Protein AF-0000000087136464 (afdb_homodimer)

Radius of gyration: 25.49 Å; Cα contacts (8 Å, |Δi|>4): 983; chains: 2; bounding box: 46×85×59 Å

Secondary structure (DSSP, 8-state):
-----SS-TTSEEEEE----HHHHHHHHHHHHH---EES-SS-TTS---TTEEEEE--S--HHHHHHHHHHHHHHHTT-TT-EEEEEEEEEE-TTPPPPPPEESS-HHHHHHHHHSTT----EEEEEESSTT-EEEEETT-SSS--GGGEEEEE--TTEEEEEETTS-EEPPP-SS-EEEEEEEEE-TT----TT--EE---SSEE-TTT--EESSHHHHHHHHHHHHH---GGG----/-----SS-TTSEEEEE----HHHHHHHHHHHHHS--EES-SS-TTS---TTEEEEE--S--HHHHHHHHHHHHHHHTT-TT-EEEEEEEEEE-TTPPPPPPEESS-HHHHHHHHHSTT----EEEEEESSTT-EEEEETT-SSS--GGGEEEEE--TTEEEEEETTS-EEPPP-SS-EEEEEEEEE-TT----TT--EE---SSEE-TTT--EESSHHHHHHHHHHHHH---GGG----

Structure (mmCIF, N/CA/C/O backbone):
data_AF-0000000087136464-model_v1
#
loop_
_entity.id
_entity.type
_entity.pdbx_description
1 polymer 'C2H2-type domain-containing protein'
#
loop_
_atom_site.group_PDB
_atom_site.id
_atom_site.type_symbol
_atom_site.label_atom_id
_atom_site.label_alt_id
_atom_site.label_comp_id
_atom_site.label_asym_id
_atom_site.label_entity_id
_atom_site.label_seq_id
_atom_site.pdbx_PDB_ins_code
_atom_site.Cartn_x
_atom_site.Cartn_y
_atom_site.Cartn_z
_atom_site.occupancy
_atom_site.B_iso_or_equiv
_atom_site.auth_seq_id
_atom_site.auth_comp_id
_atom_site.auth_asym_id
_atom_site.auth_atom_id
_atom_site.pdbx_PDB_model_num
ATOM 1 N N . MET A 1 1 ? -5.223 -11.445 23.562 1 32.28 1 MET A N 1
ATOM 2 C CA . MET A 1 1 ? -5.656 -10.633 22.422 1 32.28 1 MET A CA 1
ATOM 3 C C . MET A 1 1 ? -5.57 -11.414 21.125 1 32.28 1 MET A C 1
ATOM 5 O O . MET A 1 1 ? -4.648 -12.219 20.938 1 32.28 1 MET A O 1
ATOM 9 N N . ALA A 1 2 ? -6.648 -11.727 20.438 1 39.88 2 ALA A N 1
ATOM 10 C CA . ALA A 1 2 ? -6.672 -12.523 19.219 1 39.88 2 ALA A CA 1
ATOM 11 C C . ALA A 1 2 ? -5.582 -12.07 18.25 1 39.88 2 ALA A C 1
ATOM 13 O O . ALA A 1 2 ? -5.258 -10.883 18.188 1 39.88 2 ALA A O 1
ATOM 14 N N . PRO A 1 3 ? -4.699 -12.984 17.906 1 49.75 3 PRO A N 1
ATOM 15 C CA . PRO A 1 3 ? -3.561 -12.617 17.062 1 49.75 3 PRO A CA 1
ATOM 16 C C . PRO A 1 3 ? -3.965 -11.734 15.875 1 49.75 3 PRO A C 1
ATOM 18 O O . PRO A 1 3 ? -5.047 -11.906 15.312 1 49.75 3 PRO A O 1
ATOM 21 N N . LYS A 1 4 ? -3.447 -10.539 15.742 1 61.41 4 LYS A N 1
ATOM 22 C CA . LYS A 1 4 ? -3.623 -9.578 14.656 1 61.41 4 LYS A CA 1
ATOM 23 C C . LYS A 1 4 ? -3.451 -10.25 13.297 1 61.41 4 LYS A C 1
ATOM 25 O O . LYS A 1 4 ? -2.471 -10.969 13.07 1 61.41 4 LYS A O 1
ATOM 30 N N . ALA A 1 5 ? -4.578 -10.195 12.547 1 71.25 5 ALA A N 1
ATOM 31 C CA . ALA A 1 5 ? -4.426 -10.727 11.195 1 71.25 5 ALA A CA 1
ATOM 32 C C . ALA A 1 5 ? -3.424 -9.898 10.391 1 71.25 5 ALA A C 1
ATOM 34 O O . ALA A 1 5 ? -3.475 -8.672 10.398 1 71.25 5 ALA A O 1
ATOM 35 N N . PRO A 1 6 ? -2.531 -10.57 9.805 1 85.5 6 PRO A N 1
ATOM 36 C CA . PRO A 1 6 ? -1.495 -9.828 9.094 1 85.5 6 PRO A CA 1
ATOM 37 C C . PRO A 1 6 ? -2.023 -9.141 7.836 1 85.5 6 PRO A C 1
ATOM 39 O O . PRO A 1 6 ? -1.416 -8.18 7.348 1 85.5 6 PRO A O 1
ATOM 42 N N . LEU A 1 7 ? -3.123 -9.68 7.305 1 92.62 7 LEU A N 1
ATOM 43 C CA . LEU A 1 7 ? -3.756 -9.086 6.129 1 92.62 7 LEU A CA 1
ATOM 44 C C . LEU A 1 7 ? -5.242 -8.852 6.371 1 92.62 7 LEU A C 1
ATOM 46 O O . LEU A 1 7 ? -5.836 -9.477 7.254 1 92.62 7 LEU A O 1
ATOM 50 N N . PRO A 1 8 ? -5.828 -7.902 5.582 1 93.25 8 PRO A N 1
ATOM 51 C CA . PRO A 1 8 ? -7.281 -7.73 5.656 1 93.25 8 PRO A CA 1
ATOM 52 C C . PRO A 1 8 ? -8.047 -9.016 5.359 1 93.25 8 PRO A C 1
ATOM 54 O O . PRO A 1 8 ? -7.484 -9.953 4.781 1 93.25 8 PRO A O 1
ATOM 57 N N . ALA A 1 9 ? -9.336 -8.992 5.66 1 90.12 9 ALA A N 1
ATOM 58 C CA . ALA A 1 9 ? -10.172 -10.18 5.543 1 90.12 9 ALA A CA 1
ATOM 59 C C . ALA A 1 9 ? -10.305 -10.617 4.09 1 90.12 9 ALA A C 1
ATOM 61 O O . ALA A 1 9 ? -10.555 -11.797 3.807 1 90.12 9 ALA A O 1
ATOM 62 N N . TRP A 1 10 ? -10.117 -9.688 3.189 1 92.75 10 TRP A N 1
ATOM 63 C CA . TRP A 1 10 ? -10.242 -10.062 1.784 1 92.75 10 TRP A CA 1
ATOM 64 C C . TRP A 1 10 ? -8.969 -10.719 1.277 1 92.75 10 TRP A C 1
ATOM 66 O O . TRP A 1 10 ? -8.906 -11.172 0.132 1 92.75 10 TRP A O 1
ATOM 76 N N . GLY A 1 11 ? -7.852 -10.75 2.018 1 94.12 11 GLY A N 1
ATOM 77 C CA . GLY A 1 11 ? -6.777 -11.703 1.812 1 94.12 11 GLY A CA 1
ATOM 78 C C . GLY A 1 11 ? -5.582 -11.109 1.088 1 94.12 11 GLY A C 1
ATOM 79 O O . GLY A 1 11 ? -4.629 -11.828 0.76 1 94.12 11 GLY A O 1
ATOM 80 N N . TYR A 1 12 ? -5.629 -9.789 0.769 1 96.56 12 TYR A N 1
ATOM 81 C CA . TYR A 1 12 ? -4.492 -9.188 0.083 1 96.56 12 TYR A CA 1
ATOM 82 C C . TYR A 1 12 ? -4.348 -7.715 0.458 1 96.56 12 TYR A C 1
ATOM 84 O O . TYR A 1 12 ? -5.242 -7.133 1.072 1 96.56 12 TYR A O 1
ATOM 92 N N . ILE A 1 13 ? -3.199 -7.172 0.148 1 97.88 13 ILE A N 1
ATOM 93 C CA . ILE A 1 13 ? -2.912 -5.754 0.325 1 97.88 13 ILE A CA 1
ATOM 94 C C . ILE A 1 13 ? -1.979 -5.273 -0.786 1 97.88 13 ILE A C 1
ATOM 96 O O . ILE A 1 13 ? -1.1 -6.016 -1.23 1 97.88 13 ILE A O 1
ATOM 100 N N . VAL A 1 14 ? -2.232 -4.105 -1.328 1 98.69 14 VAL A N 1
ATOM 101 C CA . VAL A 1 14 ? -1.344 -3.479 -2.301 1 98.69 14 VAL A CA 1
ATOM 102 C C . VAL A 1 14 ? -0.573 -2.34 -1.638 1 98.69 14 VAL A C 1
ATOM 104 O O . VAL A 1 14 ? -1.172 -1.428 -1.064 1 98.69 14 VAL A O 1
ATOM 107 N N . VAL A 1 15 ? 0.772 -2.412 -1.737 1 98.44 15 VAL A N 1
ATOM 108 C CA . VAL A 1 15 ? 1.581 -1.467 -0.974 1 98.44 15 VAL A CA 1
ATOM 109 C C . VAL A 1 15 ? 2.781 -1.021 -1.808 1 98.44 15 VAL A C 1
ATOM 111 O O . VAL A 1 15 ? 3.26 -1.767 -2.666 1 98.44 15 VAL A O 1
ATOM 114 N N . ASP A 1 16 ? 3.197 0.169 -1.549 1 98.31 16 ASP A N 1
ATOM 115 C CA . ASP A 1 16 ? 4.426 0.693 -2.137 1 98.31 16 ASP A CA 1
ATOM 116 C C . ASP A 1 16 ? 5.652 0.207 -1.37 1 98.31 16 ASP A C 1
ATOM 118 O O . ASP A 1 16 ? 5.691 0.279 -0.14 1 98.31 16 ASP A O 1
ATOM 122 N N . LEU A 1 17 ? 6.625 -0.258 -2.068 1 97.25 17 LEU A N 1
ATOM 123 C CA . LEU A 1 17 ? 7.84 -0.693 -1.39 1 97.25 17 LEU A CA 1
ATOM 124 C C . LEU A 1 17 ? 8.852 0.446 -1.299 1 97.25 17 LEU A C 1
ATOM 126 O O . LEU A 1 17 ? 9.922 0.285 -0.712 1 97.25 17 LEU A O 1
ATOM 130 N N . ALA A 1 18 ? 8.562 1.562 -1.921 1 94.56 18 ALA A N 1
ATOM 131 C CA . ALA A 1 18 ? 9.32 2.803 -1.811 1 94.56 18 ALA A CA 1
ATOM 132 C C . ALA A 1 18 ? 10.75 2.619 -2.326 1 94.56 18 ALA A C 1
ATOM 134 O O . ALA A 1 18 ? 11.695 3.162 -1.755 1 94.56 18 ALA A O 1
ATOM 135 N N . LEU A 1 19 ? 10.883 1.809 -3.355 1 95.81 19 LEU A N 1
ATOM 136 C CA . LEU A 1 19 ? 12.195 1.66 -3.975 1 95.81 19 LEU A CA 1
ATOM 137 C C . LEU A 1 19 ? 12.555 2.898 -4.785 1 95.81 19 LEU A C 1
ATOM 139 O O . LEU A 1 19 ? 11.695 3.486 -5.445 1 95.81 19 LEU A O 1
ATOM 143 N N . PRO A 1 20 ? 13.836 3.242 -4.773 1 93 20 PRO A N 1
ATOM 144 C CA . PRO A 1 20 ? 14.258 4.34 -5.648 1 93 20 PRO A CA 1
ATOM 145 C C . PRO A 1 20 ? 14.008 4.047 -7.125 1 93 20 PRO A C 1
ATOM 147 O O . PRO A 1 20 ? 14.133 2.896 -7.559 1 93 20 PRO A O 1
ATOM 150 N N . PRO A 1 21 ? 13.781 5.082 -7.891 1 94.12 21 PRO A N 1
ATOM 151 C CA . PRO A 1 21 ? 13.516 4.902 -9.32 1 94.12 21 PRO A CA 1
ATOM 152 C C . PRO A 1 21 ? 14.656 4.184 -10.047 1 94.12 21 PRO A C 1
ATOM 154 O O . PRO A 1 21 ? 14.414 3.41 -10.977 1 94.12 21 PRO A O 1
ATOM 157 N N . ALA A 1 22 ? 15.875 4.418 -9.578 1 95.56 22 ALA A N 1
ATOM 158 C CA . ALA A 1 22 ? 17.016 3.768 -10.219 1 95.56 22 ALA A CA 1
ATOM 159 C C . ALA A 1 22 ? 16.953 2.252 -10.055 1 95.56 22 ALA A C 1
ATOM 161 O O . ALA A 1 22 ? 17.266 1.503 -10.977 1 95.56 22 ALA A O 1
ATOM 162 N N . THR A 1 23 ? 16.562 1.827 -8.875 1 96.81 23 THR A N 1
ATOM 163 C CA . THR A 1 23 ? 16.438 0.396 -8.625 1 96.81 23 THR A CA 1
ATOM 164 C C . THR A 1 23 ? 15.328 -0.206 -9.5 1 96.81 23 THR A C 1
ATOM 166 O O . THR A 1 23 ? 15.484 -1.307 -10.031 1 96.81 23 THR A O 1
ATOM 169 N N . LEU A 1 24 ? 14.25 0.478 -9.664 1 97.44 24 LEU A N 1
ATOM 170 C CA . LEU A 1 24 ? 13.148 0.02 -10.508 1 97.44 24 LEU A CA 1
ATOM 171 C C . LEU A 1 24 ? 13.609 -0.156 -11.953 1 97.44 24 LEU A C 1
ATOM 173 O O . LEU A 1 24 ? 13.266 -1.149 -12.602 1 97.44 24 LEU A O 1
ATOM 177 N N . ARG A 1 25 ? 14.328 0.788 -12.398 1 97.5 25 ARG A N 1
ATOM 178 C CA . ARG A 1 25 ? 14.844 0.712 -13.758 1 97.5 25 ARG A CA 1
ATOM 179 C C . ARG A 1 25 ? 15.766 -0.491 -13.93 1 97.5 25 ARG A C 1
ATOM 181 O O . ARG A 1 25 ? 15.711 -1.187 -14.945 1 97.5 25 ARG A O 1
ATOM 188 N N . ASP A 1 26 ? 16.625 -0.715 -12.922 1 97.62 26 ASP A N 1
ATOM 189 C CA . ASP A 1 26 ? 17.531 -1.856 -12.969 1 97.62 26 ASP A CA 1
ATOM 190 C C . ASP A 1 26 ? 16.766 -3.174 -13 1 97.62 26 ASP A C 1
ATOM 192 O O . ASP A 1 26 ? 17.109 -4.086 -13.75 1 97.62 26 ASP A O 1
ATOM 196 N N . LEU A 1 27 ? 15.758 -3.273 -12.227 1 98.25 27 LEU A N 1
ATOM 197 C CA . LEU A 1 27 ? 14.938 -4.477 -12.172 1 98.25 27 LEU A CA 1
ATOM 198 C C . LEU A 1 27 ? 14.234 -4.723 -13.508 1 98.25 27 LEU A C 1
ATOM 200 O O . LEU A 1 27 ? 14.18 -5.859 -13.984 1 98.25 27 LEU A O 1
ATOM 204 N N . LEU A 1 28 ? 13.742 -3.691 -14.078 1 98.19 28 LEU A N 1
ATOM 205 C CA . LEU A 1 28 ? 13.055 -3.828 -15.359 1 98.19 28 LEU A CA 1
ATOM 206 C C . LEU A 1 28 ? 14.023 -4.27 -16.453 1 98.19 28 LEU A C 1
ATOM 208 O O . LEU A 1 28 ? 13.703 -5.148 -17.25 1 98.19 28 LEU A O 1
ATOM 212 N N . ALA A 1 29 ? 15.164 -3.645 -16.453 1 97.5 29 ALA A N 1
ATOM 213 C CA . ALA A 1 29 ? 16.172 -4.016 -17.438 1 97.5 29 ALA A CA 1
ATOM 214 C C . ALA A 1 29 ? 16.547 -5.488 -17.312 1 97.5 29 ALA A C 1
ATOM 216 O O . ALA A 1 29 ? 16.688 -6.188 -18.312 1 97.5 29 ALA A O 1
ATOM 217 N N . GLU A 1 30 ? 16.719 -5.918 -16.078 1 96.25 30 GLU A N 1
ATOM 218 C CA . GLU A 1 30 ? 17.016 -7.324 -15.836 1 96.25 30 GLU A CA 1
ATOM 219 C C . GLU A 1 30 ? 15.891 -8.227 -16.344 1 96.25 30 GLU A C 1
ATOM 221 O O . GLU A 1 30 ? 16.141 -9.25 -16.969 1 96.25 30 GLU A O 1
ATOM 226 N N . ALA A 1 31 ? 14.703 -7.867 -16.062 1 97.12 31 ALA A N 1
ATOM 227 C CA . ALA A 1 31 ? 13.539 -8.641 -16.469 1 97.12 31 ALA A CA 1
ATOM 228 C C . ALA A 1 31 ? 13.477 -8.773 -18 1 97.12 31 ALA A C 1
ATOM 230 O O . ALA A 1 31 ? 13.234 -9.867 -18.516 1 97.12 31 ALA A O 1
ATOM 231 N N . GLU A 1 32 ? 13.711 -7.703 -18.672 1 96.25 32 GLU A N 1
ATOM 232 C CA . GLU A 1 32 ? 13.594 -7.656 -20.125 1 96.25 32 GLU A CA 1
ATOM 233 C C . GLU A 1 32 ? 14.719 -8.438 -20.797 1 96.25 32 GLU A C 1
ATOM 235 O O . GLU A 1 32 ? 14.555 -8.914 -21.922 1 96.25 32 GLU A O 1
ATOM 240 N N . GLY A 1 33 ? 15.773 -8.539 -20.125 1 93.44 33 GLY A N 1
ATOM 241 C CA . GLY A 1 33 ? 16.922 -9.195 -20.703 1 93.44 33 GLY A CA 1
ATOM 242 C C . GLY A 1 33 ? 16.969 -10.688 -20.422 1 93.44 33 GLY A C 1
ATOM 243 O O . GLY A 1 33 ? 17.828 -11.398 -20.938 1 93.44 33 GLY A O 1
ATOM 244 N N . ARG A 1 34 ? 16.094 -11.211 -19.688 1 90.88 34 ARG A N 1
ATOM 245 C CA . ARG A 1 34 ? 16.141 -12.602 -19.25 1 90.88 34 ARG A CA 1
ATOM 246 C C . ARG A 1 34 ? 15.5 -13.531 -20.266 1 90.88 34 ARG A C 1
ATOM 248 O O . ARG A 1 34 ? 14.586 -13.133 -20.984 1 90.88 34 ARG A O 1
ATOM 255 N N . THR A 1 35 ? 16.031 -14.734 -20.219 1 86.56 35 THR A N 1
ATOM 256 C CA . THR A 1 35 ? 15.336 -15.828 -20.891 1 86.56 35 THR A CA 1
ATOM 257 C C . THR A 1 35 ? 14.336 -16.484 -19.953 1 86.56 35 THR A C 1
ATOM 259 O O . THR A 1 35 ? 14.664 -16.797 -18.812 1 86.56 35 THR A O 1
ATOM 262 N N . CYS A 1 36 ? 13.156 -16.625 -20.5 1 84.06 36 CYS A N 1
ATOM 263 C CA . CYS A 1 36 ? 12.094 -17.141 -19.641 1 84.06 36 CYS A CA 1
ATOM 264 C C . CYS A 1 36 ? 11.602 -18.5 -20.141 1 84.06 36 CYS A C 1
ATOM 266 O O . CYS A 1 36 ? 11.82 -18.844 -21.297 1 84.06 36 CYS A O 1
ATOM 268 N N . GLU A 1 37 ? 11.172 -19.25 -19.156 1 79.44 37 GLU A N 1
ATOM 269 C CA . GLU A 1 37 ? 10.508 -20.531 -19.422 1 79.44 37 GLU A CA 1
ATOM 270 C C . GLU A 1 37 ? 9.055 -20.5 -18.969 1 79.44 37 GLU A C 1
ATOM 272 O O . GLU A 1 37 ? 8.68 -19.719 -18.109 1 79.44 37 GLU A O 1
ATOM 277 N N . PRO A 1 38 ? 8.242 -21.344 -19.562 1 74.56 38 PRO A N 1
ATOM 278 C CA . PRO A 1 38 ? 6.848 -21.375 -19.109 1 74.56 38 PRO A CA 1
ATOM 279 C C . PRO A 1 38 ? 6.707 -21.703 -17.625 1 74.56 38 PRO A C 1
ATOM 281 O O . PRO A 1 38 ? 7.473 -22.5 -17.094 1 74.56 38 PRO A O 1
ATOM 284 N N . VAL A 1 39 ? 5.945 -20.984 -16.859 1 61.88 39 VAL A N 1
ATOM 285 C CA . VAL A 1 39 ? 5.777 -21.078 -15.422 1 61.88 39 VAL A CA 1
ATOM 286 C C . VAL A 1 39 ? 5.262 -22.453 -15.047 1 61.88 39 VAL A C 1
ATOM 288 O O . VAL A 1 39 ? 5.746 -23.078 -14.094 1 61.88 39 VAL A O 1
ATOM 291 N N . PHE A 1 40 ? 4.121 -22.859 -15.5 1 56.09 40 PHE A N 1
ATOM 292 C CA . PHE A 1 40 ? 3.445 -24.078 -15.062 1 56.09 40 PHE A CA 1
ATOM 293 C C . PHE A 1 40 ? 3.869 -25.266 -15.914 1 56.09 40 PHE A C 1
ATOM 295 O O . PHE A 1 40 ? 3.635 -25.281 -17.125 1 56.09 40 PHE A O 1
ATOM 302 N N . LYS A 1 41 ? 5.191 -25.734 -15.484 1 47.84 41 LYS A N 1
ATOM 303 C CA . LYS A 1 41 ? 5.555 -26.938 -16.234 1 47.84 41 LYS A CA 1
ATOM 304 C C . LYS A 1 41 ? 4.449 -27.984 -16.172 1 47.84 41 LYS A C 1
ATOM 306 O O . LYS A 1 41 ? 4.211 -28.703 -17.141 1 47.84 41 LYS A O 1
ATOM 311 N N . HIS A 1 42 ? 4.082 -28.219 -14.844 1 42.5 42 HIS A N 1
ATOM 312 C CA . HIS A 1 42 ? 3.285 -29.422 -14.625 1 42.5 42 HIS A CA 1
ATOM 313 C C . HIS A 1 42 ? 1.855 -29.062 -14.227 1 42.5 42 HIS A C 1
ATOM 315 O O . HIS A 1 42 ? 1.143 -29.906 -13.656 1 42.5 42 HIS A O 1
ATOM 321 N N . VAL A 1 43 ? 1.552 -27.828 -14.125 1 41.97 43 VAL A N 1
ATOM 322 C CA . VAL A 1 43 ? 0.166 -27.875 -13.672 1 41.97 43 VAL A CA 1
ATOM 323 C C . VAL A 1 43 ? -0.679 -28.656 -14.68 1 41.97 43 VAL A C 1
ATOM 325 O O . VAL A 1 43 ? -0.66 -28.359 -15.875 1 41.97 43 VAL A O 1
ATOM 328 N N . GLU A 1 44 ? -1.014 -29.766 -14.312 1 40.69 44 GLU A N 1
ATOM 329 C CA . GLU A 1 44 ? -1.692 -30.75 -15.148 1 40.69 44 GLU A CA 1
ATOM 330 C C . GLU A 1 44 ? -2.592 -30.078 -16.188 1 40.69 44 GLU A C 1
ATOM 332 O O . GLU A 1 44 ? -2.625 -30.484 -17.344 1 40.69 44 GLU A O 1
ATOM 337 N N . SER A 1 45 ? -3.619 -29.359 -15.664 1 40.94 45 SER A N 1
ATOM 338 C CA . SER A 1 45 ? -4.645 -28.922 -16.609 1 40.94 45 SER A CA 1
ATOM 339 C C . SER A 1 45 ? -4.172 -27.719 -17.422 1 40.94 45 SER A C 1
ATOM 341 O O . SER A 1 45 ? -4.852 -27.281 -18.344 1 40.94 45 SER A O 1
ATOM 343 N N . LEU A 1 46 ? -3.268 -26.984 -16.844 1 45.06 46 LEU A N 1
ATOM 344 C CA . LEU A 1 46 ? -2.881 -25.797 -17.594 1 45.06 46 LEU A CA 1
ATOM 345 C C . LEU A 1 46 ? -1.879 -26.125 -18.688 1 45.06 46 LEU A C 1
ATOM 347 O O . LEU A 1 46 ? -0.793 -26.641 -18.406 1 45.06 46 LEU A O 1
ATOM 351 N N . HIS A 1 47 ? -2.361 -26.734 -19.688 1 45.31 47 HIS A N 1
ATOM 352 C CA . HIS A 1 47 ? -1.545 -26.734 -20.906 1 45.31 47 HIS A CA 1
ATOM 353 C C . HIS A 1 47 ? -0.538 -25.594 -20.875 1 45.31 47 HIS A C 1
ATOM 355 O O . HIS A 1 47 ? -0.696 -24.625 -20.125 1 45.31 47 HIS A O 1
ATOM 361 N N . ASN A 1 48 ? 0.429 -25.625 -21.938 1 52.62 48 ASN A N 1
ATOM 362 C CA . ASN A 1 48 ? 1.582 -24.812 -22.312 1 52.62 48 ASN A CA 1
ATOM 363 C C . ASN A 1 48 ? 1.25 -23.328 -22.281 1 52.62 48 ASN A C 1
ATOM 365 O O . ASN A 1 48 ? 0.876 -22.75 -23.312 1 52.62 48 ASN A O 1
ATOM 369 N N . ASP A 1 49 ? 0.685 -22.922 -21.078 1 59.22 49 ASP A N 1
ATOM 370 C CA . ASP A 1 49 ? 0.596 -21.469 -21.141 1 59.22 49 ASP A CA 1
ATOM 371 C C . ASP A 1 49 ? 1.957 -20.844 -21.453 1 59.22 49 ASP A C 1
ATOM 373 O O . ASP A 1 49 ? 2.771 -20.641 -20.547 1 59.22 49 ASP A O 1
ATOM 377 N N . SER A 1 50 ? 2.172 -20.891 -22.703 1 66.25 50 SER A N 1
ATOM 378 C CA . SER A 1 50 ? 3.439 -20.359 -23.188 1 66.25 50 SER A CA 1
ATOM 379 C C . SER A 1 50 ? 3.475 -18.844 -23.109 1 66.25 50 SER A C 1
ATOM 381 O O . SER A 1 50 ? 4.504 -18.219 -23.391 1 66.25 50 SER A O 1
ATOM 383 N N . LEU A 1 51 ? 2.35 -18.375 -22.594 1 79.69 51 LEU A N 1
ATOM 384 C CA . LEU A 1 51 ? 2.305 -16.922 -22.625 1 79.69 51 LEU A CA 1
ATOM 385 C C . LEU A 1 51 ? 2.584 -16.344 -21.234 1 79.69 51 LEU A C 1
ATOM 387 O O . LEU A 1 51 ? 2.785 -15.133 -21.094 1 79.69 51 LEU A O 1
ATOM 391 N N . HIS A 1 52 ? 2.598 -17.25 -20.328 1 81.69 52 HIS A N 1
ATOM 392 C CA . HIS A 1 52 ? 3.082 -16.906 -19 1 81.69 52 HIS A CA 1
ATOM 393 C C . HIS A 1 52 ? 4.398 -17.609 -18.688 1 81.69 52 HIS A C 1
ATOM 395 O O . HIS A 1 52 ? 4.438 -18.844 -18.578 1 81.69 52 HIS A O 1
ATOM 401 N N . GLU A 1 53 ? 5.367 -16.812 -18.594 1 87.5 53 GLU A N 1
ATOM 402 C CA . GLU A 1 53 ? 6.711 -17.359 -18.438 1 87.5 53 GLU A CA 1
ATOM 403 C C . GLU A 1 53 ? 7.383 -16.828 -17.172 1 87.5 53 GLU A C 1
ATOM 405 O O . GLU A 1 53 ? 6.934 -15.844 -16.594 1 87.5 53 GLU A O 1
ATOM 410 N N . GLN A 1 54 ? 8.32 -17.578 -16.812 1 89.81 54 GLN A N 1
ATOM 411 C CA . GLN A 1 54 ? 9.062 -17.141 -15.633 1 89.81 54 GLN A CA 1
ATOM 412 C C . GLN A 1 54 ? 10.547 -17.469 -15.766 1 89.81 54 GLN A C 1
ATOM 414 O O . GLN A 1 54 ? 10.93 -18.312 -16.562 1 89.81 54 GLN A O 1
ATOM 419 N N . SER A 1 55 ? 11.344 -16.75 -15.078 1 90.94 55 SER A N 1
ATOM 420 C CA . SER A 1 55 ? 12.766 -17 -14.867 1 90.94 55 SER A CA 1
ATOM 421 C C . SER A 1 55 ? 13.141 -16.906 -13.398 1 90.94 55 SER A C 1
ATOM 423 O O . SER A 1 55 ? 13.086 -15.82 -12.812 1 90.94 55 SER A O 1
ATOM 425 N N . ARG A 1 56 ? 13.578 -18 -12.867 1 90.81 56 ARG A N 1
ATOM 426 C CA . ARG A 1 56 ? 13.953 -18.047 -11.461 1 90.81 56 ARG A CA 1
ATOM 427 C C . ARG A 1 56 ? 15.242 -17.281 -11.211 1 90.81 56 ARG A C 1
ATOM 429 O O . ARG A 1 56 ? 16.203 -17.375 -11.984 1 90.81 56 ARG A O 1
ATOM 436 N N . VAL A 1 57 ? 15.219 -16.562 -10.148 1 91.38 57 VAL A N 1
ATOM 437 C CA . VAL A 1 57 ? 16.422 -15.852 -9.75 1 91.38 57 VAL A CA 1
ATOM 438 C C . VAL A 1 57 ? 17.344 -16.797 -8.977 1 91.38 57 VAL A C 1
ATOM 440 O O . VAL A 1 57 ? 17.031 -17.219 -7.863 1 91.38 57 VAL A O 1
ATOM 443 N N . LYS A 1 58 ? 18.453 -17.125 -9.516 1 83.62 58 LYS A N 1
ATOM 444 C CA . LYS A 1 58 ? 19.391 -18.047 -8.891 1 83.62 58 LYS A CA 1
ATOM 445 C C . LYS A 1 58 ? 20.641 -17.328 -8.398 1 83.62 58 LYS A C 1
ATOM 447 O O . LYS A 1 58 ? 21.266 -17.734 -7.418 1 83.62 58 LYS A O 1
ATOM 452 N N . ALA A 1 59 ? 20.969 -16.266 -9.07 1 79.75 59 ALA A N 1
ATOM 453 C CA . ALA A 1 59 ? 22.188 -15.539 -8.734 1 79.75 59 ALA A CA 1
ATOM 454 C C . ALA A 1 59 ? 21.891 -14.289 -7.918 1 79.75 59 ALA A C 1
ATOM 456 O O . ALA A 1 59 ? 20.75 -13.812 -7.91 1 79.75 59 ALA A O 1
ATOM 457 N N . ARG A 1 60 ? 22.984 -13.961 -7.273 1 85.56 60 ARG A N 1
ATOM 458 C CA . ARG A 1 60 ? 22.875 -12.703 -6.539 1 85.56 60 ARG A CA 1
ATOM 459 C C . ARG A 1 60 ? 22.844 -11.516 -7.496 1 85.56 60 ARG A C 1
ATOM 461 O O . ARG A 1 60 ? 23.766 -11.328 -8.297 1 85.56 60 ARG A O 1
ATOM 468 N N . LEU A 1 61 ? 21.781 -10.867 -7.52 1 92.25 61 LEU A N 1
ATOM 469 C CA . LEU A 1 61 ? 21.594 -9.625 -8.266 1 92.25 61 LEU A CA 1
ATOM 470 C C . LEU A 1 61 ? 21.391 -8.453 -7.316 1 92.25 61 LEU A C 1
ATOM 472 O O . LEU A 1 61 ? 20.5 -8.477 -6.461 1 92.25 61 LEU A O 1
ATOM 476 N N . PRO A 1 62 ? 22.188 -7.445 -7.461 1 93.81 62 PRO A N 1
ATOM 477 C CA . PRO A 1 62 ? 22.078 -6.309 -6.547 1 93.81 62 PRO A CA 1
ATOM 478 C C . PRO A 1 62 ? 20.672 -5.715 -6.492 1 93.81 62 PRO A C 1
ATOM 480 O O . PRO A 1 62 ? 20.203 -5.352 -5.418 1 93.81 62 PRO A O 1
ATOM 483 N N . SER A 1 63 ? 20.062 -5.598 -7.656 1 95.12 63 SER A N 1
ATOM 484 C CA . SER A 1 63 ? 18.719 -5.016 -7.703 1 95.12 63 SER A CA 1
ATOM 485 C C . SER A 1 63 ? 17.703 -5.891 -6.965 1 95.12 63 SER A C 1
ATOM 487 O O . SER A 1 63 ? 16.828 -5.383 -6.273 1 95.12 63 SER A O 1
ATOM 489 N N . ILE A 1 64 ? 17.859 -7.164 -7.016 1 96.94 64 ILE A N 1
ATOM 490 C CA . ILE A 1 64 ? 17 -8.086 -6.281 1 96.94 64 ILE A CA 1
ATOM 491 C C . ILE A 1 64 ? 17.297 -7.988 -4.785 1 96.94 64 ILE A C 1
ATOM 493 O O . ILE A 1 64 ? 16.391 -8.102 -3.955 1 96.94 64 ILE A O 1
ATOM 497 N N . GLY A 1 65 ? 18.562 -7.812 -4.5 1 96.44 65 GLY A N 1
ATOM 498 C CA . GLY A 1 65 ? 18.922 -7.586 -3.109 1 96.44 65 GLY A CA 1
ATOM 499 C C . GLY A 1 65 ? 18.203 -6.395 -2.498 1 96.44 65 GLY A C 1
ATOM 500 O O . GLY A 1 65 ? 17.688 -6.48 -1.381 1 96.44 65 GLY A O 1
ATOM 501 N N . LYS A 1 66 ? 18.188 -5.324 -3.199 1 96.38 66 LYS A N 1
ATOM 502 C CA . LYS A 1 66 ? 17.5 -4.133 -2.732 1 96.38 66 LYS A CA 1
ATOM 503 C C . LYS A 1 66 ? 16 -4.387 -2.592 1 96.38 66 LYS A C 1
ATOM 505 O O . LYS A 1 66 ? 15.375 -3.949 -1.622 1 96.38 66 LYS A O 1
ATOM 510 N N . LEU A 1 67 ? 15.461 -5.078 -3.57 1 97.75 67 LEU A N 1
ATOM 511 C CA . LEU A 1 67 ? 14.047 -5.441 -3.514 1 97.75 67 LEU A CA 1
ATOM 512 C C . LEU A 1 67 ? 13.758 -6.32 -2.303 1 97.75 67 LEU A C 1
ATOM 514 O O . LEU A 1 67 ? 12.773 -6.109 -1.598 1 97.75 67 LEU A O 1
ATOM 518 N N . ARG A 1 68 ? 14.602 -7.266 -2.029 1 97.06 68 ARG A N 1
ATOM 519 C CA . ARG A 1 68 ? 14.453 -8.172 -0.896 1 97.06 68 ARG A CA 1
ATOM 520 C C . ARG A 1 68 ? 14.414 -7.402 0.419 1 97.06 68 ARG A C 1
ATOM 522 O O . ARG A 1 68 ? 13.562 -7.66 1.271 1 97.06 68 ARG A O 1
ATOM 529 N N . VAL A 1 69 ? 15.258 -6.492 0.552 1 95.88 69 VAL A N 1
ATOM 530 C CA . VAL A 1 69 ? 15.344 -5.711 1.78 1 95.88 69 VAL A CA 1
ATOM 531 C C . VAL A 1 69 ? 14.078 -4.867 1.939 1 95.88 69 VAL A C 1
ATOM 533 O O . VAL A 1 69 ? 13.484 -4.824 3.018 1 95.88 69 VAL A O 1
ATOM 536 N N . ALA A 1 70 ? 13.688 -4.191 0.887 1 96.5 70 ALA A N 1
ATOM 537 C CA . ALA A 1 70 ? 12.484 -3.361 0.938 1 96.5 70 ALA A CA 1
ATOM 538 C C . ALA A 1 70 ? 11.25 -4.199 1.279 1 96.5 70 ALA A C 1
ATOM 540 O O . ALA A 1 70 ? 10.453 -3.812 2.133 1 96.5 70 ALA A O 1
ATOM 541 N N . LEU A 1 71 ? 11.148 -5.332 0.61 1 97.62 71 LEU A N 1
ATOM 542 C CA . LEU A 1 71 ? 10.023 -6.23 0.843 1 97.62 71 LEU A CA 1
ATOM 543 C C . LEU A 1 71 ? 10.016 -6.734 2.281 1 97.62 71 LEU A C 1
ATOM 545 O O . LEU A 1 71 ? 8.977 -6.723 2.945 1 97.62 71 LEU A O 1
ATOM 549 N N . ALA A 1 72 ? 11.164 -7.137 2.744 1 94.88 72 ALA A N 1
ATOM 550 C CA . ALA A 1 72 ? 11.273 -7.621 4.117 1 94.88 72 ALA A CA 1
ATOM 551 C C . ALA A 1 72 ? 10.898 -6.527 5.117 1 94.88 72 ALA A C 1
ATOM 553 O O . ALA A 1 72 ? 10.234 -6.797 6.117 1 94.88 72 ALA A O 1
ATOM 554 N N . THR A 1 73 ? 11.289 -5.359 4.82 1 93.81 73 THR A N 1
ATOM 555 C CA . THR A 1 73 ? 11.008 -4.23 5.703 1 93.81 73 THR A CA 1
ATOM 556 C C . THR A 1 73 ? 9.508 -3.963 5.781 1 93.81 73 THR A C 1
ATOM 558 O O . THR A 1 73 ? 8.953 -3.834 6.871 1 93.81 73 THR A O 1
ATOM 561 N N . VAL A 1 74 ? 8.867 -3.922 4.695 1 95.56 74 VAL A N 1
ATOM 562 C CA . VAL A 1 74 ? 7.445 -3.602 4.637 1 95.56 74 VAL A CA 1
ATOM 563 C C . VAL A 1 74 ? 6.629 -4.762 5.203 1 95.56 74 VAL A C 1
ATOM 565 O O . VAL A 1 74 ? 5.719 -4.559 6.012 1 95.56 74 VAL A O 1
ATOM 568 N N . THR A 1 75 ? 6.984 -5.969 4.867 1 94.69 75 THR A N 1
ATOM 569 C CA . THR A 1 75 ? 6.184 -7.109 5.301 1 94.69 75 THR A CA 1
ATOM 570 C C . THR A 1 75 ? 6.383 -7.371 6.793 1 94.69 75 THR A C 1
ATOM 572 O O . THR A 1 75 ? 5.5 -7.918 7.457 1 94.69 75 THR A O 1
ATOM 575 N N . ALA A 1 76 ? 7.477 -6.98 7.355 1 91.38 76 ALA A N 1
ATOM 576 C CA . ALA A 1 76 ? 7.707 -7.141 8.789 1 91.38 76 ALA A CA 1
ATOM 577 C C . ALA A 1 76 ? 6.695 -6.332 9.602 1 91.38 76 ALA A C 1
ATOM 579 O O . ALA A 1 76 ? 6.391 -6.68 10.742 1 91.38 76 ALA A O 1
ATOM 580 N N . CYS A 1 77 ? 6.199 -5.285 9 1 91.19 77 CYS A N 1
ATOM 581 C CA . CYS A 1 77 ? 5.172 -4.488 9.656 1 91.19 77 CYS A CA 1
ATOM 582 C C . CYS A 1 77 ? 3.861 -5.258 9.75 1 91.19 77 CYS A C 1
ATOM 584 O O . CYS A 1 77 ? 3.016 -4.953 10.594 1 91.19 77 CYS A O 1
ATOM 586 N N . LEU A 1 78 ? 3.689 -6.207 8.883 1 91.75 78 LEU A N 1
ATOM 587 C CA . LEU A 1 78 ? 2.479 -7.016 8.844 1 91.75 78 LEU A CA 1
ATOM 588 C C . LEU A 1 78 ? 2.654 -8.305 9.641 1 91.75 78 LEU A C 1
ATOM 590 O O . LEU A 1 78 ? 1.818 -8.633 10.484 1 91.75 78 LEU A O 1
ATOM 594 N N . ASP A 1 79 ? 3.693 -9.016 9.406 1 89.31 79 ASP A N 1
ATOM 595 C CA . ASP A 1 79 ? 4.086 -10.234 10.102 1 89.31 79 ASP A CA 1
ATOM 596 C C . ASP A 1 79 ? 5.602 -10.414 10.094 1 89.31 79 ASP A C 1
ATOM 598 O O . ASP A 1 79 ? 6.195 -10.672 9.047 1 89.31 79 ASP A O 1
ATOM 602 N N . SER A 1 80 ? 6.148 -10.375 11.234 1 86.56 80 SER A N 1
ATOM 603 C CA . SER A 1 80 ? 7.605 -10.398 11.344 1 86.56 80 SER A CA 1
ATOM 604 C C . SER A 1 80 ? 8.164 -11.773 11.008 1 86.56 80 SER A C 1
ATOM 606 O O . SER A 1 80 ? 9.375 -11.922 10.812 1 86.56 80 SER A O 1
ATOM 608 N N . ALA A 1 81 ? 7.316 -12.711 10.852 1 85.69 81 ALA A N 1
ATOM 609 C CA . ALA A 1 81 ? 7.785 -14.07 10.594 1 85.69 81 ALA A CA 1
ATOM 610 C C . ALA A 1 81 ? 7.98 -14.305 9.102 1 85.69 81 ALA A C 1
ATOM 612 O O . ALA A 1 81 ? 8.617 -15.281 8.695 1 85.69 81 ALA A O 1
ATOM 613 N N . TRP A 1 82 ? 7.402 -13.477 8.273 1 89.62 82 TRP A N 1
ATOM 614 C CA . TRP A 1 82 ? 7.504 -13.664 6.828 1 89.62 82 TRP A CA 1
ATOM 615 C C . TRP A 1 82 ? 8.922 -13.367 6.344 1 89.62 82 TRP A C 1
ATOM 617 O O . TRP A 1 82 ? 9.531 -12.375 6.742 1 89.62 82 TRP A O 1
ATOM 627 N N . ARG A 1 83 ? 9.406 -14.273 5.441 1 90.31 83 ARG A N 1
ATOM 628 C CA . ARG A 1 83 ? 10.711 -14.102 4.801 1 90.31 83 ARG A CA 1
ATOM 629 C C . ARG A 1 83 ? 10.602 -14.281 3.291 1 90.31 83 ARG A C 1
ATOM 631 O O . ARG A 1 83 ? 10.062 -15.281 2.816 1 90.31 83 ARG A O 1
ATOM 638 N N . PRO A 1 84 ? 11.094 -13.18 2.652 1 93.56 84 PRO A N 1
ATOM 639 C CA . PRO A 1 84 ? 11.188 -13.414 1.208 1 93.56 84 PRO A CA 1
ATOM 640 C C . PRO A 1 84 ? 12.172 -14.523 0.848 1 93.56 84 PRO A C 1
ATOM 642 O O . PRO A 1 84 ? 13.344 -14.453 1.215 1 93.56 84 PRO A O 1
ATOM 645 N N . THR A 1 85 ? 11.773 -15.5 0.088 1 89.5 85 THR A N 1
ATOM 646 C CA . THR A 1 85 ? 12.617 -16.672 -0.094 1 89.5 85 THR A CA 1
ATOM 647 C C . THR A 1 85 ? 12.898 -16.922 -1.574 1 89.5 85 THR A C 1
ATOM 649 O O . THR A 1 85 ? 14.047 -17.125 -1.972 1 89.5 85 THR A O 1
ATOM 652 N N . VAL A 1 86 ? 11.906 -16.984 -2.438 1 90.19 86 VAL A N 1
ATOM 653 C CA . VAL A 1 86 ? 12.07 -17.359 -3.84 1 90.19 86 VAL A CA 1
ATOM 654 C C . VAL A 1 86 ? 11.562 -16.234 -4.734 1 90.19 86 VAL A C 1
ATOM 656 O O . VAL A 1 86 ? 10.375 -15.891 -4.699 1 90.19 86 VAL A O 1
ATOM 659 N N . PHE A 1 87 ? 12.5 -15.719 -5.555 1 94.94 87 PHE A N 1
ATOM 660 C CA . PHE A 1 87 ? 12.148 -14.664 -6.508 1 94.94 87 PHE A CA 1
ATOM 661 C C . PHE A 1 87 ? 12.133 -15.211 -7.93 1 94.94 87 PHE A C 1
ATOM 663 O O . PHE A 1 87 ? 12.984 -16.016 -8.305 1 94.94 87 PHE A O 1
ATOM 670 N N . SER A 1 88 ? 11.18 -14.781 -8.695 1 94.19 88 SER A N 1
ATOM 671 C CA . SER A 1 88 ? 11.117 -15.07 -10.125 1 94.19 88 SER A CA 1
ATOM 672 C C . SER A 1 88 ? 10.688 -13.836 -10.922 1 94.19 88 SER A C 1
ATOM 674 O O . SER A 1 88 ? 9.812 -13.086 -10.484 1 94.19 88 SER A O 1
ATOM 676 N N . PHE A 1 89 ? 11.391 -13.656 -12 1 95.75 89 PHE A N 1
ATOM 677 C CA . PHE A 1 89 ? 10.875 -12.719 -12.992 1 95.75 89 PHE A CA 1
ATOM 678 C C . PHE A 1 89 ? 9.758 -13.359 -13.812 1 95.75 89 PHE A C 1
ATOM 680 O O . PHE A 1 89 ? 9.883 -14.5 -14.258 1 95.75 89 PHE A O 1
ATOM 687 N N . MET A 1 90 ? 8.656 -12.602 -13.945 1 95 90 MET A N 1
ATOM 688 C CA . MET A 1 90 ? 7.527 -13.07 -14.742 1 95 90 MET A CA 1
ATOM 689 C C . MET A 1 90 ? 7.344 -12.227 -15.992 1 95 90 MET A C 1
ATOM 691 O O . MET A 1 90 ? 7.535 -11.008 -15.961 1 95 90 MET A O 1
ATOM 695 N N . ARG A 1 91 ? 6.965 -12.898 -17 1 94.19 91 ARG A N 1
ATOM 696 C CA . ARG A 1 91 ? 6.637 -12.242 -18.25 1 94.19 91 ARG A CA 1
ATOM 697 C C . ARG A 1 91 ? 5.34 -12.789 -18.844 1 94.19 91 ARG A C 1
ATOM 699 O O . ARG A 1 91 ? 5.172 -14 -18.969 1 94.19 91 ARG A O 1
ATOM 706 N N . SER A 1 92 ? 4.453 -11.93 -19.078 1 92.81 92 SER A N 1
ATOM 707 C CA . SER A 1 92 ? 3.229 -12.297 -19.781 1 92.81 92 SER A CA 1
ATOM 708 C C . SER A 1 92 ? 3.18 -11.664 -21.172 1 92.81 92 SER A C 1
ATOM 710 O O . SER A 1 92 ? 3.414 -10.461 -21.312 1 92.81 92 SER A O 1
ATOM 712 N N . LYS A 1 93 ? 2.877 -12.438 -22.141 1 91.12 93 LYS A N 1
ATOM 713 C CA . LYS A 1 93 ? 2.75 -11.977 -23.516 1 91.12 93 LYS A CA 1
ATOM 714 C C . LYS A 1 93 ? 1.289 -11.734 -23.891 1 91.12 93 LYS A C 1
ATOM 716 O O . LYS A 1 93 ? 0.386 -12.312 -23.281 1 91.12 93 LYS A O 1
ATOM 721 N N . PRO A 1 94 ? 1.19 -10.781 -24.875 1 90.88 94 PRO A N 1
ATOM 722 C CA . PRO A 1 94 ? -0.189 -10.547 -25.297 1 90.88 94 PRO A CA 1
ATOM 723 C C . PRO A 1 94 ? -0.832 -11.781 -25.922 1 90.88 94 PRO A C 1
ATOM 725 O O . PRO A 1 94 ? -0.136 -12.609 -26.516 1 90.88 94 PRO A O 1
ATOM 728 N N . GLY A 1 95 ? -2.201 -11.844 -25.812 1 82.62 95 GLY A N 1
ATOM 729 C CA . GLY A 1 95 ? -2.941 -12.922 -26.453 1 82.62 95 GLY A CA 1
ATOM 730 C C . GLY A 1 95 ? -3.264 -14.062 -25.5 1 82.62 95 GLY A C 1
ATOM 731 O O . GLY A 1 95 ? -4 -14.984 -25.859 1 82.62 95 GLY A O 1
ATOM 732 N N . GLY A 1 96 ? -2.654 -13.961 -24.359 1 75.75 96 GLY A N 1
ATOM 733 C CA . GLY A 1 96 ? -2.963 -14.992 -23.375 1 75.75 96 GLY A CA 1
ATOM 734 C C . GLY A 1 96 ? -4.375 -14.898 -22.844 1 75.75 96 GLY A C 1
ATOM 735 O O . GLY A 1 96 ? -5.039 -13.875 -23 1 75.75 96 GLY A O 1
ATOM 736 N N . GLN A 1 97 ? -4.801 -16.109 -22.344 1 74.88 97 GLN A N 1
ATOM 737 C CA . GLN A 1 97 ? -6.113 -16.141 -21.703 1 74.88 97 GLN A CA 1
ATOM 738 C C . GLN A 1 97 ? -5.988 -16.047 -20.188 1 74.88 97 GLN A C 1
ATOM 740 O O . GLN A 1 97 ? -4.902 -16.219 -19.625 1 74.88 97 GLN A O 1
ATOM 745 N N . GLU A 1 98 ? -7.172 -15.727 -19.641 1 81.06 98 GLU A N 1
ATOM 746 C CA . GLU A 1 98 ? -7.238 -15.766 -18.188 1 81.06 98 GLU A CA 1
ATOM 747 C C . GLU A 1 98 ? -6.906 -17.156 -17.656 1 81.06 98 GLU A C 1
ATOM 749 O O . GLU A 1 98 ? -7.344 -18.156 -18.219 1 81.06 98 GLU A O 1
ATOM 754 N N . GLN A 1 99 ? -6.082 -17.141 -16.641 1 77.44 99 GLN A N 1
ATOM 755 C CA . GLN A 1 99 ? -5.781 -18.422 -16.016 1 77.44 99 GLN A CA 1
ATOM 756 C C . GLN A 1 99 ? -6.984 -18.938 -15.234 1 77.44 99 GLN A C 1
ATOM 758 O O . GLN A 1 99 ? -7.852 -18.172 -14.82 1 77.44 99 GLN A O 1
ATOM 763 N N . GLU A 1 100 ? -6.969 -20.281 -15.07 1 79.19 100 GLU A N 1
ATOM 764 C CA . GLU A 1 100 ? -7.957 -20.859 -14.172 1 79.19 100 GLU A CA 1
ATOM 765 C C . GLU A 1 100 ? -7.672 -20.469 -12.719 1 79.19 100 GLU A C 1
ATOM 767 O O . GLU A 1 100 ? -6.516 -20.469 -12.289 1 79.19 100 GLU A O 1
ATOM 772 N N . PRO A 1 101 ? -8.758 -20.203 -12.047 1 85 101 PRO A N 1
ATOM 773 C CA . PRO A 1 101 ? -8.562 -19.875 -10.633 1 85 101 PRO A CA 1
ATOM 774 C C . PRO A 1 101 ? -7.844 -21 -9.875 1 85 101 PRO A C 1
ATOM 776 O O . PRO A 1 101 ? -8.102 -22.172 -10.117 1 85 101 PRO A O 1
ATOM 779 N N . HIS A 1 102 ? -6.941 -20.594 -8.992 1 84.19 102 HIS A N 1
ATOM 780 C CA . HIS A 1 102 ? -6.148 -21.562 -8.242 1 84.19 102 HIS A CA 1
ATOM 781 C C . HIS A 1 102 ? -5.629 -20.969 -6.945 1 84.19 102 HIS A C 1
ATOM 783 O O . HIS A 1 102 ? -5.828 -19.766 -6.684 1 84.19 102 HIS A O 1
ATOM 789 N N . GLN A 1 103 ? -5.086 -21.797 -6.141 1 83.25 103 GLN A N 1
ATOM 790 C CA . GLN A 1 103 ? -4.359 -21.406 -4.938 1 83.25 103 GLN A CA 1
ATOM 791 C C . GLN A 1 103 ? -2.879 -21.766 -5.047 1 83.25 103 GLN A C 1
ATOM 793 O O . GLN A 1 103 ? -2.51 -22.688 -5.77 1 83.25 103 GLN A O 1
ATOM 798 N N . ALA A 1 104 ? -2.018 -20.953 -4.484 1 72.69 104 ALA A N 1
ATOM 799 C CA . ALA A 1 104 ? -0.574 -21.141 -4.598 1 72.69 104 ALA A CA 1
ATOM 800 C C . ALA A 1 104 ? -0.062 -22.109 -3.531 1 72.69 104 ALA A C 1
ATOM 802 O O . ALA A 1 104 ? 0.938 -21.828 -2.863 1 72.69 104 ALA A O 1
ATOM 803 N N . TYR A 1 105 ? -0.849 -23.047 -3.021 1 65.19 105 TYR A N 1
ATOM 804 C CA . TYR A 1 105 ? -0.369 -24.016 -2.051 1 65.19 105 TYR A CA 1
ATOM 805 C C . TYR A 1 105 ? -1.024 -25.375 -2.275 1 65.19 105 TYR A C 1
ATOM 807 O O . TYR A 1 105 ? -2.199 -25.453 -2.643 1 65.19 105 TYR A O 1
ATOM 815 N N . PRO A 1 106 ? 0.049 -26.344 -2.088 1 60 106 PRO A N 1
ATOM 816 C CA . PRO A 1 106 ? -0.606 -27.656 -2.08 1 60 106 PRO A CA 1
ATOM 817 C C . PRO A 1 106 ? -1.596 -27.812 -0.928 1 60 106 PRO A C 1
ATOM 819 O O . PRO A 1 106 ? -1.402 -27.219 0.141 1 60 106 PRO A O 1
ATOM 822 N N . GLU A 1 107 ? -2.568 -28.453 -1.209 1 59.91 107 GLU A N 1
ATOM 823 C CA . GLU A 1 107 ? -3.629 -28.672 -0.231 1 59.91 107 GLU A CA 1
ATOM 824 C C . GLU A 1 107 ? -3.062 -29.156 1.1 1 59.91 107 GLU A C 1
ATOM 826 O O . GLU A 1 107 ? -3.543 -28.766 2.166 1 59.91 107 GLU A O 1
ATOM 831 N N . ASP A 1 108 ? -2.092 -29.953 0.988 1 59.91 108 ASP A N 1
ATOM 832 C CA . ASP A 1 108 ? -1.533 -30.531 2.203 1 59.91 108 ASP A CA 1
ATOM 833 C C . ASP A 1 108 ? -0.823 -29.484 3.045 1 59.91 108 ASP A C 1
ATOM 835 O O . ASP A 1 108 ? -0.843 -29.547 4.277 1 59.91 108 ASP A O 1
ATOM 839 N N . VAL A 1 109 ? -0.275 -28.547 2.396 1 59.41 109 VAL A N 1
ATOM 840 C CA . VAL A 1 109 ? 0.447 -27.5 3.113 1 59.41 109 VAL A CA 1
ATOM 841 C C . VAL A 1 109 ? -0.545 -26.562 3.789 1 59.41 109 VAL A C 1
ATOM 843 O O . VAL A 1 109 ? -0.331 -26.141 4.93 1 59.41 109 VAL A O 1
ATOM 846 N N . ILE A 1 110 ? -1.565 -26.359 3.053 1 58.19 110 ILE A N 1
ATOM 847 C CA . ILE A 1 110 ? -2.604 -25.5 3.629 1 58.19 110 ILE A CA 1
ATOM 848 C C . ILE A 1 110 ? -3.178 -26.172 4.879 1 58.19 110 ILE A C 1
ATOM 850 O O . ILE A 1 110 ? -3.391 -25.5 5.898 1 58.19 110 ILE A O 1
ATOM 854 N N . ALA A 1 111 ? -3.381 -27.375 4.648 1 56.84 111 ALA A N 1
ATOM 855 C CA . ALA A 1 111 ? -3.938 -28.141 5.762 1 56.84 111 ALA A CA 1
ATOM 856 C C . ALA A 1 111 ? -3.01 -28.109 6.973 1 56.84 111 ALA A C 1
ATOM 858 O O . ALA A 1 111 ? -3.471 -27.969 8.109 1 56.84 111 ALA A O 1
ATOM 859 N N . THR A 1 112 ? -1.837 -28.234 6.719 1 58.69 112 THR A N 1
ATOM 860 C CA . THR A 1 112 ? -0.864 -28.219 7.805 1 58.69 112 THR A CA 1
ATOM 861 C C . THR A 1 112 ? -0.768 -26.828 8.422 1 58.69 112 THR A C 1
ATOM 863 O O . THR A 1 112 ? -0.681 -26.688 9.641 1 58.69 112 THR A O 1
ATOM 866 N N . ALA A 1 113 ? -0.82 -25.859 7.566 1 56.84 113 ALA A N 1
ATOM 867 C CA . ALA A 1 113 ? -0.732 -24.484 8.047 1 56.84 113 ALA A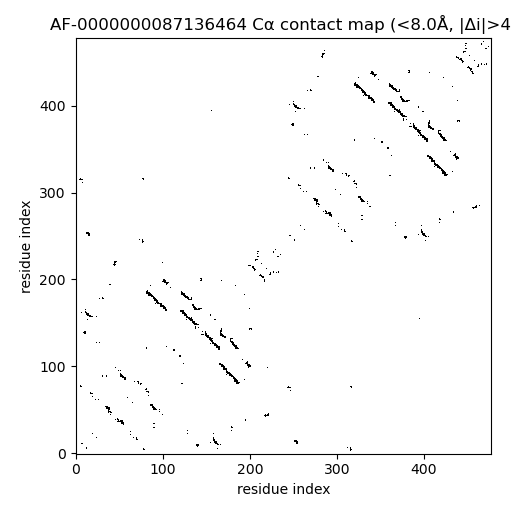 CA 1
ATOM 868 C C . ALA A 1 113 ? -1.962 -24.109 8.867 1 56.84 113 ALA A C 1
ATOM 870 O O . ALA A 1 113 ? -1.856 -23.375 9.852 1 56.84 113 ALA A O 1
ATOM 871 N N . SER A 1 114 ? -3.051 -24.578 8.406 1 53.66 114 SER A N 1
ATOM 872 C CA . SER A 1 114 ? -4.305 -24.281 9.086 1 53.66 114 SER A CA 1
ATOM 873 C C . SER A 1 114 ? -4.387 -24.984 10.438 1 53.66 114 SER A C 1
ATOM 875 O O . SER A 1 114 ? -5.09 -24.531 11.344 1 53.66 114 SER A O 1
ATOM 877 N N . LYS A 1 115 ? -4.023 -26.203 10.438 1 52.81 115 LYS A N 1
ATOM 878 C CA . LYS A 1 115 ? -4.07 -26.953 11.688 1 52.81 115 LYS A CA 1
ATOM 879 C C . LYS A 1 115 ? -3.246 -26.281 12.773 1 52.81 115 LYS A C 1
ATOM 881 O O . LYS A 1 115 ? -3.521 -26.453 13.969 1 52.81 115 LYS A O 1
ATOM 886 N N . ASN A 1 116 ? -2.438 -25.719 12.383 1 43.66 116 ASN A N 1
ATOM 887 C CA . ASN A 1 116 ? -1.662 -25.016 13.398 1 43.66 116 ASN A CA 1
ATOM 888 C C . ASN A 1 116 ? -2.188 -23.609 13.633 1 43.66 116 ASN A C 1
ATOM 890 O O . ASN A 1 116 ? -2.057 -22.734 12.766 1 43.66 116 ASN A O 1
ATOM 894 N N . LYS A 1 117 ? -3.348 -23.656 14.273 1 42.5 117 LYS A N 1
ATOM 895 C CA . LYS A 1 117 ? -4.074 -22.453 14.695 1 42.5 117 LYS A CA 1
ATOM 896 C C . LYS A 1 117 ? -3.195 -21.219 14.602 1 42.5 117 LYS A C 1
ATOM 898 O O . LYS A 1 117 ? -3.684 -20.125 14.297 1 42.5 117 LYS A O 1
ATOM 903 N N . ALA A 1 118 ? -2.193 -21.438 15.273 1 43.38 118 ALA A N 1
ATOM 904 C CA . ALA A 1 118 ? -1.264 -20.312 15.305 1 43.38 118 ALA A CA 1
ATOM 905 C C . ALA A 1 118 ? -0.708 -20.031 13.914 1 43.38 118 ALA A C 1
ATOM 907 O O . ALA A 1 118 ? 0.165 -19.172 13.75 1 43.38 118 ALA A O 1
ATOM 908 N N . ALA A 1 119 ? -1.163 -20.875 13.031 1 48.59 119 ALA A N 1
ATOM 909 C CA . ALA A 1 119 ? -0.326 -21.078 11.852 1 48.59 119 ALA A CA 1
ATOM 910 C C . ALA A 1 119 ? -0.43 -19.906 10.883 1 48.59 119 ALA A C 1
ATOM 912 O O . ALA A 1 119 ? -1.53 -19.531 10.484 1 48.59 119 ALA A O 1
ATOM 913 N N . ARG A 1 120 ? 0.435 -19.203 10.883 1 64.44 120 ARG A N 1
ATOM 914 C CA . ARG A 1 120 ? 0.825 -18.125 9.977 1 64.44 120 ARG A CA 1
ATOM 915 C C . ARG A 1 120 ? 0.67 -18.562 8.523 1 64.44 120 ARG A C 1
ATOM 917 O O . ARG A 1 120 ? 1.006 -19.688 8.164 1 64.44 120 ARG A O 1
ATOM 924 N N . VAL A 1 121 ? -0.269 -17.969 7.848 1 74.31 121 VAL A N 1
ATOM 925 C CA . VAL A 1 121 ? -0.482 -18.25 6.43 1 74.31 121 VAL A CA 1
ATOM 926 C C . VAL A 1 121 ? 0.618 -17.594 5.602 1 74.31 121 VAL A C 1
ATOM 928 O O . VAL A 1 121 ? 0.894 -16.406 5.754 1 74.31 121 VAL A O 1
ATOM 931 N N . PRO A 1 122 ? 1.312 -18.5 4.836 1 84.12 122 PRO A N 1
ATOM 932 C CA . PRO A 1 122 ? 2.291 -17.906 3.924 1 84.12 122 PRO A CA 1
ATOM 933 C C . PRO A 1 122 ? 1.646 -16.984 2.885 1 84.12 122 PRO A C 1
ATOM 935 O O . PRO A 1 122 ? 0.44 -17.078 2.641 1 84.12 122 PRO A O 1
ATOM 938 N N . VAL A 1 123 ? 2.5 -16.156 2.326 1 91.56 123 VAL A N 1
ATOM 939 C CA . VAL A 1 123 ? 1.974 -15.203 1.357 1 91.56 123 VAL A CA 1
ATOM 940 C C . VAL A 1 123 ? 2.855 -15.195 0.111 1 91.56 123 VAL A C 1
ATOM 942 O O . VAL A 1 123 ? 3.963 -15.734 0.122 1 91.56 123 VAL A O 1
ATOM 945 N N . SER A 1 124 ? 2.285 -14.742 -0.948 1 94.12 124 SER A N 1
ATOM 946 C CA . SER A 1 124 ? 2.994 -14.438 -2.186 1 94.12 124 SER A CA 1
ATOM 947 C C . SER A 1 124 ? 2.947 -12.945 -2.494 1 94.12 124 SER A C 1
ATOM 949 O O . SER A 1 124 ? 2.105 -12.219 -1.961 1 94.12 124 SER A O 1
ATOM 951 N N . MET A 1 125 ? 3.906 -12.562 -3.26 1 97.12 125 MET A N 1
ATOM 952 C CA . MET A 1 125 ? 3.986 -11.156 -3.658 1 97.12 125 MET A CA 1
ATOM 953 C C . MET A 1 125 ? 4.203 -11.031 -5.164 1 97.12 125 MET A C 1
ATOM 955 O O . MET A 1 125 ? 5.004 -11.766 -5.742 1 97.12 125 MET A O 1
ATOM 959 N N . ILE A 1 126 ? 3.471 -10.156 -5.828 1 98.19 126 ILE A N 1
ATOM 960 C CA . ILE A 1 126 ? 3.734 -9.719 -7.195 1 98.19 126 ILE A CA 1
ATOM 961 C C . ILE A 1 126 ? 4.105 -8.242 -7.203 1 98.19 126 ILE A C 1
ATOM 963 O O . ILE A 1 126 ? 3.328 -7.398 -6.75 1 98.19 126 ILE A O 1
ATOM 967 N N . TYR A 1 127 ? 5.297 -7.941 -7.66 1 98.81 127 TYR A N 1
ATOM 968 C CA . TYR A 1 127 ? 5.812 -6.578 -7.738 1 98.81 127 TYR A CA 1
ATOM 969 C C . TYR A 1 127 ? 5.715 -6.035 -9.156 1 98.81 127 TYR A C 1
ATOM 971 O O . TYR A 1 127 ? 6.238 -6.641 -10.094 1 98.81 127 TYR A O 1
ATOM 979 N N . ALA A 1 128 ? 5.148 -4.852 -9.336 1 98.75 128 ALA A N 1
ATOM 980 C CA . ALA A 1 128 ? 4.879 -4.305 -10.664 1 98.75 128 ALA A CA 1
ATOM 981 C C . ALA A 1 128 ? 6.078 -3.527 -11.195 1 98.75 128 ALA A C 1
ATOM 983 O O . ALA A 1 128 ? 6.52 -2.555 -10.578 1 98.75 128 ALA A O 1
ATOM 984 N N . LEU A 1 129 ? 6.512 -3.908 -12.336 1 98.44 129 LEU A N 1
ATOM 985 C CA . LEU A 1 129 ? 7.598 -3.213 -13.016 1 98.44 129 LEU A CA 1
ATOM 986 C C . LEU A 1 129 ? 7.066 -2.377 -14.18 1 98.44 129 LEU A C 1
ATOM 988 O O . LEU A 1 129 ? 7.758 -1.485 -14.672 1 98.44 129 LEU A O 1
ATOM 992 N N . LYS A 1 130 ? 5.883 -2.707 -14.641 1 97.69 130 LYS A N 1
ATOM 993 C CA . LYS A 1 130 ? 5.238 -2.021 -15.758 1 97.69 130 LYS A CA 1
ATOM 994 C C . LYS A 1 130 ? 3.779 -1.71 -15.445 1 97.69 130 LYS A C 1
ATOM 996 O O . LYS A 1 130 ? 3.152 -2.396 -14.633 1 97.69 130 LYS A O 1
ATOM 1001 N N . GLU A 1 131 ? 3.336 -0.705 -16.156 1 96.44 131 GLU A N 1
ATOM 1002 C CA . GLU A 1 131 ? 1.908 -0.412 -16.078 1 96.44 131 GLU A CA 1
ATOM 1003 C C . GLU A 1 131 ? 1.071 -1.604 -16.531 1 96.44 131 GLU A C 1
ATOM 1005 O O . GLU A 1 131 ? 1.498 -2.379 -17.391 1 96.44 131 GLU A O 1
ATOM 1010 N N . GLY A 1 132 ? -0.083 -1.742 -15.891 1 95.81 132 GLY A N 1
ATOM 1011 C CA . GLY A 1 132 ? -1.009 -2.779 -16.312 1 95.81 132 GLY A CA 1
ATOM 1012 C C . GLY A 1 132 ? -0.902 -4.047 -15.492 1 95.81 132 GLY A C 1
ATOM 1013 O O . GLY A 1 132 ? -1.681 -4.984 -15.68 1 95.81 132 GLY A O 1
ATOM 1014 N N . THR A 1 133 ? 0.044 -4.137 -14.625 1 97.62 133 THR A N 1
ATOM 1015 C CA . THR A 1 133 ? 0.154 -5.309 -13.766 1 97.62 133 THR A CA 1
ATOM 1016 C C . THR A 1 133 ? -1.124 -5.508 -12.961 1 97.62 133 THR A C 1
ATOM 1018 O O . THR A 1 133 ? -1.612 -4.574 -12.32 1 97.62 133 THR A O 1
ATOM 1021 N N . SER A 1 134 ? -1.643 -6.715 -13.094 1 96.25 134 SER A N 1
ATOM 1022 C CA . SER A 1 134 ? -2.908 -6.992 -12.422 1 96.25 134 SER A CA 1
ATOM 1023 C C . SER A 1 134 ? -3 -8.453 -11.992 1 96.25 134 SER A C 1
ATOM 1025 O O . SER A 1 134 ? -2.244 -9.297 -12.484 1 96.25 134 SER A O 1
ATOM 1027 N N . LEU A 1 135 ? -3.836 -8.719 -11.047 1 96.38 135 LEU A N 1
ATOM 1028 C CA . LEU A 1 135 ? -4.156 -10.031 -10.508 1 96.38 135 LEU A CA 1
ATOM 1029 C C . LEU A 1 135 ? -5.652 -10.164 -10.25 1 96.38 135 LEU A C 1
ATOM 1031 O O . LEU A 1 135 ? -6.266 -9.281 -9.641 1 96.38 135 LEU A O 1
ATOM 1035 N N . GLY A 1 136 ? -6.211 -11.234 -10.773 1 95.81 136 GLY A N 1
ATOM 1036 C CA . GLY A 1 136 ? -7.578 -11.539 -10.391 1 95.81 136 GLY A CA 1
ATOM 1037 C C . GLY A 1 136 ? -7.672 -12.297 -9.086 1 95.81 136 GLY A C 1
ATOM 1038 O O . GLY A 1 136 ? -6.918 -13.242 -8.852 1 95.81 136 GLY A O 1
ATOM 1039 N N . VAL A 1 137 ? -8.617 -11.828 -8.234 1 96.06 137 VAL A N 1
ATOM 1040 C CA . VAL A 1 137 ? -8.805 -12.516 -6.957 1 96.06 137 VAL A CA 1
ATOM 1041 C C . VAL A 1 137 ? -10.289 -12.672 -6.664 1 96.06 137 VAL A C 1
ATOM 1043 O O . VAL A 1 137 ? -11.117 -11.945 -7.223 1 96.06 137 VAL A O 1
ATOM 1046 N N . PHE A 1 138 ? -10.531 -13.695 -5.887 1 94 138 PHE A N 1
ATOM 1047 C CA . PHE A 1 138 ? -11.812 -13.781 -5.191 1 94 138 PHE A CA 1
ATOM 1048 C C . PHE A 1 138 ? -11.656 -13.406 -3.725 1 94 138 PHE A C 1
ATOM 1050 O O . PHE A 1 138 ? -11.328 -14.25 -2.893 1 94 138 PHE A O 1
ATOM 1057 N N . GLY A 1 139 ? -11.961 -12.148 -3.512 1 92.94 139 GLY A N 1
ATOM 1058 C CA . GLY A 1 139 ? -11.68 -11.586 -2.201 1 92.94 139 GLY A CA 1
ATOM 1059 C C . GLY A 1 139 ? -12.281 -12.391 -1.064 1 92.94 139 GLY A C 1
ATOM 1060 O O . GLY A 1 139 ? -13.492 -12.617 -1.03 1 92.94 139 GLY A O 1
ATOM 1061 N N . GLY A 1 140 ? -11.391 -12.812 -0.116 1 90.69 140 GLY A N 1
ATOM 1062 C CA . GLY A 1 140 ? -11.844 -13.508 1.078 1 90.69 140 GLY A CA 1
ATOM 1063 C C . GLY A 1 140 ? -12.203 -14.961 0.824 1 90.69 140 GLY A C 1
ATOM 1064 O O . GLY A 1 140 ? -12.695 -15.648 1.719 1 90.69 140 GLY A O 1
ATOM 1065 N N . CYS A 1 141 ? -11.977 -15.398 -0.347 1 89.31 141 CYS A N 1
ATOM 1066 C CA . CYS A 1 141 ? -12.281 -16.781 -0.68 1 89.31 141 CYS A CA 1
ATOM 1067 C C . CYS A 1 141 ? -11.039 -17.656 -0.532 1 89.31 141 CYS A C 1
ATOM 1069 O O . CYS A 1 141 ? -10.133 -17.609 -1.366 1 89.31 141 CYS A O 1
ATOM 1071 N N . PHE A 1 142 ? -11.086 -18.578 0.464 1 84.56 142 PHE A N 1
ATOM 1072 C CA . PHE A 1 142 ? -9.906 -19.375 0.777 1 84.56 142 PHE A CA 1
ATOM 1073 C C . PHE A 1 142 ? -10.203 -20.859 0.589 1 84.56 142 PHE A C 1
ATOM 1075 O O . PHE A 1 142 ? -9.281 -21.688 0.553 1 84.56 142 PHE A O 1
ATOM 1082 N N . THR A 1 143 ? -11.469 -21.141 0.495 1 77 143 THR A N 1
ATOM 1083 C CA . THR A 1 143 ? -11.859 -22.547 0.393 1 77 143 THR A CA 1
ATOM 1084 C C . THR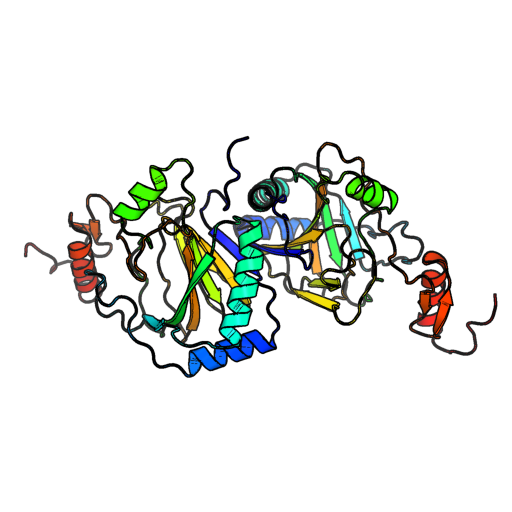 A 1 143 ? -12.703 -22.781 -0.854 1 77 143 THR A C 1
ATOM 1086 O O . THR A 1 143 ? -12.586 -23.844 -1.494 1 77 143 THR A O 1
ATOM 1089 N N . ALA A 1 144 ? -13.578 -21.797 -1.101 1 79.88 144 ALA A N 1
ATOM 1090 C CA . ALA A 1 144 ? -14.469 -21.922 -2.25 1 79.88 144 ALA A CA 1
ATOM 1091 C C . ALA A 1 144 ? -14.57 -20.609 -3.012 1 79.88 144 ALA A C 1
ATOM 1093 O O . ALA A 1 144 ? -14.594 -19.531 -2.406 1 79.88 144 ALA A O 1
ATOM 1094 N N . ARG A 1 145 ? -14.703 -20.828 -4.223 1 84.88 145 ARG A N 1
ATOM 1095 C CA . ARG A 1 145 ? -14.844 -19.672 -5.102 1 84.88 145 ARG A CA 1
ATOM 1096 C C . ARG A 1 145 ? -16.219 -19.031 -4.957 1 84.88 145 ARG A C 1
ATOM 1098 O O . ARG A 1 145 ? -17.219 -19.734 -4.824 1 84.88 145 ARG A O 1
ATOM 1105 N N . ASP A 1 146 ? -16.281 -17.734 -4.93 1 87.5 146 ASP A N 1
ATOM 1106 C CA . ASP A 1 146 ? -17.484 -16.922 -4.98 1 87.5 146 ASP A CA 1
ATOM 1107 C C . ASP A 1 146 ? -17.359 -15.82 -6.035 1 87.5 146 ASP A C 1
ATOM 1109 O O . ASP A 1 146 ? -16.672 -14.82 -5.82 1 87.5 146 ASP A O 1
ATOM 1113 N N . ASP A 1 147 ? -18.078 -15.961 -7.137 1 88.06 147 ASP A N 1
ATOM 1114 C CA . ASP A 1 147 ? -17.938 -15.086 -8.297 1 88.06 147 ASP A CA 1
ATOM 1115 C C . ASP A 1 147 ? -18.344 -13.648 -7.949 1 88.06 147 ASP A C 1
ATOM 1117 O O . ASP A 1 147 ? -17.844 -12.695 -8.547 1 88.06 147 ASP A O 1
ATOM 1121 N N . ALA A 1 148 ? -19.172 -13.477 -7.016 1 88.38 148 ALA A N 1
ATOM 1122 C CA . ALA A 1 148 ? -19.609 -12.148 -6.617 1 88.38 148 ALA A CA 1
ATOM 1123 C C . ALA A 1 148 ? -18.484 -11.359 -5.949 1 88.38 148 ALA A C 1
ATOM 1125 O O . ALA A 1 148 ? -18.578 -10.141 -5.816 1 88.38 148 ALA A O 1
ATOM 1126 N N . LYS A 1 149 ? -17.422 -12.109 -5.668 1 91.38 149 LYS A N 1
ATOM 1127 C CA . LYS A 1 149 ? -16.312 -11.484 -4.949 1 91.38 149 LYS A CA 1
ATOM 1128 C C . LYS A 1 149 ? -15.094 -11.328 -5.852 1 91.38 149 LYS A C 1
ATOM 1130 O O . LYS A 1 149 ? -14 -11.023 -5.375 1 91.38 149 LYS A O 1
ATOM 1135 N N . ALA A 1 150 ? -15.367 -11.578 -7.09 1 93.44 150 ALA A N 1
ATOM 1136 C CA . ALA A 1 150 ? -14.273 -11.438 -8.047 1 93.44 150 ALA A CA 1
ATOM 1137 C C . ALA A 1 150 ? -13.859 -9.977 -8.203 1 93.44 150 ALA A C 1
ATOM 1139 O O . ALA A 1 150 ? -14.711 -9.086 -8.25 1 93.44 150 ALA A O 1
ATOM 1140 N N . ARG A 1 151 ? -12.555 -9.766 -8.227 1 94 151 ARG A N 1
ATOM 1141 C CA . ARG A 1 151 ? -12.008 -8.422 -8.391 1 94 151 ARG A CA 1
ATOM 1142 C C . ARG A 1 151 ? -10.664 -8.461 -9.117 1 94 151 ARG A C 1
ATOM 1144 O O . ARG A 1 151 ? -9.844 -9.344 -8.875 1 94 151 ARG A O 1
ATOM 1151 N N . ASP A 1 152 ? -10.539 -7.484 -9.977 1 95.56 152 ASP A N 1
ATOM 1152 C CA . ASP A 1 152 ? -9.227 -7.262 -10.578 1 95.56 152 ASP A CA 1
ATOM 1153 C C . ASP A 1 152 ? -8.398 -6.285 -9.742 1 95.56 152 ASP A C 1
ATOM 1155 O O . ASP A 1 152 ? -8.766 -5.117 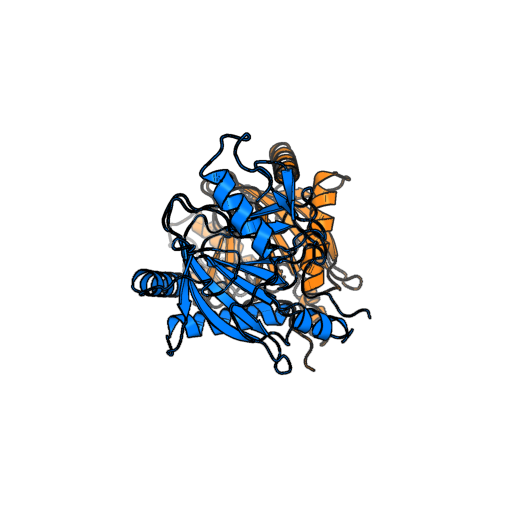-9.602 1 95.56 152 ASP A O 1
ATOM 1159 N N . VAL A 1 153 ? -7.332 -6.785 -9.242 1 97.56 153 VAL A N 1
ATOM 1160 C CA . VAL A 1 153 ? -6.422 -5.965 -8.453 1 97.56 153 VAL A CA 1
ATOM 1161 C C . VAL A 1 153 ? -5.363 -5.344 -9.359 1 97.56 153 VAL A C 1
ATOM 1163 O O . VAL A 1 153 ? -4.531 -6.055 -9.93 1 97.56 153 VAL A O 1
ATOM 1166 N N . HIS A 1 154 ? -5.414 -4.023 -9.461 1 97.12 154 HIS A N 1
ATOM 1167 C CA . HIS A 1 154 ? -4.402 -3.305 -10.227 1 97.12 154 HIS A CA 1
ATOM 1168 C C . HIS A 1 154 ? -3.24 -2.873 -9.344 1 97.12 154 HIS A C 1
ATOM 1170 O O . HIS A 1 154 ? -3.451 -2.34 -8.25 1 97.12 154 HIS A O 1
ATOM 1176 N N . VAL A 1 155 ? -2.088 -3.119 -9.844 1 98.25 155 VAL A N 1
ATOM 1177 C CA . VAL A 1 155 ? -0.884 -2.818 -9.07 1 98.25 155 VAL A CA 1
ATOM 1178 C C . VAL A 1 155 ? -0.057 -1.761 -9.797 1 98.25 155 VAL A C 1
ATOM 1180 O O . VAL A 1 155 ? 0.543 -2.039 -10.844 1 98.25 155 VAL A O 1
ATOM 1183 N N . PRO A 1 156 ? 0.044 -0.541 -9.227 1 97.81 156 PRO A N 1
ATOM 1184 C CA . PRO A 1 156 ? 0.855 0.49 -9.883 1 97.81 156 PRO A CA 1
ATOM 1185 C C . PRO A 1 156 ? 2.344 0.146 -9.898 1 97.81 156 PRO A C 1
ATOM 1187 O O . PRO A 1 156 ? 2.816 -0.606 -9.047 1 97.81 156 PRO A O 1
ATOM 1190 N N . VAL A 1 157 ? 3.027 0.702 -10.891 1 98 157 VAL A N 1
ATOM 1191 C CA . VAL A 1 157 ? 4.469 0.509 -10.969 1 98 157 VAL A CA 1
ATOM 1192 C C . VAL A 1 157 ? 5.125 0.912 -9.648 1 98 157 VAL A C 1
ATOM 1194 O O . VAL A 1 157 ? 4.797 1.957 -9.086 1 98 157 VAL A O 1
ATOM 1197 N N . GLY A 1 158 ? 6.008 0.025 -9.148 1 97.81 158 GLY A N 1
ATOM 1198 C CA . GLY A 1 158 ? 6.699 0.293 -7.898 1 97.81 158 GLY A CA 1
ATOM 1199 C C . GLY A 1 158 ? 5.973 -0.254 -6.684 1 97.81 158 GLY A C 1
ATOM 1200 O O . GLY A 1 158 ? 6.523 -0.271 -5.578 1 97.81 158 GLY A O 1
ATOM 1201 N N . PHE A 1 159 ? 4.699 -0.623 -6.855 1 98.62 159 PHE A N 1
ATOM 1202 C CA . PHE A 1 159 ? 3.902 -1.253 -5.809 1 98.62 159 PHE A CA 1
ATOM 1203 C C . PHE A 1 159 ? 3.932 -2.77 -5.945 1 98.62 159 PHE A C 1
ATOM 1205 O O . PHE A 1 159 ? 4.387 -3.299 -6.965 1 98.62 159 PHE A O 1
ATOM 1212 N N . CYS A 1 160 ? 3.496 -3.428 -4.887 1 98.69 160 CYS A N 1
ATOM 1213 C CA . CYS A 1 160 ? 3.283 -4.867 -4.953 1 98.69 160 CYS A CA 1
ATOM 1214 C C . CYS A 1 160 ? 1.958 -5.254 -4.305 1 98.69 160 CYS A C 1
ATOM 1216 O O . CYS A 1 160 ? 1.441 -4.523 -3.457 1 98.69 160 CYS A O 1
ATOM 1218 N N . VAL A 1 161 ? 1.421 -6.344 -4.785 1 98.69 161 VAL A N 1
ATOM 1219 C CA . VAL A 1 161 ? 0.325 -7.008 -4.086 1 98.69 161 VAL A CA 1
ATOM 1220 C C . VAL A 1 161 ? 0.865 -8.188 -3.275 1 98.69 161 VAL A C 1
ATOM 1222 O O . VAL A 1 161 ? 1.636 -9 -3.789 1 98.69 161 VAL A O 1
ATOM 1225 N N . ILE A 1 162 ? 0.609 -8.172 -2.004 1 97.88 162 ILE A N 1
ATOM 1226 C CA . ILE A 1 162 ? 0.876 -9.289 -1.1 1 97.88 162 ILE A CA 1
ATOM 1227 C C . ILE A 1 162 ? -0.425 -10.023 -0.789 1 97.88 162 ILE A C 1
ATOM 1229 O O . ILE A 1 162 ? -1.405 -9.406 -0.36 1 97.88 162 ILE A O 1
ATOM 1233 N N . PHE A 1 163 ? -0.45 -11.32 -1.045 1 95.62 163 PHE A N 1
ATOM 1234 C CA . PHE A 1 163 ? -1.709 -12.039 -0.881 1 95.62 163 PHE A CA 1
ATOM 1235 C C . PHE A 1 163 ? -1.47 -13.422 -0.296 1 95.62 163 PHE A C 1
ATOM 1237 O O . PHE A 1 163 ? -0.408 -14.016 -0.502 1 95.62 163 PHE A O 1
ATOM 1244 N N . ARG A 1 164 ? -2.426 -13.828 0.426 1 90.81 164 ARG A N 1
ATOM 1245 C CA . ARG A 1 164 ? -2.375 -15.164 1.002 1 90.81 164 ARG A CA 1
ATOM 1246 C C . ARG A 1 164 ? -2.262 -16.234 -0.088 1 90.81 164 ARG A C 1
ATOM 1248 O O . ARG A 1 164 ? -2.928 -16.141 -1.121 1 90.81 164 ARG A O 1
ATOM 1255 N N . ARG A 1 165 ? -1.514 -17.203 0.178 1 88.44 165 ARG A N 1
ATOM 1256 C CA . ARG A 1 165 ? -1.306 -18.25 -0.823 1 88.44 165 ARG A CA 1
ATOM 1257 C C . ARG A 1 165 ? -2.547 -19.125 -0.969 1 88.44 165 ARG A C 1
ATOM 1259 O O . ARG A 1 165 ? -2.689 -19.844 -1.959 1 88.44 165 ARG A O 1
ATOM 1266 N N . ASP A 1 166 ? -3.357 -19.109 0.098 1 83.56 166 ASP A N 1
ATOM 1267 C CA . ASP A 1 166 ? -4.59 -19.891 -0.004 1 83.56 166 ASP A CA 1
ATOM 1268 C C . ASP A 1 166 ? -5.727 -19.047 -0.564 1 83.56 166 ASP A C 1
ATOM 1270 O O . ASP A 1 166 ? -6.852 -19.531 -0.717 1 83.56 166 ASP A O 1
ATOM 1274 N N . LEU A 1 167 ? -5.48 -17.828 -0.854 1 90.62 167 LEU A N 1
ATOM 1275 C CA . LEU A 1 167 ? -6.48 -17.016 -1.53 1 90.62 167 LEU A CA 1
ATOM 1276 C C . LEU A 1 167 ? -6.691 -17.484 -2.965 1 90.62 167 LEU A C 1
ATOM 1278 O O . LEU A 1 167 ? -5.727 -17.625 -3.721 1 90.62 167 LEU A O 1
ATOM 1282 N N . ILE A 1 168 ? -7.934 -17.734 -3.322 1 89.38 168 ILE A N 1
ATOM 1283 C CA . ILE A 1 168 ? -8.234 -18.125 -4.695 1 89.38 168 ILE A CA 1
ATOM 1284 C C . ILE A 1 168 ? -8 -16.938 -5.629 1 89.38 168 ILE A C 1
ATOM 1286 O O . ILE A 1 168 ? -8.555 -15.859 -5.418 1 89.38 168 ILE A O 1
ATOM 1290 N N . HIS A 1 169 ? -7.168 -17.172 -6.629 1 93.12 169 HIS A N 1
ATOM 1291 C CA . HIS A 1 169 ? -6.758 -16.109 -7.531 1 93.12 169 HIS A CA 1
ATOM 1292 C C . HIS A 1 169 ? -6.473 -16.641 -8.93 1 93.12 169 HIS A C 1
ATOM 1294 O O . HIS A 1 169 ? -6.574 -17.844 -9.164 1 93.12 169 HIS A O 1
ATOM 1300 N N . TYR A 1 170 ? -6.285 -15.711 -9.828 1 88.38 170 TYR A N 1
ATOM 1301 C CA . TYR A 1 170 ? -6.004 -16.125 -11.203 1 88.38 170 TYR A CA 1
ATOM 1302 C C . TYR A 1 170 ? -5.273 -15.016 -11.961 1 88.38 170 TYR A C 1
ATOM 1304 O O . TYR A 1 170 ? -5.457 -13.828 -11.664 1 88.38 170 TYR A O 1
ATOM 1312 N N . GLY A 1 171 ? -4.445 -15.422 -12.852 1 89.5 171 GLY A N 1
ATOM 1313 C CA . GLY A 1 171 ? -3.764 -14.469 -13.719 1 89.5 171 GLY A CA 1
ATOM 1314 C C . GLY A 1 171 ? -4.664 -13.891 -14.789 1 89.5 171 GLY A C 1
ATOM 1315 O O . GLY A 1 171 ? -5.48 -14.602 -15.375 1 89.5 171 GLY A O 1
ATOM 1316 N N . LEU A 1 172 ? -4.477 -12.664 -15.016 1 91.25 172 LEU A N 1
ATOM 1317 C CA . LEU A 1 172 ? -5.254 -11.961 -16.031 1 91.25 172 LEU A CA 1
ATOM 1318 C C . LEU A 1 172 ? -4.484 -11.875 -17.344 1 91.25 172 LEU A C 1
ATOM 1320 O O . LEU A 1 172 ? -3.254 -11.938 -17.359 1 91.25 172 LEU A O 1
ATOM 1324 N N . PRO A 1 173 ? -5.234 -11.734 -18.422 1 89 173 PRO A N 1
ATOM 1325 C CA . PRO A 1 173 ? -4.562 -11.531 -19.719 1 89 173 PRO A CA 1
ATOM 1326 C C . PRO A 1 173 ? -3.98 -10.133 -19.875 1 89 173 PRO A C 1
ATOM 1328 O O . PRO A 1 173 ? -4.43 -9.195 -19.203 1 89 173 PRO A O 1
ATOM 1331 N N . TYR A 1 174 ? -2.992 -10.023 -20.75 1 92.19 174 TYR A N 1
ATOM 1332 C CA . TYR A 1 174 ? -2.342 -8.75 -21.031 1 92.19 174 TYR A CA 1
ATOM 1333 C C . TYR A 1 174 ? -2.418 -8.43 -22.531 1 92.19 174 TYR A C 1
ATOM 1335 O O . TYR A 1 174 ? -2.293 -9.32 -23.375 1 92.19 174 TYR A O 1
ATOM 1343 N N . ASP A 1 175 ? -2.559 -7.145 -22.797 1 91.75 175 ASP A N 1
ATOM 1344 C CA . ASP A 1 175 ? -2.613 -6.695 -24.172 1 91.75 175 ASP A CA 1
ATOM 1345 C C . ASP A 1 175 ? -1.219 -6.355 -24.703 1 91.75 175 ASP A C 1
ATOM 1347 O O . ASP A 1 175 ? -1.012 -6.254 -25.906 1 91.75 175 ASP A O 1
ATOM 1351 N N . VAL A 1 176 ? -0.337 -6.125 -23.797 1 94.81 176 VAL A N 1
ATOM 1352 C CA . VAL A 1 176 ? 1.067 -5.875 -24.109 1 94.81 176 VAL A CA 1
ATOM 1353 C C . VAL A 1 176 ? 1.956 -6.715 -23.203 1 94.81 176 VAL A C 1
ATOM 1355 O O . VAL A 1 176 ? 1.496 -7.227 -22.172 1 94.81 176 VAL A O 1
ATOM 1358 N N . VAL A 1 177 ? 3.166 -6.91 -23.656 1 95.62 177 VAL A N 1
ATOM 1359 C CA . VAL A 1 177 ? 4.105 -7.652 -22.828 1 95.62 177 VAL A CA 1
ATOM 1360 C C . VAL A 1 177 ? 4.227 -6.973 -21.453 1 95.62 177 VAL A C 1
ATOM 1362 O O . VAL A 1 177 ? 4.391 -5.754 -21.375 1 95.62 177 VAL A O 1
ATOM 1365 N N . ASN A 1 178 ? 4.078 -7.75 -20.484 1 96.81 178 ASN A N 1
ATOM 1366 C CA . ASN A 1 178 ? 4.184 -7.234 -19.125 1 96.81 178 ASN A CA 1
ATOM 1367 C C . ASN A 1 178 ? 5.219 -8 -18.312 1 96.81 178 ASN A C 1
ATOM 1369 O O . ASN A 1 178 ? 5.223 -9.234 -18.297 1 96.81 178 ASN A O 1
ATOM 1373 N N . HIS A 1 179 ? 6.086 -7.219 -17.672 1 97.25 179 HIS A N 1
ATOM 1374 C CA . HIS A 1 179 ? 7.098 -7.781 -16.781 1 97.25 179 HIS A CA 1
ATOM 1375 C C . HIS A 1 179 ? 6.789 -7.457 -15.32 1 97.25 179 HIS A C 1
ATOM 1377 O O . HIS A 1 179 ? 6.391 -6.336 -15 1 97.25 179 HIS A O 1
ATOM 1383 N N . ARG A 1 180 ? 6.941 -8.438 -14.492 1 97.75 180 ARG A N 1
ATOM 1384 C CA . ARG A 1 180 ? 6.758 -8.297 -13.047 1 97.75 180 ARG A CA 1
ATOM 1385 C C . ARG A 1 180 ? 7.617 -9.297 -12.289 1 97.75 180 ARG A C 1
ATOM 1387 O O . ARG A 1 180 ? 8.289 -10.133 -12.891 1 97.75 180 ARG A O 1
ATOM 1394 N N . ILE A 1 181 ? 7.684 -9.125 -10.984 1 98 181 ILE A N 1
ATOM 1395 C CA . ILE A 1 181 ? 8.461 -10.047 -10.156 1 98 181 ILE A CA 1
ATOM 1396 C C . ILE A 1 181 ? 7.539 -10.75 -9.164 1 98 181 ILE A C 1
ATOM 1398 O O . ILE A 1 181 ? 6.672 -10.117 -8.555 1 98 181 ILE A O 1
ATOM 1402 N N . HIS A 1 182 ? 7.66 -11.984 -9.086 1 96.19 182 HIS A N 1
ATOM 1403 C CA . HIS A 1 182 ? 6.977 -12.797 -8.086 1 96.19 182 HIS A CA 1
ATOM 1404 C C . HIS A 1 182 ? 7.934 -13.227 -6.977 1 96.19 182 HIS A C 1
ATOM 1406 O O . HIS A 1 182 ? 9.109 -13.5 -7.238 1 96.19 182 HIS A O 1
ATOM 1412 N N . CYS A 1 183 ? 7.457 -13.266 -5.777 1 95.88 183 CYS A N 1
ATOM 1413 C CA . CYS A 1 183 ? 8.234 -13.75 -4.637 1 95.88 183 CYS A CA 1
ATOM 1414 C C . CYS A 1 183 ? 7.355 -14.531 -3.672 1 95.88 183 CYS A C 1
ATOM 1416 O O . CYS A 1 183 ? 6.254 -14.102 -3.334 1 95.88 183 CYS A O 1
ATOM 1418 N N . TYR A 1 184 ? 7.812 -15.688 -3.26 1 91 184 TYR A N 1
ATOM 1419 C CA . TYR A 1 184 ? 7.191 -16.422 -2.158 1 91 184 TYR A CA 1
ATOM 1420 C C . TYR A 1 184 ? 7.754 -15.961 -0.817 1 91 184 TYR A C 1
ATOM 1422 O O . TYR A 1 184 ? 8.969 -15.836 -0.654 1 91 184 TYR A O 1
ATOM 1430 N N . LEU A 1 185 ? 6.863 -15.625 0.053 1 91 185 LEU A N 1
ATOM 1431 C CA . LEU A 1 185 ? 7.258 -15.375 1.437 1 91 185 LEU A CA 1
ATOM 1432 C C . LEU A 1 185 ? 6.797 -16.516 2.344 1 91 185 LEU A C 1
ATOM 1434 O O . LEU A 1 185 ? 5.637 -16.922 2.287 1 91 185 LEU A O 1
ATOM 1438 N N . SER A 1 186 ? 7.742 -17.031 3.104 1 83.88 186 SER A N 1
ATOM 1439 C CA . SER A 1 186 ? 7.438 -18.156 3.98 1 83.88 186 SER A CA 1
ATOM 1440 C C . SER A 1 186 ? 8.094 -17.984 5.344 1 83.88 186 SER A C 1
ATOM 1442 O O . SER A 1 186 ? 8.695 -16.953 5.625 1 83.88 186 SER A O 1
ATOM 1444 N N . TYR A 1 187 ? 7.734 -18.922 6.227 1 79.62 187 TYR A N 1
ATOM 1445 C CA . TYR A 1 187 ? 8.328 -18.953 7.562 1 79.62 187 TYR A CA 1
ATOM 1446 C C . TYR A 1 187 ? 9.281 -20.141 7.703 1 79.62 187 TYR A C 1
ATOM 1448 O O . TYR A 1 187 ? 9.203 -21.094 6.938 1 79.62 187 TYR A O 1
ATOM 1456 N N . ARG A 1 188 ? 10.227 -19.969 8.484 1 69.31 188 ARG A N 1
ATOM 1457 C CA . ARG A 1 188 ? 11.32 -20.938 8.648 1 69.31 188 ARG A CA 1
ATOM 1458 C C . ARG A 1 188 ? 10.789 -22.359 8.758 1 69.31 188 ARG A C 1
ATOM 1460 O O . ARG A 1 188 ? 11.375 -23.281 8.203 1 69.31 188 ARG A O 1
ATOM 1467 N N . SER A 1 189 ? 9.727 -22.578 9.32 1 66.06 189 SER A N 1
ATOM 1468 C CA . SER A 1 189 ? 9.312 -23.938 9.625 1 66.06 189 SER A CA 1
ATOM 1469 C C . SER A 1 189 ? 8.43 -24.5 8.516 1 66.06 189 SER A C 1
ATOM 1471 O O . SER A 1 189 ? 8.039 -25.672 8.562 1 66.06 189 SER A O 1
ATOM 1473 N N . LEU A 1 190 ? 8.289 -23.766 7.516 1 67.81 190 LEU A N 1
ATOM 1474 C CA . LEU A 1 190 ? 7.383 -24.25 6.477 1 67.81 190 LEU A CA 1
ATOM 1475 C C . LEU A 1 190 ? 8.156 -24.953 5.371 1 67.81 190 LEU A C 1
ATOM 1477 O O . LEU A 1 190 ? 9.055 -24.375 4.762 1 67.81 190 LEU A O 1
ATOM 1481 N N . LYS A 1 191 ? 7.91 -26.203 5.301 1 64.5 191 LYS A N 1
ATOM 1482 C CA . LYS A 1 191 ? 8.43 -26.938 4.152 1 64.5 191 LYS A CA 1
ATOM 1483 C C . LYS A 1 191 ? 7.508 -26.812 2.947 1 64.5 191 LYS A C 1
ATOM 1485 O O . LYS A 1 191 ? 6.297 -27.031 3.057 1 64.5 191 LYS A O 1
ATOM 1490 N N . TRP A 1 192 ? 8.023 -26.141 1.893 1 66.38 192 TRP A N 1
ATOM 1491 C CA . TRP A 1 192 ? 7.195 -26.016 0.699 1 66.38 192 TRP A CA 1
ATOM 1492 C C . TRP A 1 192 ? 8.055 -25.953 -0.559 1 66.38 192 TRP A C 1
ATOM 1494 O O . TRP A 1 192 ? 9.266 -25.703 -0.483 1 66.38 192 TRP A O 1
ATOM 1504 N N . GLU A 1 193 ? 7.332 -26.438 -1.612 1 67 193 GLU A N 1
ATOM 1505 C CA . GLU A 1 193 ? 7.957 -26.328 -2.93 1 67 193 GLU A CA 1
ATOM 1506 C C . GLU A 1 193 ? 7.324 -25.219 -3.756 1 67 193 GLU A C 1
ATOM 1508 O O . GLU A 1 193 ? 6.098 -25.078 -3.791 1 67 193 GLU A O 1
ATOM 1513 N N . PRO A 1 194 ? 8.188 -24.422 -4.426 1 67.19 194 PRO A N 1
ATOM 1514 C CA . PRO A 1 194 ? 7.66 -23.344 -5.262 1 67.19 194 PRO A CA 1
ATOM 1515 C C . PRO A 1 194 ? 6.941 -23.875 -6.508 1 67.19 194 PRO A C 1
ATOM 1517 O O . PRO A 1 194 ? 7.145 -25.016 -6.91 1 67.19 194 PRO A O 1
ATOM 1520 N N . ASP A 1 195 ? 5.992 -23.078 -7.062 1 67.19 195 ASP A N 1
ATOM 1521 C CA . ASP A 1 195 ? 5.34 -23.25 -8.359 1 67.19 195 ASP A CA 1
ATOM 1522 C C . ASP A 1 195 ? 4.301 -24.359 -8.297 1 67.19 195 ASP A C 1
ATOM 1524 O O . ASP A 1 195 ? 3.977 -24.969 -9.32 1 67.19 195 ASP A O 1
ATOM 1528 N N . VAL A 1 196 ? 3.938 -24.734 -7.082 1 66.56 196 VAL A N 1
ATOM 1529 C CA . VAL A 1 196 ? 2.838 -25.688 -6.926 1 66.56 196 VAL A CA 1
ATOM 1530 C C . VAL A 1 196 ? 1.531 -24.922 -6.699 1 66.56 196 VAL A C 1
ATOM 1532 O O . VAL A 1 196 ? 1.466 -24.031 -5.855 1 66.56 196 VAL A O 1
ATOM 1535 N N . VAL A 1 197 ? 0.572 -25.188 -7.566 1 66.94 197 VAL A N 1
ATOM 1536 C CA . VAL A 1 197 ? -0.738 -24.562 -7.434 1 66.94 197 VAL A CA 1
ATOM 1537 C C . VAL A 1 197 ? -1.812 -25.641 -7.266 1 66.94 197 VAL A C 1
ATOM 1539 O O . VAL A 1 197 ? -1.597 -26.797 -7.621 1 66.94 197 VAL A O 1
ATOM 1542 N N . SER A 1 198 ? -2.857 -25.312 -6.477 1 66.38 198 SER A N 1
ATOM 1543 C CA . SER A 1 198 ? -4 -26.203 -6.312 1 66.38 198 SER A CA 1
ATOM 1544 C C . SER A 1 198 ? -5.254 -25.625 -6.953 1 66.38 198 SER A C 1
ATOM 1546 O O . SER A 1 198 ? -5.613 -24.469 -6.695 1 66.38 198 SER A O 1
ATOM 1548 N N . SER A 1 199 ? -5.793 -26.375 -7.832 1 63.44 199 SER A N 1
ATOM 1549 C CA . SER A 1 199 ? -7.035 -25.953 -8.469 1 63.44 199 SER A CA 1
ATOM 1550 C C . SER A 1 199 ? -8.195 -25.969 -7.48 1 63.44 199 SER A C 1
ATOM 1552 O O . SER A 1 199 ? -8.273 -26.844 -6.625 1 63.44 199 SER A O 1
ATOM 1554 N N . VAL A 1 200 ? -8.914 -24.844 -7.246 1 58.84 200 VAL A N 1
ATOM 1555 C CA . VAL A 1 200 ? -10.062 -24.75 -6.348 1 58.84 200 VAL A CA 1
ATOM 1556 C C . VAL A 1 200 ? -11.344 -25.078 -7.117 1 58.84 200 VAL A C 1
ATOM 1558 O O . VAL A 1 200 ? -12.391 -24.469 -6.855 1 58.84 200 VAL A O 1
ATOM 1561 N N . LEU A 1 201 ? -11.336 -25.906 -8.031 1 50.59 201 LEU A N 1
ATOM 1562 C CA . LEU A 1 201 ? -12.531 -26.234 -8.797 1 50.59 201 LEU A CA 1
ATOM 1563 C C . LEU A 1 201 ? -13.57 -26.922 -7.902 1 50.59 201 LEU A C 1
ATOM 1565 O O . LEU A 1 201 ? -13.211 -27.594 -6.938 1 50.59 201 LEU A O 1
ATOM 1569 N N . PRO A 1 202 ? -14.93 -26.359 -7.934 1 49.88 202 PRO A N 1
ATOM 1570 C CA . PRO A 1 202 ? -16.047 -27.078 -7.297 1 49.88 202 PRO A CA 1
ATOM 1571 C C . PRO A 1 202 ? -15.891 -28.594 -7.383 1 49.88 202 PRO A C 1
ATOM 1573 O O . PRO A 1 202 ? -15.156 -29.094 -8.234 1 49.88 202 PRO A O 1
ATOM 1576 N N . LYS A 1 203 ? -16.406 -29.312 -6.344 1 50.53 203 LYS A N 1
ATOM 1577 C CA . LYS A 1 203 ? -16.531 -30.766 -6.355 1 50.53 203 LYS A CA 1
ATOM 1578 C C . LYS A 1 203 ? -16.875 -31.281 -7.75 1 50.53 203 LYS A C 1
ATOM 1580 O O . LYS A 1 203 ? -16.484 -32.375 -8.125 1 50.53 203 LYS A O 1
ATOM 1585 N N . THR A 1 204 ? -17.734 -30.453 -8.43 1 50.16 204 THR A N 1
ATOM 1586 C CA . THR A 1 204 ? -18.047 -30.703 -9.836 1 50.16 204 THR A CA 1
ATOM 1587 C C . THR A 1 204 ? -17.656 -29.5 -10.688 1 50.16 204 THR A C 1
ATOM 1589 O O . THR A 1 204 ? -17.938 -28.344 -10.328 1 50.16 204 THR A O 1
ATOM 1592 N N . TYR A 1 205 ? -16.719 -29.547 -11.547 1 50.09 205 TYR A N 1
ATOM 1593 C CA . TYR A 1 205 ? -16.25 -28.516 -12.469 1 50.09 205 TYR A CA 1
ATOM 1594 C C . TYR A 1 205 ? -17.156 -28.406 -13.68 1 50.09 205 TYR A C 1
ATOM 1596 O O . TYR A 1 205 ? -17.547 -29.422 -14.266 1 50.09 205 TYR A O 1
ATOM 1604 N N . SER A 1 206 ? -17.812 -27.156 -13.758 1 56.22 206 SER A N 1
ATOM 1605 C CA . SER A 1 206 ? -18.609 -26.984 -14.969 1 56.22 206 SER A CA 1
ATOM 1606 C C . SER A 1 206 ? -17.875 -26.141 -16 1 56.22 206 SER A C 1
ATOM 1608 O O . SER A 1 206 ? -17.188 -25.172 -15.656 1 56.22 206 SER A O 1
ATOM 1610 N N . CYS A 1 207 ? -17.812 -26.531 -17.203 1 54.12 207 CYS A N 1
ATOM 1611 C CA . CYS A 1 207 ? -17.203 -25.797 -18.312 1 54.12 207 CYS A CA 1
ATOM 1612 C C . CYS A 1 207 ? -17.984 -24.547 -18.641 1 54.12 207 CYS A C 1
ATOM 1614 O O . CYS A 1 207 ? -19.203 -24.594 -18.859 1 54.12 207 CYS A O 1
ATOM 1616 N N . GLN A 1 208 ? -17.359 -23.406 -18.688 1 55.56 208 GLN A N 1
ATOM 1617 C CA . GLN A 1 208 ? -18.016 -22.141 -18.938 1 55.56 208 GLN A CA 1
ATOM 1618 C C . GLN A 1 208 ? -18.547 -22.078 -20.375 1 55.56 208 GLN A C 1
ATOM 1620 O O . GLN A 1 208 ? -19.406 -21.25 -20.688 1 55.56 208 GLN A O 1
ATOM 1625 N N . HIS A 1 209 ? -18 -22.875 -21.203 1 56.19 209 HIS A N 1
ATOM 1626 C CA . HIS A 1 209 ? -18.391 -22.859 -22.609 1 56.19 209 HIS A CA 1
ATOM 1627 C C . HIS A 1 209 ? -19.562 -23.812 -22.859 1 56.19 209 HIS A C 1
ATOM 1629 O O . HIS A 1 209 ? -20.469 -23.484 -23.641 1 56.19 209 HIS A O 1
ATOM 1635 N N . CYS A 1 210 ? -19.609 -25.078 -22.328 1 56.53 210 CYS A N 1
ATOM 1636 C CA . CYS A 1 210 ? -20.641 -26.062 -22.672 1 56.53 210 CYS A CA 1
ATOM 1637 C C . CYS A 1 210 ? -21.359 -26.562 -21.422 1 56.53 210 CYS A C 1
ATOM 1639 O O . CYS A 1 210 ? -22.203 -27.453 -21.5 1 56.53 210 CYS A O 1
ATOM 1641 N N . ASP A 1 211 ? -21.047 -26.219 -20.234 1 62.31 211 ASP A N 1
ATOM 1642 C CA . ASP A 1 211 ? -21.688 -26.516 -18.953 1 62.31 211 ASP A CA 1
ATOM 1643 C C . ASP A 1 211 ? -21.422 -27.953 -18.531 1 62.31 211 ASP A C 1
ATOM 1645 O O . ASP A 1 211 ? -22.109 -28.5 -17.656 1 62.31 211 ASP A O 1
ATOM 1649 N N . PHE A 1 212 ? -20.594 -28.75 -19.25 1 63.78 212 PHE A N 1
ATOM 1650 C CA . PHE A 1 212 ? -20.156 -30.094 -18.859 1 63.78 212 PHE A CA 1
ATOM 1651 C C . PHE A 1 212 ? -19.469 -30.078 -17.5 1 63.78 212 PHE A C 1
ATOM 1653 O O . PHE A 1 212 ? -18.734 -29.141 -17.188 1 63.78 212 PHE A O 1
ATOM 1660 N N . LYS A 1 213 ? -19.875 -31.094 -16.688 1 66.69 213 LYS A N 1
ATOM 1661 C CA . LYS A 1 213 ? -19.375 -31.141 -15.305 1 66.69 213 LYS A CA 1
ATOM 1662 C C . LYS A 1 213 ? -18.344 -32.25 -15.125 1 66.69 213 LYS A C 1
ATOM 1664 O O . LYS A 1 213 ? -18.469 -33.312 -15.703 1 66.69 213 LYS A O 1
ATOM 1669 N N . MET A 1 214 ? -17.266 -31.938 -14.656 1 61.62 214 MET A N 1
ATOM 1670 C CA . MET A 1 214 ? -16.219 -32.906 -14.359 1 61.62 214 MET A CA 1
ATOM 1671 C C . MET A 1 214 ? -15.789 -32.812 -12.898 1 61.62 214 MET A C 1
ATOM 1673 O O . MET A 1 214 ? -15.922 -31.75 -12.273 1 61.62 214 MET A O 1
ATOM 1677 N N . ASP A 1 215 ? -15.398 -34.062 -12.375 1 60.44 215 ASP A N 1
ATOM 1678 C CA . ASP A 1 215 ? -15.062 -34.125 -10.961 1 60.44 215 ASP A CA 1
ATOM 1679 C C . ASP A 1 215 ? -13.57 -33.906 -10.734 1 60.44 215 ASP A C 1
ATOM 1681 O O . ASP A 1 215 ? -13.102 -33.844 -9.594 1 60.44 215 ASP A O 1
ATOM 1685 N N . LYS A 1 216 ? -12.984 -33.969 -11.836 1 57.69 216 LYS A N 1
ATOM 1686 C CA . LYS A 1 216 ? -11.547 -33.75 -11.742 1 57.69 216 LYS A CA 1
ATOM 1687 C C . LYS A 1 216 ? -11.148 -32.406 -12.391 1 57.69 216 LYS A C 1
ATOM 1689 O O . LYS A 1 216 ? -11.562 -32.125 -13.508 1 57.69 216 LYS A O 1
ATOM 1694 N N . SER A 1 217 ? -10.484 -31.578 -11.695 1 54.72 217 SER A N 1
ATOM 1695 C CA . SER A 1 217 ? -10.086 -30.25 -12.148 1 54.72 217 SER A CA 1
ATOM 1696 C C . SER A 1 217 ? -9.211 -30.328 -13.391 1 54.72 217 SER A C 1
ATOM 1698 O O . SER A 1 217 ? -9.383 -29.547 -14.328 1 54.72 217 SER A O 1
ATOM 1700 N N . SER A 1 218 ? -8.359 -31.188 -13.438 1 51.03 218 SER A N 1
ATOM 1701 C CA . SER A 1 218 ? -7.492 -31.359 -14.594 1 51.03 218 SER A CA 1
ATOM 1702 C C . SER A 1 218 ? -8.297 -31.719 -15.844 1 51.03 218 SER A C 1
ATOM 1704 O O . SER A 1 218 ? -8.031 -31.188 -16.922 1 51.03 218 SER A O 1
ATOM 1706 N N . ALA A 1 219 ? -9.242 -32.594 -15.648 1 56.44 219 ALA A N 1
ATOM 1707 C CA . ALA A 1 219 ? -10.109 -32.969 -16.75 1 56.44 219 ALA A CA 1
ATOM 1708 C C . ALA A 1 219 ? -10.938 -31.797 -17.25 1 56.44 219 ALA A C 1
ATOM 1710 O O . ALA A 1 219 ? -11.109 -31.625 -18.469 1 56.44 219 ALA A O 1
ATOM 1711 N N . MET A 1 220 ? -11.359 -31 -16.328 1 60.25 220 MET A N 1
ATOM 1712 C CA . MET A 1 220 ? -12.172 -29.844 -16.719 1 60.25 220 MET A CA 1
ATOM 1713 C C . MET A 1 220 ? -11.336 -28.812 -17.453 1 60.25 220 MET A C 1
ATOM 1715 O O . MET A 1 220 ? -11.789 -28.234 -18.453 1 60.25 220 MET A O 1
ATOM 1719 N N . ARG A 1 221 ? -10.258 -28.672 -17.172 1 52.25 221 ARG A N 1
ATOM 1720 C CA . ARG A 1 221 ? -9.359 -27.75 -17.859 1 52.25 221 ARG A CA 1
ATOM 1721 C C . ARG A 1 221 ? -9.133 -28.188 -19.297 1 52.25 221 ARG A C 1
ATOM 1723 O O . ARG A 1 221 ? -9.195 -27.359 -20.219 1 52.25 221 ARG A O 1
ATOM 1730 N N . SER A 1 222 ? -8.789 -29.438 -19.5 1 56.84 222 SER A N 1
ATOM 1731 C CA . SER A 1 222 ? -8.664 -29.984 -20.844 1 56.84 222 SER A CA 1
ATOM 1732 C C . SER A 1 222 ? -9.945 -29.812 -21.641 1 56.84 222 SER A C 1
ATOM 1734 O O . SER A 1 222 ? -9.914 -29.453 -22.812 1 56.84 222 SER A O 1
ATOM 1736 N N . HIS A 1 223 ? -10.984 -29.969 -20.922 1 59.62 223 HIS A N 1
ATOM 1737 C CA . HIS A 1 223 ? -12.281 -29.812 -21.578 1 59.62 223 HIS A CA 1
ATOM 1738 C C . HIS A 1 223 ? -12.523 -28.359 -21.984 1 59.62 223 HIS A C 1
ATOM 1740 O O . HIS A 1 223 ? -12.938 -28.094 -23.125 1 59.62 223 HIS A O 1
ATOM 1746 N N . ARG A 1 224 ? -12.273 -27.5 -21.203 1 57.56 224 ARG A N 1
ATOM 1747 C CA . ARG A 1 224 ? -12.516 -26.078 -21.469 1 57.56 224 ARG A CA 1
ATOM 1748 C C . ARG A 1 224 ? -11.633 -25.578 -22.609 1 57.56 224 ARG A C 1
ATOM 1750 O O . ARG A 1 224 ? -12.086 -24.812 -23.453 1 57.56 224 ARG A O 1
ATOM 1757 N N . ARG A 1 225 ? -10.477 -25.938 -22.688 1 57.66 225 ARG A N 1
ATOM 1758 C CA . ARG A 1 225 ? -9.586 -25.625 -23.812 1 57.66 225 ARG A CA 1
ATOM 1759 C C . ARG A 1 225 ? -10.156 -26.172 -25.125 1 57.66 225 ARG A C 1
ATOM 1761 O O . ARG A 1 225 ? -10.102 -25.5 -26.156 1 57.66 225 ARG A O 1
ATOM 1768 N N . TYR A 1 226 ? -10.555 -27.344 -25.016 1 59.25 226 TYR A N 1
ATOM 1769 C CA . TYR A 1 226 ? -11.203 -27.938 -26.188 1 59.25 226 TYR A CA 1
ATOM 1770 C C . TYR A 1 226 ? -12.406 -27.109 -26.625 1 59.25 226 TYR A C 1
ATOM 1772 O O . TYR A 1 226 ? -12.531 -26.766 -27.797 1 59.25 226 TYR A O 1
ATOM 1780 N N . CYS A 1 227 ? -13.117 -26.719 -25.609 1 61 227 CYS A N 1
ATOM 1781 C CA . CYS A 1 227 ? -14.336 -25.984 -25.938 1 61 227 CYS A CA 1
ATOM 1782 C C . CYS A 1 227 ? -14.016 -24.594 -26.438 1 61 227 CYS A C 1
ATOM 1784 O O . CYS A 1 227 ? -14.68 -24.078 -27.344 1 61 227 CYS A O 1
ATOM 1786 N N . SER A 1 228 ? -13.148 -23.969 -25.891 1 60.66 228 SER A N 1
ATOM 1787 C CA . SER A 1 228 ? -12.773 -22.625 -26.297 1 60.66 228 SER A CA 1
ATOM 1788 C C . SER A 1 228 ? -12.297 -22.578 -27.734 1 60.66 228 SER A C 1
ATOM 1790 O O . SER A 1 228 ? -12.555 -21.625 -28.469 1 60.66 228 SER A O 1
ATOM 1792 N N . LYS A 1 229 ? -11.695 -23.5 -28.156 1 59 229 LYS A N 1
ATOM 1793 C CA . LYS A 1 229 ? -11.195 -23.625 -29.531 1 59 229 LYS A CA 1
ATOM 1794 C C . LYS A 1 229 ? -12.266 -24.172 -30.469 1 59 229 LYS A C 1
ATOM 1796 O O . LYS A 1 229 ? -12.156 -24.047 -31.688 1 59 229 LYS A O 1
ATOM 1801 N N . ASN A 1 230 ? -13.164 -24.906 -29.938 1 55.53 230 ASN A N 1
ATOM 1802 C CA . ASN A 1 230 ? -14.258 -25.484 -30.703 1 55.53 230 ASN A CA 1
ATOM 1803 C C . ASN A 1 230 ? -15.617 -25.016 -30.203 1 55.53 230 ASN A C 1
ATOM 1805 O O . ASN A 1 230 ? -16.359 -25.781 -29.594 1 55.53 230 ASN A O 1
ATOM 1809 N N . PRO A 1 231 ? -15.805 -23.734 -30.281 1 53.81 231 PRO A N 1
ATOM 1810 C CA . PRO A 1 231 ? -16.984 -23.125 -29.688 1 53.81 231 PRO A CA 1
ATOM 1811 C C . PRO A 1 231 ? -18.297 -23.781 -30.156 1 53.81 231 PRO A C 1
ATOM 1813 O O . PRO A 1 231 ? -19.375 -23.438 -29.672 1 53.81 231 PRO A O 1
ATOM 1816 N N . ASP A 1 232 ? -18.328 -24.547 -31.156 1 52.03 232 ASP A N 1
ATOM 1817 C CA . ASP A 1 232 ? -19.578 -25.156 -31.594 1 52.03 232 ASP A CA 1
ATOM 1818 C C . ASP A 1 232 ? -20.094 -26.156 -30.562 1 52.03 232 ASP A C 1
ATOM 1820 O O . ASP A 1 232 ? -19.406 -27.125 -30.234 1 52.03 232 ASP A O 1
ATOM 1824 N N . PRO A 1 233 ? -21.031 -25.859 -29.734 1 49.44 233 PRO A N 1
ATOM 1825 C CA . PRO A 1 233 ? -21.625 -26.594 -28.625 1 49.44 233 PRO A CA 1
ATOM 1826 C C . PRO A 1 233 ? -21.906 -28.062 -28.969 1 49.44 233 PRO A C 1
ATOM 1828 O O . PRO A 1 233 ? -22.109 -28.875 -28.078 1 49.44 233 PRO A O 1
ATOM 1831 N N . GLY A 1 234 ? -22.219 -28.469 -30.141 1 46.34 234 GLY A N 1
ATOM 1832 C CA . GLY A 1 234 ? -22.656 -29.797 -30.516 1 46.34 234 GLY A CA 1
ATOM 1833 C C . GLY A 1 234 ? -21.594 -30.859 -30.281 1 46.34 234 GLY A C 1
ATOM 1834 O O . GLY A 1 234 ? -21.859 -32.062 -30.406 1 46.34 234 GLY A O 1
ATOM 1835 N N . ASN A 1 235 ? -20.25 -30.516 -30.328 1 38.88 235 ASN A N 1
ATOM 1836 C CA . ASN A 1 235 ? -19.25 -31.578 -30.375 1 38.88 235 ASN A CA 1
ATOM 1837 C C . ASN A 1 235 ? -18.859 -32.062 -28.984 1 38.88 235 ASN A C 1
ATOM 1839 O O . ASN A 1 235 ? -17.984 -32.906 -28.828 1 38.88 235 ASN A O 1
ATOM 1843 N N . SER A 1 236 ? -18.984 -31.344 -27.953 1 40.19 236 SER A N 1
ATOM 1844 C CA . SER A 1 236 ? -18.406 -31.812 -26.703 1 40.19 236 SER A CA 1
ATOM 1845 C C . SER A 1 236 ? -19.234 -32.938 -26.094 1 40.19 236 SER A C 1
ATOM 1847 O O . SER A 1 236 ? -20.016 -32.719 -25.172 1 40.19 236 SER A O 1
ATOM 1849 N N . THR A 1 237 ? -19.844 -33.781 -26.859 1 36.66 237 THR A N 1
ATOM 1850 C CA . THR A 1 237 ? -20.531 -34.969 -26.344 1 36.66 237 THR A CA 1
ATOM 1851 C C . THR A 1 237 ? -19.625 -35.75 -25.406 1 36.66 237 THR A C 1
ATOM 1853 O O . THR A 1 237 ? -18.422 -35.5 -25.344 1 36.66 237 THR A O 1
ATOM 1856 N N . SER A 1 238 ? -19.922 -37.281 -25.281 1 33.62 238 SER A N 1
ATOM 1857 C CA . SER A 1 238 ? -19.797 -38.5 -24.5 1 33.62 238 SER A CA 1
ATOM 1858 C C . SER A 1 238 ? -18.359 -39 -24.484 1 33.62 238 SER A C 1
ATOM 1860 O O . SER A 1 238 ? -18.078 -40.062 -23.938 1 33.62 238 SER A O 1
ATOM 1862 N N . HIS A 1 239 ? -17.156 -38.312 -24.969 1 28.58 239 HIS A N 1
ATOM 1863 C CA . HIS A 1 239 ? -16.062 -39.281 -24.859 1 28.58 239 HIS A CA 1
ATOM 1864 C C . HIS A 1 239 ? -15.375 -39.156 -23.516 1 28.58 239 HIS A C 1
ATOM 1866 O O . HIS A 1 239 ? -15.195 -38.062 -22.984 1 28.58 239 HIS A O 1
ATOM 1872 N N . MET B 1 1 ? 10.039 -10.07 22.688 1 31.52 1 MET B N 1
ATOM 1873 C CA . MET B 1 1 ? 10.234 -9.703 21.297 1 31.52 1 MET B CA 1
ATOM 1874 C C . MET B 1 1 ? 9.953 -8.219 21.078 1 31.52 1 MET B C 1
ATOM 1876 O O . MET B 1 1 ? 9.07 -7.645 21.719 1 31.52 1 MET B O 1
ATOM 1880 N N . ALA B 1 2 ? 10.898 -7.449 20.656 1 39.59 2 ALA B N 1
ATOM 1881 C CA . ALA B 1 2 ? 10.734 -6.008 20.484 1 39.59 2 ALA B CA 1
ATOM 1882 C C . ALA B 1 2 ? 9.469 -5.695 19.688 1 39.59 2 ALA B C 1
ATOM 1884 O O . ALA B 1 2 ? 9.078 -6.457 18.797 1 39.59 2 ALA B O 1
ATOM 1885 N N . PRO B 1 3 ? 8.602 -4.906 20.312 1 50.75 3 PRO B N 1
ATOM 1886 C CA . PRO B 1 3 ? 7.312 -4.641 19.672 1 50.75 3 PRO B CA 1
ATOM 1887 C C . PRO B 1 3 ? 7.453 -4.316 18.172 1 50.75 3 PRO B C 1
ATOM 1889 O O . PRO B 1 3 ? 8.43 -3.686 17.766 1 50.75 3 PRO B O 1
ATOM 1892 N N . LYS B 1 4 ? 6.82 -5.047 17.312 1 61.69 4 LYS B N 1
ATOM 1893 C CA . LYS B 1 4 ? 6.742 -4.855 15.875 1 61.69 4 LYS B CA 1
ATOM 1894 C C . LYS B 1 4 ? 6.414 -3.408 15.523 1 61.69 4 LYS B C 1
ATOM 1896 O O . LYS B 1 4 ? 5.469 -2.832 16.062 1 61.69 4 LYS B O 1
ATOM 1901 N N . ALA B 1 5 ? 7.402 -2.799 14.82 1 72.69 5 ALA B N 1
ATOM 1902 C CA . ALA B 1 5 ? 7.09 -1.443 14.375 1 72.69 5 ALA B CA 1
ATOM 1903 C C . ALA B 1 5 ? 5.91 -1.442 13.406 1 72.69 5 ALA B C 1
ATOM 1905 O O . ALA B 1 5 ? 5.867 -2.248 12.469 1 72.69 5 ALA B O 1
ATOM 1906 N N . PRO B 1 6 ? 4.996 -0.628 13.68 1 86.12 6 PRO B N 1
ATOM 1907 C CA . PRO B 1 6 ? 3.805 -0.644 12.828 1 86.12 6 PRO B CA 1
ATOM 1908 C C . PRO B 1 6 ? 4.074 -0.101 11.43 1 86.12 6 PRO B C 1
ATOM 1910 O O . PRO B 1 6 ? 3.324 -0.395 10.492 1 86.12 6 PRO B O 1
ATOM 1913 N N . LEU B 1 7 ? 5.113 0.726 11.32 1 93.12 7 LEU B N 1
ATOM 1914 C CA . LEU B 1 7 ? 5.504 1.275 10.023 1 93.12 7 LEU B CA 1
ATOM 1915 C C . LEU B 1 7 ? 6.988 1.045 9.766 1 93.12 7 LEU B C 1
ATOM 1917 O O . LEU B 1 7 ? 7.762 0.829 10.703 1 93.12 7 LEU B O 1
ATOM 1921 N N . PRO B 1 8 ? 7.371 1.071 8.461 1 93.56 8 PRO B N 1
ATOM 1922 C CA . PRO B 1 8 ? 8.797 1.004 8.148 1 93.56 8 PRO B CA 1
ATOM 1923 C C . PRO B 1 8 ? 9.602 2.119 8.812 1 93.56 8 PRO B C 1
ATOM 1925 O O . PRO B 1 8 ? 9.031 3.129 9.234 1 93.56 8 PRO B O 1
ATOM 1928 N N . ALA B 1 9 ? 10.906 1.961 8.781 1 90.56 9 ALA B N 1
ATOM 1929 C CA . ALA B 1 9 ? 11.797 2.881 9.477 1 90.56 9 ALA B CA 1
ATOM 1930 C C . ALA B 1 9 ? 11.742 4.277 8.867 1 90.56 9 ALA B C 1
ATOM 1932 O O . ALA B 1 9 ? 12.031 5.27 9.531 1 90.56 9 ALA B O 1
ATOM 1933 N N . TRP B 1 10 ? 11.344 4.34 7.617 1 93 10 TRP B N 1
ATOM 1934 C CA . TRP B 1 10 ? 11.273 5.656 6.988 1 93 10 TRP B CA 1
ATOM 1935 C C . TRP B 1 10 ? 9.984 6.375 7.363 1 93 10 TRP B C 1
ATOM 1937 O O . TRP B 1 10 ? 9.781 7.535 6.992 1 93 10 TRP B O 1
ATOM 1947 N N . GLY B 1 11 ? 9 5.754 8.023 1 94.38 11 GLY B N 1
ATOM 1948 C CA . GLY B 1 11 ? 7.98 6.453 8.789 1 94.38 11 GLY B CA 1
ATOM 1949 C C . GLY B 1 11 ? 6.645 6.531 8.07 1 94.38 11 GLY B C 1
ATOM 1950 O O . GLY B 1 11 ? 5.715 7.184 8.547 1 94.38 11 GLY B O 1
ATOM 1951 N N . TYR B 1 12 ? 6.539 5.906 6.863 1 96.62 12 TYR B N 1
ATOM 1952 C CA . TYR B 1 12 ? 5.266 5.949 6.152 1 96.62 12 TYR B CA 1
ATOM 1953 C C . TYR B 1 12 ? 5.07 4.699 5.305 1 96.62 12 TYR B C 1
ATOM 1955 O O . TYR B 1 12 ? 6.008 3.922 5.109 1 96.62 12 TYR B O 1
ATOM 1963 N N . ILE B 1 13 ? 3.85 4.508 4.883 1 97.94 13 ILE B N 1
ATOM 1964 C CA . ILE B 1 13 ? 3.488 3.434 3.965 1 97.94 13 ILE B CA 1
ATOM 1965 C C . ILE B 1 13 ? 2.361 3.898 3.045 1 97.94 13 ILE B C 1
ATOM 1967 O O . ILE B 1 13 ? 1.479 4.652 3.465 1 97.94 13 ILE B O 1
ATOM 1971 N N . VAL B 1 14 ? 2.436 3.572 1.771 1 98.69 14 VAL B N 1
ATOM 1972 C CA . VAL B 1 14 ? 1.361 3.836 0.818 1 98.69 14 VAL B CA 1
ATOM 1973 C C . VAL B 1 14 ? 0.625 2.537 0.5 1 98.69 14 VAL B C 1
ATOM 1975 O O . VAL B 1 14 ? 1.239 1.555 0.078 1 98.69 14 VAL B O 1
ATOM 1978 N N . VAL B 1 15 ? -0.704 2.564 0.697 1 98.44 15 VAL B N 1
ATOM 1979 C CA . VAL B 1 15 ? -1.447 1.312 0.602 1 98.44 15 VAL B CA 1
ATOM 1980 C C . VAL B 1 15 ? -2.799 1.562 -0.066 1 98.44 15 VAL B C 1
ATOM 1982 O O . VAL B 1 15 ? -3.354 2.658 0.036 1 98.44 15 VAL B O 1
ATOM 1985 N N . ASP B 1 16 ? -3.254 0.555 -0.733 1 98.25 16 ASP B N 1
ATOM 1986 C CA . ASP B 1 16 ? -4.598 0.567 -1.307 1 98.25 16 ASP B CA 1
ATOM 1987 C C . ASP B 1 16 ? -5.645 0.214 -0.255 1 98.25 16 ASP B C 1
ATOM 1989 O O . ASP B 1 16 ? -5.492 -0.766 0.477 1 98.25 16 ASP B O 1
ATOM 1993 N N . LEU B 1 17 ? -6.684 0.993 -0.196 1 97.19 17 LEU B N 1
ATOM 1994 C CA . LEU B 1 17 ? -7.738 0.673 0.758 1 97.19 17 LEU B CA 1
ATOM 1995 C C . LEU B 1 17 ? -8.805 -0.21 0.116 1 97.19 17 LEU B C 1
ATOM 1997 O O . LEU B 1 17 ? -9.75 -0.631 0.783 1 97.19 17 LEU B O 1
ATOM 2001 N N . ALA B 1 18 ? -8.695 -0.45 -1.18 1 94.44 18 ALA B N 1
ATOM 2002 C CA . ALA B 1 18 ? -9.523 -1.398 -1.925 1 94.44 18 ALA B CA 1
ATOM 2003 C C . ALA B 1 18 ? -10.992 -0.994 -1.889 1 94.44 18 ALA B C 1
ATOM 2005 O O . ALA B 1 18 ? -11.875 -1.849 -1.791 1 94.44 18 ALA B O 1
ATOM 2006 N N . LEU B 1 19 ? -11.227 0.31 -1.9 1 95.75 19 LEU B N 1
ATOM 2007 C CA . LEU B 1 19 ? -12.609 0.773 -1.971 1 95.75 19 LEU B CA 1
ATOM 2008 C C . LEU B 1 19 ? -13.188 0.552 -3.365 1 95.75 19 LEU B C 1
ATOM 2010 O O . LEU B 1 19 ? -12.492 0.734 -4.367 1 95.75 19 LEU B O 1
ATOM 2014 N N . PRO B 1 20 ? -14.477 0.232 -3.424 1 92.88 20 PRO B N 1
ATOM 2015 C CA . PRO B 1 20 ? -15.109 0.146 -4.738 1 92.88 20 PRO B CA 1
ATOM 2016 C C . PRO B 1 20 ? -15.078 1.472 -5.496 1 92.88 20 PRO B C 1
ATOM 2018 O O . PRO B 1 20 ? -15.188 2.539 -4.887 1 92.88 20 PRO B O 1
ATOM 2021 N N . PRO B 1 21 ? -15.039 1.383 -6.797 1 94 21 PRO B N 1
ATOM 2022 C CA . PRO B 1 21 ? -15 2.6 -7.613 1 94 21 PRO B CA 1
ATOM 2023 C C . PRO B 1 21 ? -16.188 3.527 -7.352 1 94 21 PRO B C 1
ATOM 2025 O O . PRO B 1 21 ? -16.031 4.75 -7.398 1 94 21 PRO B O 1
ATOM 2028 N N . ALA B 1 22 ? -17.328 2.939 -7.055 1 95.56 22 ALA B N 1
ATOM 2029 C CA . ALA B 1 22 ? -18.5 3.76 -6.789 1 95.56 22 ALA B CA 1
ATOM 2030 C C . ALA B 1 22 ? -18.312 4.621 -5.547 1 95.56 22 ALA B C 1
ATOM 2032 O O . ALA B 1 22 ? -18.703 5.789 -5.523 1 95.56 22 ALA B O 1
ATOM 2033 N N . THR B 1 23 ? -17.719 4.035 -4.531 1 96.75 23 THR B N 1
ATOM 2034 C CA . THR B 1 23 ? -17.438 4.785 -3.312 1 96.75 23 THR B CA 1
ATOM 2035 C C . THR B 1 23 ? -16.453 5.918 -3.582 1 96.75 23 THR B C 1
ATOM 2037 O O . THR B 1 23 ? -16.609 7.023 -3.061 1 96.75 23 THR B O 1
ATOM 2040 N N . LEU B 1 24 ? -15.461 5.68 -4.375 1 97.38 24 LEU B N 1
ATOM 2041 C CA . LEU B 1 24 ? -14.477 6.695 -4.734 1 97.38 24 LEU B CA 1
ATOM 2042 C C . LEU B 1 24 ? -15.141 7.867 -5.449 1 97.38 24 LEU B C 1
ATOM 2044 O O . LEU B 1 24 ? -14.828 9.023 -5.164 1 97.38 24 LEU B O 1
ATOM 2048 N N . ARG B 1 25 ? -15.992 7.547 -6.328 1 97.44 25 ARG B N 1
ATOM 2049 C CA . ARG B 1 25 ? -16.703 8.586 -7.059 1 97.44 25 ARG B CA 1
ATOM 2050 C C . ARG B 1 25 ? -17.547 9.43 -6.113 1 97.44 25 ARG B C 1
ATOM 2052 O O . ARG B 1 25 ? -17.609 10.656 -6.242 1 97.44 25 ARG B O 1
ATOM 2059 N N . ASP B 1 26 ? -18.219 8.758 -5.188 1 97.56 26 ASP B N 1
ATOM 2060 C CA . ASP B 1 26 ? -19.031 9.469 -4.211 1 97.56 26 ASP B CA 1
ATOM 2061 C C . ASP B 1 26 ? -18.188 10.406 -3.355 1 97.56 26 ASP B C 1
ATOM 2063 O O . ASP B 1 26 ? -18.578 11.539 -3.09 1 97.56 26 ASP B O 1
ATOM 2067 N N . LEU B 1 27 ? -17.078 9.953 -2.939 1 98.19 27 LEU B N 1
ATOM 2068 C CA . LEU B 1 27 ? -16.172 10.75 -2.119 1 98.19 27 LEU B CA 1
ATOM 2069 C C . LEU B 1 27 ? -15.672 11.969 -2.889 1 98.19 27 LEU B C 1
ATOM 2071 O O . LEU B 1 27 ? -15.609 13.07 -2.342 1 98.19 27 LEU B O 1
ATOM 2075 N N . LEU B 1 28 ? -15.344 11.766 -4.109 1 98.19 28 LEU B N 1
ATOM 2076 C CA . LEU B 1 28 ? -14.859 12.875 -4.926 1 98.19 28 LEU B CA 1
ATOM 2077 C C . LEU B 1 28 ? -15.953 13.914 -5.133 1 98.19 28 LEU B C 1
ATOM 2079 O O . LEU B 1 28 ? -15.695 15.117 -5.027 1 98.19 28 LEU B O 1
ATOM 2083 N N . ALA B 1 29 ? -17.125 13.438 -5.441 1 97.5 29 ALA B N 1
ATOM 2084 C CA . ALA B 1 29 ? -18.25 14.352 -5.629 1 97.5 29 ALA B CA 1
ATOM 2085 C C . ALA B 1 29 ? -18.5 15.188 -4.375 1 97.5 29 ALA B C 1
ATOM 2087 O O . ALA B 1 29 ? -18.734 16.391 -4.461 1 97.5 29 ALA B O 1
ATOM 2088 N N . GLU B 1 30 ? -18.422 14.523 -3.23 1 96.25 30 GLU B N 1
ATOM 2089 C CA . GLU B 1 30 ? -18.578 15.242 -1.967 1 96.25 30 GLU B CA 1
ATOM 2090 C C . GLU B 1 30 ? -17.484 16.281 -1.785 1 96.25 30 GLU B C 1
ATOM 2092 O O . GLU B 1 30 ? -17.766 17.406 -1.366 1 96.25 30 GLU B O 1
ATOM 2097 N N . ALA B 1 31 ? -16.297 15.922 -2.061 1 97.12 31 ALA B N 1
ATOM 2098 C CA . ALA B 1 31 ? -15.156 16.828 -1.917 1 97.12 31 ALA B CA 1
ATOM 2099 C C . ALA B 1 31 ? -15.328 18.062 -2.793 1 97.12 31 ALA B C 1
ATOM 2101 O O . ALA B 1 31 ? -15.094 19.188 -2.34 1 97.12 31 ALA B O 1
ATOM 2102 N N . GLU B 1 32 ? -15.742 17.859 -3.992 1 96.25 32 GLU B N 1
ATOM 2103 C CA . GLU B 1 32 ? -15.852 18.938 -4.973 1 96.25 32 GLU B CA 1
ATOM 2104 C C . GLU B 1 32 ? -17 19.875 -4.637 1 96.25 32 GLU B C 1
ATOM 2106 O O . GLU B 1 32 ? -16.984 21.062 -5.004 1 96.25 32 GLU B O 1
ATOM 2111 N N . GLY B 1 33 ? -17.938 19.359 -3.988 1 93.62 33 GLY B N 1
ATOM 2112 C CA . GLY B 1 33 ? -19.125 20.141 -3.686 1 93.62 33 GLY B CA 1
ATOM 2113 C C . GLY B 1 33 ? -19.016 20.891 -2.367 1 93.62 33 GLY B C 1
ATOM 2114 O O . GLY B 1 33 ? -19.891 21.688 -2.035 1 93.62 33 GLY B O 1
ATOM 2115 N N . ARG B 1 34 ? -18.016 20.734 -1.629 1 90.94 34 ARG B N 1
ATOM 2116 C CA . ARG B 1 34 ? -17.906 21.281 -0.283 1 90.94 34 ARG B CA 1
ATOM 2117 C C . ARG B 1 34 ? -17.359 22.703 -0.322 1 90.94 34 ARG B C 1
ATOM 2119 O O . ARG B 1 34 ? -16.578 23.062 -1.221 1 90.94 34 ARG B O 1
ATOM 2126 N N . THR B 1 35 ? -17.766 23.438 0.681 1 86.69 35 THR B N 1
ATOM 2127 C CA . THR B 1 35 ? -17.125 24.703 0.971 1 86.69 35 THR B CA 1
ATOM 2128 C C . THR B 1 35 ? -15.93 24.5 1.909 1 86.69 35 THR B C 1
ATOM 2130 O O . THR B 1 35 ? -16.047 23.828 2.934 1 86.69 35 THR B O 1
ATOM 2133 N N . CYS B 1 36 ? -14.859 25.062 1.48 1 84.44 36 CYS B N 1
ATOM 2134 C CA . CYS B 1 36 ? -13.633 24.844 2.238 1 84.44 36 CYS B CA 1
ATOM 2135 C C . CYS B 1 36 ? -13.133 26.141 2.871 1 84.44 36 CYS B C 1
ATOM 2137 O O . CYS B 1 36 ? -13.516 27.219 2.441 1 84.44 36 CYS B O 1
ATOM 2139 N N . GLU B 1 37 ? -12.484 25.922 4.004 1 79.62 37 GLU B N 1
ATOM 2140 C CA . GLU B 1 37 ? -11.789 27.016 4.691 1 79.62 37 GLU B CA 1
ATOM 2141 C C . GLU B 1 37 ? -10.289 26.766 4.734 1 79.62 37 GLU B C 1
ATOM 2143 O O . GLU B 1 37 ? -9.836 25.625 4.625 1 79.62 37 GLU B O 1
ATOM 2148 N N . PRO B 1 38 ? -9.531 27.797 4.859 1 74.75 38 PRO B N 1
ATOM 2149 C CA . PRO B 1 38 ? -8.086 27.594 4.945 1 74.75 38 PRO B CA 1
ATOM 2150 C C . PRO B 1 38 ? -7.684 26.703 6.113 1 74.75 38 PRO B C 1
ATOM 2152 O O . PRO B 1 38 ? -8.289 26.75 7.184 1 74.75 38 PRO B O 1
ATOM 2155 N N . VAL B 1 39 ? -6.855 25.703 5.949 1 61.56 39 VAL B N 1
ATOM 2156 C CA . VAL B 1 39 ? -6.453 24.672 6.906 1 61.56 39 VAL B CA 1
ATOM 2157 C C . VAL B 1 39 ? -5.785 25.328 8.117 1 61.56 39 VAL B C 1
ATOM 2159 O O . VAL B 1 39 ? -6.059 24.953 9.258 1 61.56 39 VAL B O 1
ATOM 2162 N N . PHE B 1 40 ? -4.719 26.031 7.934 1 56.16 40 PHE B N 1
ATOM 2163 C CA . PHE B 1 40 ? -3.885 26.531 9.016 1 56.16 40 PHE B CA 1
ATOM 2164 C C . PHE B 1 40 ? -4.316 27.938 9.43 1 56.16 40 PHE B C 1
ATOM 2166 O O . PHE B 1 40 ? -4.023 28.922 8.727 1 56.16 40 PHE B O 1
ATOM 2173 N N . LYS B 1 41 ? -5.613 27.922 10.062 1 48.75 41 LYS B N 1
ATOM 2174 C CA . LYS B 1 41 ? -5.988 29.266 10.492 1 48.75 41 LYS B CA 1
ATOM 2175 C C . LYS B 1 41 ? -4.875 29.906 11.32 1 48.75 41 LYS B C 1
ATOM 2177 O O . LYS B 1 41 ? -4.68 31.125 11.273 1 48.75 41 LYS B O 1
ATOM 2182 N N . HIS B 1 42 ? -4.34 29.016 12.219 1 43.03 42 HIS B N 1
ATOM 2183 C CA . HIS B 1 42 ? -3.518 29.656 13.234 1 43.03 42 HIS B CA 1
ATOM 2184 C C . HIS B 1 42 ? -2.045 29.297 13.07 1 43.03 42 HIS B C 1
ATOM 2186 O O . HIS B 1 42 ? -1.241 29.516 13.977 1 43.03 42 HIS B O 1
ATOM 2192 N N . VAL B 1 43 ? -1.794 28.422 12.18 1 42.06 43 VAL B N 1
ATOM 2193 C CA . VAL B 1 43 ? -0.348 28.234 12.273 1 42.06 43 VAL B CA 1
ATOM 2194 C C . VAL B 1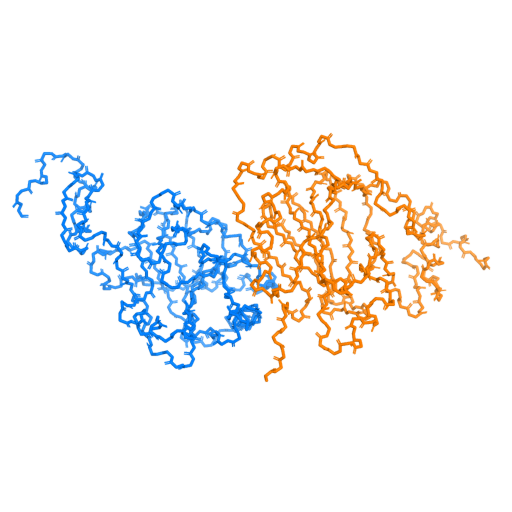 43 ? 0.355 29.562 11.953 1 42.06 43 VAL B C 1
ATOM 2196 O O . VAL B 1 43 ? 0.16 30.125 10.883 1 42.06 43 VAL B O 1
ATOM 2199 N N . GLU B 1 44 ? 0.735 30.156 12.898 1 40.44 44 GLU B N 1
ATOM 2200 C CA . GLU B 1 44 ? 1.316 31.484 12.93 1 40.44 44 GLU B CA 1
ATOM 2201 C C . GLU B 1 44 ? 2.102 31.781 11.656 1 40.44 44 GLU B C 1
ATOM 2203 O O . GLU B 1 44 ? 2.027 32.906 11.117 1 40.44 44 GLU B O 1
ATOM 2208 N N . SER B 1 45 ? 3.121 30.984 11.422 1 41.56 45 SER B N 1
ATOM 2209 C CA . SER B 1 45 ? 4.059 31.375 10.367 1 41.56 45 SER B CA 1
ATOM 2210 C C . SER B 1 45 ? 3.477 31.109 8.984 1 41.56 45 SER B C 1
ATOM 2212 O O . SER B 1 45 ? 4.055 31.516 7.977 1 41.56 45 SER B O 1
ATOM 2214 N N . LEU B 1 46 ? 2.596 30.172 8.922 1 45.66 46 LEU B N 1
ATOM 2215 C CA . LEU B 1 46 ? 2.041 29.906 7.598 1 45.66 46 LEU B CA 1
ATOM 2216 C C . LEU B 1 46 ? 0.948 30.906 7.25 1 45.66 46 LEU B C 1
ATOM 2218 O O . LEU B 1 46 ? -0.072 30.984 7.938 1 45.66 46 LEU B O 1
ATOM 2222 N N . HIS B 1 47 ? 1.362 32.094 7.023 1 45.34 47 HIS B N 1
ATOM 2223 C CA . HIS B 1 47 ? 0.409 32.969 6.348 1 45.34 47 HIS B CA 1
ATOM 2224 C C . HIS B 1 47 ? -0.683 32.156 5.656 1 45.34 47 HIS B C 1
ATOM 2226 O O . HIS B 1 47 ? -0.5 30.969 5.375 1 45.34 47 HIS B O 1
ATOM 2232 N N . ASN B 1 48 ? -1.823 32.875 5.344 1 51.81 48 ASN B N 1
ATOM 2233 C CA . ASN B 1 48 ? -3.086 32.5 4.715 1 51.81 48 ASN B CA 1
ATOM 2234 C C . ASN B 1 48 ? -2.869 31.578 3.531 1 51.81 48 ASN B C 1
ATOM 2236 O O . ASN B 1 48 ? -2.654 32.031 2.406 1 51.81 48 ASN B O 1
ATOM 2240 N N . ASP B 1 49 ? -2.129 30.453 3.871 1 59.03 49 ASP B N 1
ATOM 2241 C CA . ASP B 1 49 ? -2.16 29.594 2.699 1 59.03 49 ASP B CA 1
ATOM 2242 C C . ASP B 1 49 ? -3.594 29.328 2.248 1 59.03 49 ASP B C 1
ATOM 2244 O O . ASP B 1 49 ? -4.258 28.422 2.766 1 59.03 49 ASP B O 1
ATOM 2248 N N . SER B 1 50 ? -4.012 30.297 1.546 1 66.19 50 SER B N 1
ATOM 2249 C CA . SER B 1 50 ? -5.379 30.234 1.04 1 66.19 50 SER B CA 1
ATOM 2250 C C . SER B 1 50 ? -5.516 29.172 -0.053 1 66.19 50 SER B C 1
ATOM 2252 O O . SER B 1 50 ? -6.621 28.906 -0.525 1 66.19 50 SER B O 1
ATOM 2254 N N . LEU B 1 51 ? -4.367 28.578 -0.251 1 80 51 LEU B N 1
ATOM 2255 C CA . LEU B 1 51 ? -4.434 27.656 -1.375 1 80 51 LEU B CA 1
ATOM 2256 C C . LEU B 1 51 ? -4.539 26.219 -0.884 1 80 51 LEU B C 1
ATOM 2258 O O . LEU B 1 51 ? -4.781 25.297 -1.675 1 80 51 LEU B O 1
ATOM 2262 N N . HIS B 1 52 ? -4.363 26.125 0.391 1 82 52 HIS B N 1
ATOM 2263 C CA . HIS B 1 52 ? -4.664 24.859 1.057 1 82 52 HIS B CA 1
ATOM 2264 C C . HIS B 1 52 ? -5.855 25 1.996 1 82 52 HIS B C 1
ATOM 2266 O O . HIS B 1 52 ? -5.785 25.719 2.992 1 82 52 HIS B O 1
ATOM 2272 N N . GLU B 1 53 ? -6.852 24.328 1.621 1 87.44 53 GLU B N 1
ATOM 2273 C CA . GLU B 1 53 ? -8.117 24.469 2.342 1 87.44 53 GLU B CA 1
ATOM 2274 C C . GLU B 1 53 ? -8.617 23.125 2.85 1 87.44 53 GLU B C 1
ATOM 2276 O O . GLU B 1 53 ? -8.148 22.078 2.402 1 87.44 53 GLU B O 1
ATOM 2281 N N . GLN B 1 54 ? -9.43 23.266 3.781 1 89.69 54 GLN B N 1
ATO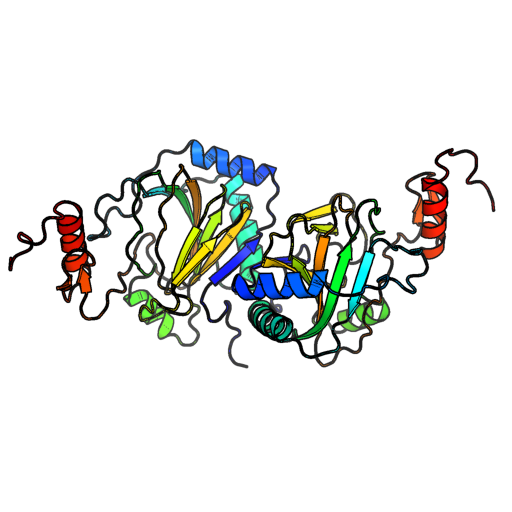M 2282 C CA . GLN B 1 54 ? -10.008 22.031 4.305 1 89.69 54 GLN B CA 1
ATOM 2283 C C . GLN B 1 54 ? -11.469 22.234 4.707 1 89.69 54 GLN B C 1
ATOM 2285 O O . GLN B 1 54 ? -11.914 23.375 4.887 1 89.69 54 GLN B O 1
ATOM 2290 N N . SER B 1 55 ? -12.188 21.203 4.742 1 91 55 SER B N 1
ATOM 2291 C CA . SER B 1 55 ? -13.539 21.109 5.297 1 91 55 SER B CA 1
ATOM 2292 C C . SER B 1 55 ? -13.68 19.891 6.215 1 91 55 SER B C 1
ATOM 2294 O O . SER B 1 55 ? -13.602 18.75 5.762 1 91 55 SER B O 1
ATOM 2296 N N . ARG B 1 56 ? -13.945 20.188 7.438 1 90.81 56 ARG B N 1
ATOM 2297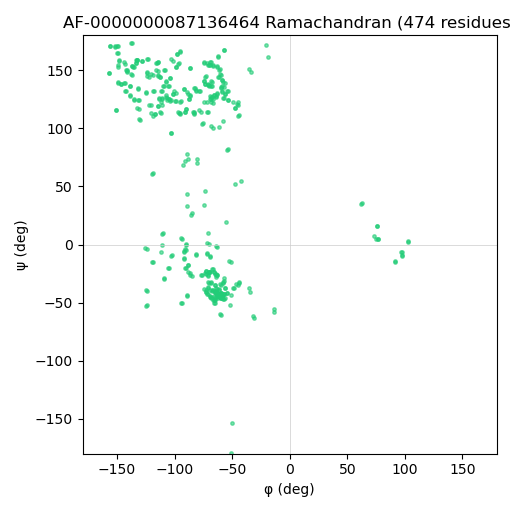 C CA . ARG B 1 56 ? -14.094 19.125 8.438 1 90.81 56 ARG B CA 1
ATOM 2298 C C . ARG B 1 56 ? -15.375 18.344 8.219 1 90.81 56 ARG B C 1
ATOM 2300 O O . ARG B 1 56 ? -16.422 18.922 7.938 1 90.81 56 ARG B O 1
ATOM 2307 N N . VAL B 1 57 ? -15.234 17.078 8.352 1 91.38 57 VAL B N 1
ATOM 2308 C CA . VAL B 1 57 ? -16.422 16.219 8.266 1 91.38 57 VAL B CA 1
ATOM 2309 C C . VAL B 1 57 ? -17.125 16.188 9.617 1 91.38 57 VAL B C 1
ATOM 2311 O O . VAL B 1 57 ? -16.609 15.641 10.586 1 91.38 57 VAL B O 1
ATOM 2314 N N . LYS B 1 58 ? -18.281 16.719 9.695 1 83.69 58 LYS B N 1
ATOM 2315 C CA . LYS B 1 58 ? -19.031 16.797 10.945 1 83.69 58 LYS B CA 1
ATOM 2316 C C . LYS B 1 58 ? -20.2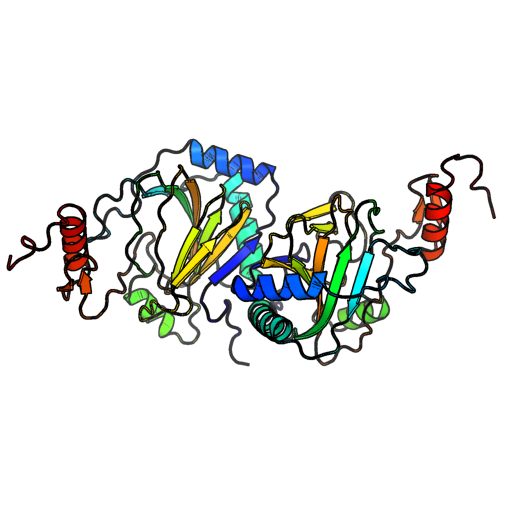34 15.859 10.922 1 83.69 58 LYS B C 1
ATOM 2318 O O . LYS B 1 58 ? -20.641 15.344 11.969 1 83.69 58 LYS B O 1
ATOM 2323 N N . ALA B 1 59 ? -20.734 15.641 9.75 1 80.06 59 ALA B N 1
ATOM 2324 C CA . ALA B 1 59 ? -21.938 14.828 9.625 1 80.06 59 ALA B CA 1
ATOM 2325 C C . ALA B 1 59 ? -21.594 13.422 9.141 1 80.06 59 ALA B C 1
ATOM 2327 O O . ALA B 1 59 ? -20.516 13.195 8.578 1 80.06 59 ALA B O 1
ATOM 2328 N N . ARG B 1 60 ? -22.594 12.633 9.469 1 85.44 60 ARG B N 1
ATOM 2329 C CA . ARG B 1 60 ? -22.469 11.266 8.969 1 85.44 60 ARG B CA 1
ATOM 2330 C C . ARG B 1 60 ? -22.688 11.219 7.457 1 85.44 60 ARG B C 1
ATOM 2332 O O . ARG B 1 60 ? -23.734 11.648 6.965 1 85.44 60 ARG B O 1
ATOM 2339 N N . LEU B 1 61 ? -21.672 10.891 6.789 1 92.19 61 LEU B N 1
ATOM 2340 C CA . LEU B 1 61 ? -21.719 10.656 5.352 1 92.19 61 LEU B CA 1
ATOM 2341 C C . LEU B 1 61 ? -21.453 9.188 5.027 1 92.19 61 LEU B C 1
ATOM 2343 O O . LEU B 1 61 ? -20.453 8.625 5.453 1 92.19 61 LEU B O 1
ATOM 2347 N N . PRO B 1 62 ? -22.344 8.586 4.297 1 93.69 62 PRO B N 1
ATOM 2348 C CA . PRO B 1 62 ? -22.172 7.16 3.998 1 93.69 62 PRO B CA 1
ATOM 2349 C C . PRO B 1 62 ? -20.828 6.844 3.359 1 93.69 62 PRO B C 1
ATOM 2351 O O . PRO B 1 62 ? -20.203 5.828 3.689 1 93.69 62 PRO B O 1
ATOM 2354 N N . SER B 1 63 ? -20.406 7.684 2.434 1 95 63 SER B N 1
ATOM 2355 C CA . SER B 1 63 ? -19.141 7.441 1.749 1 95 63 SER B CA 1
ATOM 2356 C C . SER B 1 63 ? -17.969 7.531 2.715 1 95 63 SER B C 1
ATOM 2358 O O . SER B 1 63 ? -17.031 6.746 2.623 1 95 63 SER B O 1
ATOM 2360 N N . ILE B 1 64 ? -18.031 8.391 3.67 1 96.94 64 ILE B N 1
ATOM 2361 C CA . ILE B 1 64 ? -16.984 8.492 4.691 1 96.94 64 ILE B CA 1
ATOM 2362 C C . ILE B 1 64 ? -17.047 7.277 5.613 1 96.94 64 ILE B C 1
ATOM 2364 O O . ILE B 1 64 ? -16.016 6.793 6.078 1 96.94 64 ILE B O 1
ATOM 2368 N N . GLY B 1 65 ? -18.281 6.852 5.867 1 96.31 65 GLY B N 1
ATOM 2369 C CA . GLY B 1 65 ? -18.422 5.625 6.633 1 96.31 65 GLY B CA 1
ATOM 2370 C C . GLY B 1 65 ? -17.703 4.441 6.008 1 96.31 65 GLY B C 1
ATOM 2371 O O . GLY B 1 65 ? -17.016 3.691 6.695 1 96.31 65 GLY B O 1
ATOM 2372 N N . LYS B 1 66 ? -17.875 4.277 4.746 1 96.19 66 LYS B N 1
ATOM 2373 C CA . LYS B 1 66 ? -17.203 3.201 4.027 1 96.19 66 LYS B CA 1
ATOM 2374 C C . LYS B 1 66 ? -15.688 3.373 4.074 1 96.19 66 LYS B C 1
ATOM 2376 O O . LYS B 1 66 ? -14.953 2.4 4.258 1 96.19 66 LYS B O 1
ATOM 2381 N N . LEU B 1 67 ? -15.258 4.602 3.898 1 97.75 67 LEU B N 1
ATOM 2382 C CA . LEU B 1 67 ? -13.828 4.902 3.984 1 97.75 67 LEU B CA 1
ATOM 2383 C C . LEU B 1 67 ? -13.289 4.578 5.375 1 97.75 67 LEU B C 1
ATOM 2385 O O . LEU B 1 67 ? -12.219 3.982 5.504 1 97.75 67 LEU B O 1
ATOM 2389 N N . ARG B 1 68 ? -14.008 4.918 6.387 1 97 68 ARG B N 1
ATOM 2390 C CA . ARG B 1 68 ? -13.617 4.66 7.77 1 97 68 ARG B CA 1
ATOM 2391 C C . ARG B 1 68 ? -13.422 3.168 8.016 1 97 68 ARG B C 1
ATOM 2393 O O . ARG B 1 68 ? -12.43 2.756 8.617 1 97 68 ARG B O 1
ATOM 2400 N N . VAL B 1 69 ? -14.305 2.424 7.551 1 95.62 69 VAL B N 1
ATOM 2401 C CA . VAL B 1 69 ? -14.25 0.979 7.75 1 95.62 69 VAL B CA 1
ATOM 2402 C C . VAL B 1 69 ? -13.039 0.403 7.012 1 95.62 69 VAL B C 1
ATOM 2404 O O . VAL B 1 69 ? -12.281 -0.394 7.57 1 95.62 69 VAL B O 1
ATOM 2407 N N . ALA B 1 70 ? -12.867 0.787 5.773 1 96.31 70 ALA B N 1
ATOM 2408 C CA . ALA B 1 70 ? -11.742 0.297 4.984 1 96.31 70 ALA B CA 1
ATOM 2409 C C . ALA B 1 70 ? -10.414 0.672 5.637 1 96.31 70 ALA B C 1
ATOM 2411 O O . ALA B 1 70 ? -9.516 -0.165 5.754 1 96.31 70 ALA B O 1
ATOM 2412 N N . LEU B 1 71 ? -10.32 1.924 6.051 1 97.56 71 LEU B N 1
ATOM 2413 C CA . LEU B 1 71 ? -9.109 2.414 6.699 1 97.56 71 LEU B CA 1
ATOM 2414 C C . LEU B 1 71 ? -8.836 1.654 7.992 1 97.56 71 LEU B C 1
ATOM 2416 O O . LEU B 1 71 ? -7.711 1.219 8.234 1 97.56 71 LEU B O 1
ATOM 2420 N N . ALA B 1 72 ? -9.859 1.478 8.766 1 94.69 72 ALA B N 1
ATOM 2421 C CA . ALA B 1 72 ? -9.719 0.745 10.023 1 94.69 72 ALA B CA 1
ATOM 2422 C C . ALA B 1 72 ? -9.273 -0.693 9.773 1 94.69 72 ALA B C 1
ATOM 2424 O O . ALA B 1 72 ? -8.445 -1.231 10.508 1 94.69 72 ALA B O 1
ATOM 2425 N N . THR B 1 73 ? -9.797 -1.26 8.758 1 93.56 73 THR B N 1
ATOM 2426 C CA . THR B 1 73 ? -9.461 -2.639 8.414 1 93.56 73 THR B CA 1
ATOM 2427 C C . THR B 1 73 ? -7.992 -2.76 8.031 1 93.56 73 THR B C 1
ATOM 2429 O O . THR B 1 73 ? -7.281 -3.631 8.531 1 93.56 73 THR B O 1
ATOM 2432 N N . VAL B 1 74 ? -7.531 -1.901 7.215 1 95.38 74 VAL B N 1
ATOM 2433 C CA . VAL B 1 74 ? -6.164 -1.961 6.711 1 95.38 74 VAL B CA 1
ATOM 2434 C C . VAL B 1 74 ? -5.188 -1.574 7.824 1 95.38 74 VAL B C 1
ATOM 2436 O O . VAL B 1 74 ? -4.18 -2.252 8.039 1 95.38 74 VAL B O 1
ATOM 2439 N N . THR B 1 75 ? -5.5 -0.564 8.578 1 94.69 75 THR B N 1
ATOM 2440 C CA . THR B 1 75 ? -4.566 -0.095 9.594 1 94.69 75 THR B CA 1
ATOM 2441 C C . THR B 1 75 ? -4.504 -1.07 10.766 1 94.69 75 THR B C 1
ATOM 2443 O O . THR B 1 75 ? -3.486 -1.156 11.461 1 94.69 75 THR B O 1
ATOM 2446 N N . ALA B 1 76 ? -5.516 -1.834 11 1 91.25 76 ALA B N 1
ATOM 2447 C CA . ALA B 1 76 ? -5.5 -2.832 12.062 1 91.25 76 ALA B CA 1
ATOM 2448 C C . ALA B 1 76 ? -4.441 -3.896 11.805 1 91.25 76 ALA B C 1
ATOM 2450 O O . ALA B 1 76 ? -3.932 -4.516 12.742 1 91.25 76 ALA B O 1
ATOM 2451 N N . CYS B 1 77 ? -4.121 -4.086 10.555 1 91.12 77 CYS B N 1
ATOM 2452 C CA . CYS B 1 77 ? -3.064 -5.027 10.211 1 91.12 77 CYS B CA 1
ATOM 2453 C C . CYS B 1 77 ? -1.701 -4.496 10.641 1 91.12 77 CYS B C 1
ATOM 2455 O O . CYS B 1 77 ? -0.754 -5.27 10.805 1 91.12 77 CYS B O 1
ATOM 2457 N N . LEU B 1 78 ? -1.596 -3.215 10.773 1 91.69 78 LEU B N 1
ATOM 2458 C CA . LEU B 1 78 ? -0.35 -2.564 11.164 1 91.69 78 LEU B CA 1
ATOM 2459 C C . LEU B 1 78 ? -0.301 -2.35 12.68 1 91.69 78 LEU B C 1
ATOM 2461 O O . LEU B 1 78 ? 0.679 -2.719 13.328 1 91.69 78 LEU B O 1
ATOM 2465 N N . ASP B 1 79 ? -1.313 -1.785 13.234 1 89.38 79 ASP B N 1
ATOM 2466 C CA . ASP B 1 79 ? -1.503 -1.55 14.656 1 89.38 79 ASP B CA 1
ATOM 2467 C C . ASP B 1 79 ? -2.986 -1.533 15.023 1 89.38 79 ASP B C 1
ATOM 2469 O O . ASP B 1 79 ? -3.713 -0.612 14.641 1 89.38 79 ASP B O 1
ATOM 2473 N N . SER B 1 80 ? -3.352 -2.463 15.797 1 86.5 80 SER B N 1
ATOM 2474 C CA . SER B 1 80 ? -4.766 -2.641 16.109 1 86.5 80 SER B CA 1
ATOM 2475 C C . SER B 1 80 ? -5.27 -1.531 17.031 1 86.5 80 SER B C 1
ATOM 2477 O O . SER B 1 80 ? -6.48 -1.368 17.203 1 86.5 80 SER B O 1
ATOM 2479 N N . ALA B 1 81 ? -4.395 -0.736 17.5 1 85.69 81 ALA B N 1
ATOM 2480 C CA . ALA B 1 81 ? -4.797 0.307 18.438 1 85.69 81 ALA B CA 1
ATOM 2481 C C . ALA B 1 81 ? -5.203 1.58 17.703 1 85.69 81 ALA B C 1
ATOM 2483 O O . ALA B 1 81 ? -5.824 2.471 18.297 1 85.69 81 ALA B O 1
ATOM 2484 N N . TRP B 1 82 ? -4.824 1.711 16.469 1 89.62 82 TRP B N 1
ATOM 2485 C CA . TRP B 1 82 ? -5.141 2.916 15.719 1 89.62 82 TRP B CA 1
ATOM 2486 C C . TRP B 1 82 ? -6.633 2.994 15.414 1 89.62 82 TRP B C 1
ATOM 2488 O O . TRP B 1 82 ? -7.242 2.002 15.008 1 89.62 82 TRP B O 1
ATOM 2498 N N . ARG B 1 83 ? -7.184 4.227 15.594 1 90.12 83 ARG B N 1
ATOM 2499 C CA . ARG B 1 83 ? -8.578 4.5 15.273 1 90.12 83 ARG B CA 1
ATOM 2500 C C . ARG B 1 83 ? -8.711 5.77 14.438 1 90.12 83 ARG B C 1
ATOM 2502 O O . ARG B 1 83 ? -8.195 6.824 14.812 1 90.12 83 ARG B O 1
ATOM 2509 N N . PRO B 1 84 ? -9.367 5.504 13.289 1 93.44 84 PRO B N 1
ATOM 2510 C CA . PRO B 1 84 ? -9.672 6.738 12.562 1 93.44 84 PRO B CA 1
ATOM 2511 C C . PRO B 1 84 ? -10.625 7.66 13.328 1 93.44 84 PRO B C 1
ATOM 2513 O O . PRO B 1 84 ? -11.719 7.242 13.703 1 93.44 84 PRO B O 1
ATOM 2516 N N . THR B 1 85 ? -10.289 8.898 13.508 1 89.19 85 THR B N 1
ATOM 2517 C CA . THR B 1 85 ? -11.07 9.742 14.414 1 89.19 85 THR B CA 1
ATOM 2518 C C . THR B 1 85 ? -11.562 10.992 13.695 1 89.19 85 THR B C 1
ATOM 2520 O O . THR B 1 85 ? -12.742 11.336 13.766 1 89.19 85 THR B O 1
ATOM 2523 N N . VAL B 1 86 ? -10.719 11.773 13.055 1 90.06 86 VAL B N 1
ATOM 2524 C CA . VAL B 1 86 ? -11.078 13.062 12.461 1 90.06 86 VAL B CA 1
ATOM 2525 C C . VAL B 1 86 ? -10.805 13.039 10.961 1 90.06 86 VAL B C 1
ATOM 2527 O O . VAL B 1 86 ? -9.656 12.859 10.539 1 90.06 86 VAL B O 1
ATOM 2530 N N . PHE B 1 87 ? -11.891 13.25 10.195 1 94.88 87 PHE B N 1
ATOM 2531 C CA . PHE B 1 87 ? -11.773 13.305 8.742 1 94.88 87 PHE B CA 1
ATOM 2532 C C . PHE B 1 87 ? -11.945 14.734 8.242 1 94.88 87 PHE B C 1
ATOM 2534 O O . PHE B 1 87 ? -12.789 15.484 8.75 1 94.88 87 PHE B O 1
ATOM 2541 N N . SER B 1 88 ? -11.172 15.109 7.281 1 94.19 88 SER B N 1
ATOM 2542 C CA . SER B 1 88 ? -11.312 16.375 6.578 1 94.19 88 SER B CA 1
ATOM 2543 C C . SER B 1 88 ? -11.102 16.203 5.078 1 94.19 88 SER B C 1
ATOM 2545 O O . SER B 1 88 ? -10.227 15.461 4.648 1 94.19 88 SER B O 1
ATOM 2547 N N . PHE B 1 89 ? -11.977 16.859 4.367 1 95.81 89 PHE B N 1
ATOM 2548 C CA . PHE B 1 89 ? -11.695 17.031 2.947 1 95.81 89 PHE B CA 1
ATOM 2549 C C . PHE B 1 89 ? -10.68 18.141 2.732 1 95.81 89 PHE B C 1
ATOM 2551 O O . PHE B 1 89 ? -10.789 19.219 3.336 1 95.81 89 PHE B O 1
ATOM 2558 N N . MET B 1 90 ? -9.672 17.844 1.911 1 94.94 90 MET B N 1
ATOM 2559 C CA . MET B 1 90 ? -8.648 18.828 1.589 1 94.94 90 MET B CA 1
ATOM 2560 C C . MET B 1 90 ? -8.727 19.234 0.123 1 94.94 90 MET B C 1
ATOM 2562 O O . MET B 1 90 ? -9.008 18.406 -0.744 1 94.94 90 MET B O 1
ATOM 2566 N N . ARG B 1 91 ? -8.453 20.453 -0.079 1 94.25 91 ARG B N 1
ATOM 2567 C CA . ARG B 1 91 ? -8.375 21 -1.43 1 94.25 91 ARG B CA 1
ATOM 2568 C C . ARG B 1 91 ? -7.152 21.891 -1.589 1 94.25 91 ARG B C 1
ATOM 2570 O O . ARG B 1 91 ? -6.918 22.797 -0.776 1 94.25 91 ARG B O 1
ATOM 2577 N N . SER B 1 92 ? -6.379 21.594 -2.527 1 92.81 92 SER B N 1
ATOM 2578 C CA . SER B 1 92 ? -5.262 22.453 -2.891 1 92.81 92 SER B CA 1
ATOM 2579 C C . SER B 1 92 ? -5.48 23.094 -4.258 1 92.81 92 SER B C 1
ATOM 2581 O O . SER B 1 92 ? -5.824 22.406 -5.223 1 92.81 92 SER B O 1
ATOM 2583 N N . LYS B 1 93 ? -5.277 24.359 -4.348 1 91.19 93 LYS B N 1
ATOM 2584 C CA . LYS B 1 93 ? -5.406 25.109 -5.59 1 91.19 93 LYS B CA 1
ATOM 2585 C C . LYS B 1 93 ? -4.043 25.328 -6.242 1 91.19 93 LYS B C 1
ATOM 2587 O O . LYS B 1 93 ? -3.016 25.297 -5.566 1 91.19 93 LYS B O 1
ATOM 2592 N N . PRO B 1 94 ? -4.176 25.469 -7.594 1 90.94 94 PRO B N 1
ATOM 2593 C CA . PRO B 1 94 ? -2.9 25.734 -8.266 1 90.94 94 PRO B CA 1
ATOM 2594 C C . PRO B 1 94 ? -2.27 27.047 -7.836 1 90.94 94 PRO B C 1
ATOM 2596 O O . PRO B 1 94 ? -2.982 28 -7.473 1 90.94 94 PRO B O 1
ATOM 2599 N N . GLY B 1 95 ? -0.9 27.094 -7.93 1 82.5 95 GLY B N 1
ATOM 2600 C CA . GLY B 1 95 ? -0.187 28.328 -7.645 1 82.5 95 GLY B CA 1
ATOM 2601 C C . GLY B 1 95 ? 0.367 28.391 -6.234 1 82.5 95 GLY B C 1
ATOM 2602 O O . GLY B 1 95 ? 1.093 29.328 -5.883 1 82.5 95 GLY B O 1
ATOM 2603 N N . GLY B 1 96 ? -0.056 27.422 -5.473 1 75.56 96 GLY B N 1
ATOM 2604 C CA . GLY B 1 96 ? 0.481 27.375 -4.121 1 75.56 96 GLY B CA 1
ATOM 2605 C C . GLY B 1 96 ? 1.953 27.016 -4.074 1 75.56 96 GLY B C 1
ATOM 2606 O O . GLY B 1 96 ? 2.502 26.516 -5.055 1 75.56 96 GLY B O 1
ATOM 2607 N N . GLN B 1 97 ? 2.545 27.453 -2.926 1 74.88 97 GLN B N 1
ATOM 2608 C CA . GLN B 1 97 ? 3.939 27.078 -2.699 1 74.88 97 GLN B CA 1
ATOM 2609 C C . GLN B 1 97 ? 4.051 25.875 -1.786 1 74.88 97 GLN B C 1
ATOM 2611 O O . GLN B 1 97 ? 3.078 25.484 -1.132 1 74.88 97 GLN B O 1
ATOM 2616 N N . GLU B 1 98 ? 5.285 25.344 -1.866 1 80.88 98 GLU B N 1
ATOM 2617 C CA . GLU B 1 98 ? 5.578 24.266 -0.923 1 80.88 98 GLU B CA 1
ATOM 2618 C C . GLU B 1 98 ? 5.441 24.75 0.52 1 80.88 98 GLU B C 1
ATOM 2620 O O . GLU B 1 98 ? 5.863 25.859 0.853 1 80.88 98 GLU B O 1
ATOM 2625 N N . GLN B 1 99 ? 4.793 23.906 1.276 1 76.75 99 GLN B N 1
ATOM 2626 C CA . GLN B 1 99 ? 4.695 24.234 2.693 1 76.75 99 GLN B CA 1
ATOM 2627 C C . GLN B 1 99 ? 6.043 24.078 3.389 1 76.75 99 GLN B C 1
ATOM 2629 O O . GLN B 1 99 ? 6.906 23.328 2.926 1 76.75 99 GLN B O 1
ATOM 2634 N N . GLU B 1 100 ? 6.156 24.844 4.492 1 78.94 100 GLU B N 1
ATOM 2635 C CA . GLU B 1 100 ? 7.316 24.594 5.344 1 78.94 100 GLU B CA 1
ATOM 2636 C C . GLU B 1 100 ? 7.234 23.234 6.016 1 78.94 100 GLU B C 1
ATOM 2638 O O . GLU B 1 100 ? 6.168 22.828 6.484 1 78.94 100 GLU B O 1
ATOM 2643 N N . PRO B 1 101 ? 8.383 22.609 6.066 1 84.69 101 PRO B N 1
ATOM 2644 C CA . PRO B 1 101 ? 8.391 21.328 6.762 1 84.69 101 PRO B CA 1
ATOM 2645 C C . PRO B 1 101 ? 7.891 21.422 8.203 1 84.69 101 PRO B C 1
ATOM 2647 O O . PRO B 1 101 ? 8.195 22.406 8.891 1 84.69 101 PRO B O 1
ATOM 2650 N N . HIS B 1 102 ? 7.098 20.438 8.609 1 84.12 102 HIS B N 1
ATOM 2651 C CA . HIS B 1 102 ? 6.512 20.453 9.945 1 84.12 102 HIS B CA 1
ATOM 2652 C C . HIS B 1 102 ? 6.16 19.031 10.398 1 84.12 102 HIS B C 1
ATOM 2654 O O . HIS B 1 102 ? 6.297 18.078 9.633 1 84.12 102 HIS B O 1
ATOM 2660 N N . GLN B 1 103 ? 5.82 18.938 11.625 1 83.19 103 GLN B N 1
ATOM 2661 C CA . GLN B 1 103 ? 5.266 17.719 12.211 1 83.19 103 GLN B CA 1
ATOM 2662 C C . GLN B 1 103 ? 3.816 17.938 12.648 1 83.19 103 GLN B C 1
ATOM 2664 O O . GLN B 1 103 ? 3.41 19.062 12.945 1 83.19 103 GLN B O 1
ATOM 2669 N N . ALA B 1 104 ? 2.986 16.906 12.539 1 72.75 104 ALA B N 1
ATOM 2670 C CA . ALA B 1 104 ? 1.561 17.016 12.836 1 72.75 104 ALA B CA 1
ATOM 2671 C C . ALA B 1 104 ? 1.294 16.812 14.328 1 72.75 104 ALA B C 1
ATOM 2673 O O . ALA B 1 104 ? 0.347 16.125 14.711 1 72.75 104 ALA B O 1
ATOM 2674 N N . TYR B 1 105 ? 2.234 17.062 15.258 1 65.19 105 TYR B N 1
ATOM 2675 C CA . TYR B 1 105 ? 1.985 16.969 16.688 1 65.19 105 TYR B CA 1
ATOM 2676 C C . TYR B 1 105 ? 2.734 18.047 17.453 1 65.19 105 TYR B C 1
ATOM 2678 O O . TYR B 1 105 ? 3.859 18.406 17.094 1 65.19 105 TYR B O 1
ATOM 2686 N N . PRO B 1 106 ? 1.786 18.484 18.453 1 59.91 106 PRO B N 1
ATOM 2687 C CA . PRO B 1 106 ? 2.551 19.359 19.344 1 59.91 106 PRO B CA 1
ATOM 2688 C C . PRO B 1 106 ? 3.699 18.641 20.047 1 59.91 106 PRO B C 1
ATOM 2690 O O . PRO B 1 106 ? 3.609 17.438 20.312 1 59.91 106 PRO B O 1
ATOM 2693 N N . GLU B 1 107 ? 4.676 19.312 20.203 1 59.69 107 GLU B N 1
ATOM 2694 C CA . GLU B 1 107 ? 5.879 18.766 20.844 1 59.69 107 GLU B CA 1
ATOM 2695 C C . GLU B 1 107 ? 5.539 18.047 22.141 1 59.69 107 GLU B C 1
ATOM 2697 O O . GLU B 1 107 ? 6.141 17.016 22.453 1 59.69 107 GLU B O 1
ATOM 2702 N N . ASP B 1 108 ? 4.629 18.578 22.812 1 59.91 108 ASP B N 1
ATOM 2703 C CA . ASP B 1 108 ? 4.285 18 24.109 1 59.91 108 ASP B CA 1
ATOM 2704 C C . ASP B 1 108 ? 3.633 16.625 23.938 1 59.91 108 ASP B C 1
ATOM 2706 O O . ASP B 1 108 ? 3.842 15.727 24.75 1 59.91 108 ASP B O 1
ATOM 2710 N N . VAL B 1 109 ? 2.926 16.484 22.906 1 59.41 109 VAL B N 1
ATOM 2711 C CA . VAL B 1 109 ? 2.256 15.211 22.656 1 59.41 109 VAL B CA 1
ATOM 2712 C C . VAL B 1 109 ? 3.277 14.164 22.234 1 59.41 109 VAL B C 1
ATOM 2714 O O . VAL B 1 109 ? 3.211 13.008 22.656 1 59.41 109 VAL B O 1
ATOM 2717 N N . ILE B 1 110 ? 4.152 14.664 21.469 1 58.94 110 ILE B N 1
ATOM 2718 C CA . ILE B 1 110 ? 5.219 13.766 21.031 1 58.94 110 ILE B CA 1
ATOM 2719 C C . ILE B 1 110 ? 6.016 13.289 22.25 1 58.94 110 ILE B C 1
ATOM 2721 O O . ILE B 1 110 ? 6.34 12.102 22.359 1 58.94 110 ILE B O 1
ATOM 2725 N N . ALA B 1 111 ? 6.254 14.258 23.016 1 56.94 111 ALA B N 1
ATOM 2726 C CA . ALA B 1 111 ? 7.016 13.953 24.219 1 56.94 111 ALA B CA 1
ATOM 2727 C C . ALA B 1 111 ? 6.281 12.945 25.094 1 56.94 111 ALA B C 1
ATOM 2729 O O . ALA B 1 111 ? 6.898 12.031 25.656 1 56.94 111 ALA B O 1
ATOM 2730 N N . THR B 1 112 ? 5.109 13.133 25.203 1 58.53 112 THR B N 1
ATOM 2731 C CA . THR B 1 112 ? 4.312 12.219 26.016 1 58.53 112 THR B CA 1
ATOM 2732 C C . THR B 1 112 ? 4.238 10.844 25.375 1 58.53 112 THR B C 1
ATOM 2734 O O . THR B 1 112 ? 4.32 9.82 26.047 1 58.53 112 THR B O 1
ATOM 2737 N N . ALA B 1 113 ? 4.102 10.883 24.094 1 56.84 113 ALA B N 1
ATOM 2738 C CA . ALA B 1 113 ? 4.02 9.617 23.359 1 56.84 113 ALA B CA 1
ATOM 2739 C C . ALA B 1 113 ? 5.34 8.859 23.438 1 56.84 113 ALA B C 1
ATOM 2741 O O . ALA B 1 113 ? 5.352 7.625 23.531 1 56.84 113 ALA B O 1
ATOM 2742 N N . SER B 1 114 ? 6.371 9.586 23.359 1 53.41 114 SER B N 1
ATOM 2743 C CA . SER B 1 114 ? 7.699 8.992 23.406 1 53.41 114 SER B CA 1
ATOM 2744 C C . SER B 1 114 ? 8.016 8.445 24.797 1 53.41 114 SER B C 1
ATOM 2746 O O . SER B 1 114 ? 8.82 7.523 24.938 1 53.41 114 SER B O 1
ATOM 2748 N N . LYS B 1 115 ? 7.691 9.234 25.781 1 52.12 115 LYS B N 1
ATOM 2749 C CA . LYS B 1 115 ? 7.949 8.781 27.156 1 52.12 115 LYS B CA 1
ATOM 2750 C C . LYS B 1 115 ? 7.254 7.457 27.438 1 52.12 115 LYS B C 1
ATOM 2752 O O . LYS B 1 115 ? 7.707 6.68 28.281 1 52.12 115 LYS B O 1
ATOM 2757 N N . ASN B 1 116 ? 6.336 7.344 26.891 1 42.97 116 ASN B N 1
ATOM 2758 C CA . ASN B 1 116 ? 5.684 6.059 27.109 1 42.97 116 ASN B CA 1
ATOM 2759 C C . ASN B 1 116 ? 6.168 5.008 26.125 1 42.97 116 ASN B C 1
ATOM 2761 O O . ASN B 1 116 ? 5.859 5.082 24.922 1 42.97 116 ASN B O 1
ATOM 2765 N N . LYS B 1 117 ? 7.434 4.609 26.453 1 43.25 117 LYS B N 1
ATOM 2766 C CA . LYS B 1 117 ? 8.156 3.572 25.719 1 43.25 117 LYS B CA 1
ATOM 2767 C C . LYS B 1 117 ? 7.215 2.789 24.812 1 43.25 117 LYS B C 1
ATOM 2769 O O . LYS B 1 117 ? 7.637 2.27 23.766 1 43.25 117 LYS B O 1
ATOM 2774 N N . ALA B 1 118 ? 6.32 2.287 25.453 1 43.5 118 ALA B N 1
ATOM 2775 C CA . ALA B 1 118 ? 5.359 1.455 24.734 1 43.5 118 ALA B CA 1
ATOM 2776 C C . ALA B 1 118 ? 4.59 2.271 23.703 1 43.5 118 ALA B C 1
ATOM 2778 O O . ALA B 1 118 ? 3.623 1.786 23.109 1 43.5 118 ALA B O 1
ATOM 2779 N N . ALA B 1 119 ? 4.906 3.549 23.688 1 49.31 119 ALA B N 1
ATOM 2780 C CA . ALA B 1 119 ? 3.904 4.504 23.219 1 49.31 119 ALA B CA 1
ATOM 2781 C C . ALA B 1 119 ? 3.766 4.461 21.703 1 49.31 119 ALA B C 1
ATOM 2783 O O . ALA B 1 119 ? 4.754 4.59 20.984 1 49.31 119 ALA B O 1
ATOM 2784 N N . ARG B 1 120 ? 2.842 3.941 21.328 1 64.81 120 ARG B N 1
ATOM 2785 C CA . ARG B 1 120 ? 2.246 3.904 20 1 64.81 120 ARG B CA 1
ATOM 2786 C C . ARG B 1 120 ? 2.199 5.297 19.375 1 64.81 120 ARG B C 1
ATOM 2788 O O . ARG B 1 120 ? 1.878 6.273 20.062 1 64.81 120 ARG B O 1
ATOM 2795 N N . VAL B 1 121 ? 2.99 5.516 18.375 1 74.12 121 VAL B N 1
ATOM 2796 C CA . VAL B 1 121 ? 2.988 6.789 17.656 1 74.12 121 VAL B CA 1
ATOM 2797 C C . VAL B 1 121 ? 1.729 6.902 16.812 1 74.12 121 VAL B C 1
ATOM 2799 O O . VAL B 1 121 ? 1.407 5.992 16.047 1 74.12 121 VAL B O 1
ATOM 2802 N N . PRO B 1 122 ? 0.99 8.016 17.125 1 84.31 122 PRO B N 1
ATOM 2803 C CA . PRO B 1 122 ? -0.162 8.234 16.25 1 84.31 122 PRO B CA 1
ATOM 2804 C C . PRO B 1 122 ? 0.242 8.469 14.797 1 84.31 122 PRO B C 1
ATOM 2806 O O . PRO B 1 122 ? 1.396 8.805 14.516 1 84.31 122 PRO B O 1
ATOM 2809 N N . VAL B 1 123 ? -0.746 8.297 13.945 1 91.62 123 VAL B N 1
ATOM 2810 C CA . VAL B 1 123 ? -0.455 8.445 12.523 1 91.62 123 VAL B CA 1
ATOM 2811 C C . VAL B 1 123 ? -1.524 9.32 11.867 1 91.62 123 VAL B C 1
ATOM 2813 O O . VAL B 1 123 ? -2.568 9.586 12.469 1 91.62 123 VAL B O 1
ATOM 2816 N N . SER B 1 124 ? -1.161 9.867 10.766 1 94.12 124 SER B N 1
ATOM 2817 C CA . SER B 1 124 ? -2.082 10.547 9.859 1 94.12 124 SER B CA 1
ATOM 2818 C C . SER B 1 124 ? -2.195 9.812 8.531 1 94.12 124 SER B C 1
ATOM 2820 O O . SER B 1 124 ? -1.332 9.008 8.188 1 94.12 124 SER B O 1
ATOM 2822 N N . MET B 1 125 ? -3.293 10.07 7.906 1 97.06 125 MET B N 1
ATOM 2823 C CA . MET B 1 125 ? -3.539 9.453 6.605 1 97.06 125 MET B CA 1
ATOM 2824 C C . MET B 1 125 ? -4.004 10.492 5.59 1 97.06 125 MET B C 1
ATOM 2826 O O . MET B 1 125 ? -4.832 11.352 5.91 1 97.06 125 MET B O 1
ATOM 2830 N N . ILE B 1 126 ? -3.453 10.484 4.391 1 98.12 126 ILE B N 1
ATOM 2831 C CA . ILE B 1 126 ? -3.961 11.219 3.238 1 98.12 126 ILE B CA 1
ATOM 2832 C C . ILE B 1 126 ? -4.434 10.234 2.168 1 98.12 126 ILE B C 1
ATOM 2834 O O . ILE B 1 126 ? -3.658 9.414 1.687 1 98.12 126 ILE B O 1
ATOM 2838 N N . TYR B 1 127 ? -5.699 10.297 1.84 1 98.75 127 TYR B N 1
ATOM 2839 C CA . TYR B 1 127 ? -6.32 9.43 0.842 1 98.75 127 TYR B CA 1
ATOM 2840 C C . TYR B 1 127 ? -6.488 10.164 -0.485 1 98.75 127 TYR B C 1
ATOM 2842 O O . TYR B 1 127 ? -7.109 11.227 -0.541 1 98.75 127 TYR B O 1
ATOM 2850 N N . ALA B 1 128 ? -6.043 9.57 -1.583 1 98.75 128 ALA B N 1
ATOM 2851 C CA . ALA B 1 128 ? -6.031 10.242 -2.881 1 98.75 128 ALA B CA 1
ATOM 2852 C C . ALA B 1 128 ? -7.355 10.047 -3.613 1 98.75 128 ALA B C 1
ATOM 2854 O O . ALA B 1 128 ? -7.754 8.914 -3.891 1 98.75 128 ALA B O 1
ATOM 2855 N N . LEU B 1 129 ? -7.93 11.125 -3.975 1 98.44 129 LEU B N 1
ATOM 2856 C CA . LEU B 1 129 ? -9.156 11.109 -4.762 1 98.44 129 LEU B CA 1
ATOM 2857 C C . LEU B 1 129 ? -8.883 11.477 -6.211 1 98.44 129 LEU B C 1
ATOM 2859 O O . LEU B 1 129 ? -9.703 11.219 -7.094 1 98.44 129 LEU B O 1
ATOM 2863 N N . LYS B 1 130 ? -7.766 12.133 -6.445 1 97.62 130 LYS B N 1
ATOM 2864 C CA . LYS B 1 130 ? -7.359 12.578 -7.773 1 97.62 130 LYS B CA 1
ATOM 2865 C C . LYS B 1 130 ? -5.895 12.25 -8.039 1 97.62 130 LYS B C 1
ATOM 2867 O O . LYS B 1 130 ? -5.098 12.125 -7.105 1 97.62 130 LYS B O 1
ATOM 2872 N N . GLU B 1 131 ? -5.656 12.172 -9.328 1 96.44 131 GLU B N 1
ATOM 2873 C CA . GLU B 1 131 ? -4.258 12.016 -9.719 1 96.44 131 GLU B CA 1
ATOM 2874 C C . GLU B 1 131 ? -3.414 13.195 -9.242 1 96.44 131 GLU B C 1
ATOM 2876 O O . GLU B 1 131 ? -3.906 14.32 -9.141 1 96.44 131 GLU B O 1
ATOM 2881 N N . GLY B 1 132 ? -2.176 12.875 -8.914 1 95.88 132 GLY B N 1
ATOM 2882 C CA . GLY B 1 132 ? -1.25 13.93 -8.555 1 95.88 132 GLY B CA 1
ATOM 2883 C C . GLY B 1 132 ? -1.123 14.133 -7.059 1 95.88 132 GLY B C 1
ATOM 2884 O O . GLY B 1 132 ? -0.313 14.938 -6.602 1 95.88 132 GLY B O 1
ATOM 2885 N N . THR B 1 133 ? -1.924 13.469 -6.277 1 97.56 133 THR B N 1
ATOM 2886 C CA . THR B 1 133 ? -1.803 13.578 -4.828 1 97.56 133 THR B CA 1
ATOM 2887 C C . THR B 1 133 ? -0.401 13.188 -4.371 1 97.56 133 THR B C 1
ATOM 2889 O O . THR B 1 133 ? 0.108 12.133 -4.75 1 97.56 133 THR B O 1
ATOM 2892 N N . SER B 1 134 ? 0.188 14.117 -3.629 1 96.12 134 SER B N 1
ATOM 2893 C CA . SER B 1 134 ? 1.562 13.883 -3.197 1 96.12 134 SER B CA 1
ATOM 2894 C C . SER B 1 134 ? 1.831 14.516 -1.838 1 96.12 134 SER B C 1
ATOM 2896 O O . SER B 1 134 ? 1.072 15.375 -1.387 1 96.12 134 SER B O 1
ATOM 2898 N N . LEU B 1 135 ? 2.826 14.023 -1.168 1 96.19 135 LEU B N 1
ATOM 2899 C CA . LEU B 1 135 ? 3.328 14.492 0.121 1 96.19 135 LEU B CA 1
ATOM 2900 C C . LEU B 1 135 ? 4.852 14.484 0.146 1 96.19 135 LEU B C 1
ATOM 2902 O O . LEU B 1 135 ? 5.48 13.492 -0.233 1 96.19 135 LEU B O 1
ATOM 2906 N N . GLY B 1 136 ? 5.402 15.625 0.512 1 95.75 136 GLY B N 1
ATOM 2907 C CA . GLY B 1 136 ? 6.832 15.633 0.769 1 95.75 136 GLY B CA 1
ATOM 2908 C C . GLY B 1 136 ? 7.191 15.141 2.158 1 95.75 136 GLY B C 1
ATOM 2909 O O . GLY B 1 136 ? 6.562 15.531 3.143 1 95.75 136 GLY B O 1
ATOM 2910 N N . VAL B 1 137 ? 8.227 14.258 2.201 1 96.06 137 VAL B N 1
ATOM 2911 C CA . VAL B 1 137 ? 8.664 13.75 3.5 1 96.06 137 VAL B CA 1
ATOM 2912 C C . VAL B 1 137 ? 10.188 13.742 3.564 1 96.06 137 VAL B C 1
ATOM 2914 O O . VAL B 1 137 ? 10.859 13.75 2.529 1 96.06 137 VAL B O 1
ATOM 2917 N N . PHE B 1 138 ? 10.633 13.844 4.797 1 94.06 138 PHE B N 1
ATOM 2918 C CA . PHE B 1 138 ? 12.008 13.461 5.094 1 94.06 138 PHE B CA 1
ATOM 2919 C C . PHE B 1 138 ? 12.055 12.094 5.77 1 94.06 138 PHE B C 1
ATOM 2921 O O . PHE B 1 138 ? 11.93 12 6.992 1 94.06 138 PHE B O 1
ATOM 2928 N N . GLY B 1 139 ? 12.289 11.141 4.906 1 93.19 139 GLY B N 1
ATOM 2929 C CA . GLY B 1 139 ? 12.172 9.766 5.367 1 93.19 139 GLY B CA 1
ATOM 2930 C C . GLY B 1 139 ? 13 9.477 6.602 1 93.19 139 GLY B C 1
ATOM 2931 O O . GLY B 1 139 ? 14.219 9.688 6.605 1 93.19 139 GLY B O 1
ATOM 2932 N N . GLY B 1 140 ? 12.312 8.969 7.672 1 90.88 140 GLY B N 1
ATOM 2933 C CA . GLY B 1 140 ? 12.992 8.555 8.883 1 90.88 140 GLY B CA 1
ATOM 2934 C C . GLY B 1 140 ? 13.414 9.719 9.766 1 90.88 140 GLY B C 1
ATOM 2935 O O . GLY B 1 140 ? 14.094 9.531 10.773 1 90.88 140 GLY B O 1
ATOM 2936 N N . CYS B 1 141 ? 13.039 10.875 9.375 1 89.62 141 CYS B N 1
ATOM 2937 C CA . CYS B 1 141 ? 13.391 12.055 10.164 1 89.62 141 CYS B CA 1
ATOM 2938 C C . CYS B 1 141 ? 12.258 12.422 11.117 1 89.62 141 CYS B C 1
ATOM 2940 O O . CYS B 1 141 ? 11.234 12.953 10.695 1 89.62 141 CYS B O 1
ATOM 2942 N N . PHE B 1 142 ? 12.516 12.258 12.43 1 84.81 142 PHE B N 1
ATOM 2943 C CA . PHE B 1 142 ? 11.469 12.461 13.43 1 84.81 142 PHE B CA 1
ATOM 2944 C C . PHE B 1 142 ? 11.844 13.594 14.383 1 84.81 142 PHE B C 1
ATOM 2946 O O . PHE B 1 142 ? 10.992 14.086 15.133 1 84.81 142 PHE B O 1
ATOM 2953 N N . THR B 1 143 ? 13.094 13.945 14.336 1 77.06 143 THR B N 1
ATOM 2954 C CA . THR B 1 143 ? 13.562 14.961 15.273 1 77.06 143 THR B CA 1
ATOM 2955 C C . THR B 1 143 ? 14.219 16.125 14.523 1 77.06 143 THR B C 1
ATOM 2957 O O . THR B 1 143 ? 14.086 17.281 14.922 1 77.06 143 THR B O 1
ATOM 2960 N N . ALA B 1 144 ? 14.961 15.703 13.461 1 80.06 144 ALA B N 1
ATOM 2961 C CA . ALA B 1 144 ? 15.672 16.719 12.68 1 80.06 144 ALA B CA 1
ATOM 2962 C C . ALA B 1 144 ? 15.555 16.438 11.18 1 80.06 144 ALA B C 1
ATOM 2964 O O . ALA B 1 144 ? 15.594 15.281 10.75 1 80.06 144 ALA B O 1
ATOM 2965 N N . ARG B 1 145 ? 15.523 17.516 10.562 1 85 145 ARG B N 1
ATOM 2966 C CA . ARG B 1 145 ? 15.43 17.453 9.109 1 85 145 ARG B CA 1
ATOM 2967 C C . ARG B 1 145 ? 16.75 17.016 8.492 1 85 145 ARG B C 1
ATOM 2969 O O . ARG B 1 145 ? 17.828 17.438 8.953 1 85 145 ARG B O 1
ATOM 2976 N N . ASP B 1 146 ? 16.719 16.156 7.512 1 88.06 146 ASP B N 1
ATOM 2977 C CA . ASP B 1 146 ? 17.828 15.742 6.668 1 88.06 146 ASP B CA 1
ATOM 2978 C C . ASP B 1 146 ? 17.469 15.82 5.188 1 88.06 146 ASP B C 1
ATOM 2980 O O . ASP B 1 146 ? 16.734 14.961 4.68 1 88.06 146 ASP B O 1
ATOM 2984 N N . ASP B 1 147 ? 18.016 16.797 4.488 1 88.44 147 ASP B N 1
ATOM 2985 C CA . ASP B 1 147 ? 17.625 17.078 3.109 1 88.44 147 ASP B CA 1
ATOM 2986 C C . ASP B 1 147 ? 17.969 15.922 2.186 1 88.44 147 ASP B C 1
ATOM 2988 O O . ASP B 1 147 ? 17.328 15.719 1.16 1 88.44 147 ASP B O 1
ATOM 2992 N N . ALA B 1 148 ? 18.922 15.156 2.525 1 88.69 148 ALA B N 1
ATOM 2993 C CA . ALA B 1 148 ? 19.328 14.016 1.706 1 88.69 148 ALA B CA 1
ATOM 2994 C C . ALA B 1 148 ? 18.266 12.922 1.722 1 88.69 148 ALA B C 1
ATOM 2996 O O . ALA B 1 148 ? 18.266 12.031 0.872 1 88.69 148 ALA B O 1
ATOM 2997 N N . LYS B 1 149 ? 17.312 13.125 2.627 1 91.62 149 LYS B N 1
ATOM 2998 C CA . LYS B 1 149 ? 16.281 12.102 2.791 1 91.62 149 LYS B CA 1
ATOM 2999 C C . LYS B 1 149 ? 14.93 12.594 2.287 1 91.62 149 LYS B C 1
ATOM 3001 O O . LYS B 1 149 ? 13.906 11.961 2.533 1 91.62 149 LYS B O 1
ATOM 3006 N N . ALA B 1 150 ? 15.023 13.719 1.657 1 93.69 150 ALA B N 1
ATOM 3007 C CA . ALA B 1 150 ? 13.789 14.281 1.116 1 93.69 150 ALA B CA 1
ATOM 3008 C C . ALA B 1 150 ? 13.242 13.414 -0.016 1 93.69 150 ALA B C 1
ATOM 3010 O O . ALA B 1 150 ? 14.008 12.922 -0.854 1 93.69 150 ALA B O 1
ATOM 3011 N N . ARG B 1 151 ? 11.938 13.203 0.016 1 94.38 151 ARG B N 1
ATOM 3012 C CA . ARG B 1 151 ? 11.266 12.406 -1.007 1 94.38 151 ARG B CA 1
ATOM 3013 C C . ARG B 1 151 ? 9.836 12.891 -1.228 1 94.38 151 ARG B C 1
ATOM 3015 O O . ARG B 1 151 ? 9.133 13.227 -0.271 1 94.38 151 ARG B O 1
ATOM 3022 N N . ASP B 1 152 ? 9.492 12.906 -2.49 1 95.62 152 ASP B N 1
ATOM 3023 C CA . ASP B 1 152 ? 8.094 13.125 -2.828 1 95.62 152 ASP B CA 1
ATOM 3024 C C . ASP B 1 152 ? 7.336 11.797 -2.908 1 95.62 152 ASP B C 1
ATOM 3026 O O . ASP B 1 152 ? 7.629 10.961 -3.764 1 95.62 152 ASP B O 1
ATOM 3030 N N . VAL B 1 153 ? 6.41 11.664 -2.043 1 97.62 153 VAL B N 1
ATOM 3031 C CA . VAL B 1 153 ? 5.578 10.469 -2.018 1 97.62 153 VAL B CA 1
ATOM 3032 C C . VAL B 1 153 ? 4.344 10.672 -2.891 1 97.62 153 VAL B C 1
ATOM 3034 O O . VAL B 1 153 ? 3.49 11.508 -2.58 1 97.62 153 VAL B O 1
ATOM 3037 N N . HIS B 1 154 ? 4.277 9.898 -3.957 1 97.12 154 HIS B N 1
ATOM 3038 C CA . HIS B 1 154 ? 3.107 9.945 -4.828 1 97.12 154 HIS B CA 1
ATOM 3039 C C . HIS B 1 154 ? 2.07 8.906 -4.406 1 97.12 154 HIS B C 1
ATOM 3041 O O . HIS B 1 154 ? 2.408 7.75 -4.152 1 97.12 154 HIS B O 1
ATOM 3047 N N . VAL B 1 155 ? 0.877 9.359 -4.348 1 98.25 155 VAL B N 1
ATOM 3048 C CA . VAL B 1 155 ? -0.21 8.5 -3.9 1 98.25 155 VAL B CA 1
ATOM 3049 C C . VAL B 1 155 ? -1.217 8.305 -5.031 1 98.25 155 VAL B C 1
ATOM 3051 O O . VAL B 1 155 ? -1.948 9.234 -5.387 1 98.25 155 VAL B O 1
ATOM 3054 N N . PRO B 1 156 ? -1.32 7.078 -5.57 1 97.81 156 PRO B N 1
ATOM 3055 C CA . PRO B 1 156 ? -2.297 6.844 -6.637 1 97.81 156 PRO B CA 1
ATOM 3056 C C . PRO B 1 156 ? -3.74 6.969 -6.156 1 97.81 156 PRO B C 1
ATOM 3058 O O . PRO B 1 156 ? -4.016 6.781 -4.969 1 97.81 156 PRO B O 1
ATOM 3061 N N . VAL B 1 157 ? -4.617 7.289 -7.098 1 97.94 157 VAL B N 1
ATOM 3062 C CA . VAL B 1 157 ? -6.039 7.367 -6.777 1 97.94 157 VAL B CA 1
ATOM 3063 C C . VAL B 1 157 ? -6.5 6.059 -6.141 1 97.94 157 VAL B C 1
ATOM 3065 O O . VAL B 1 157 ? -6.16 4.977 -6.621 1 97.94 157 VAL B O 1
ATOM 3068 N N . GLY B 1 158 ? -7.223 6.195 -5.012 1 97.75 158 GLY B N 1
ATOM 3069 C CA . GLY B 1 158 ? -7.73 5.027 -4.312 1 97.75 158 GLY B CA 1
ATOM 3070 C C . GLY B 1 158 ? -6.781 4.512 -3.242 1 97.75 158 GLY B C 1
ATOM 3071 O O . GLY B 1 158 ? -7.148 3.65 -2.443 1 97.75 158 GLY B O 1
ATOM 3072 N N . PHE B 1 159 ? -5.523 4.973 -3.275 1 98.62 159 PHE B N 1
ATOM 3073 C CA . PHE B 1 159 ? -4.527 4.648 -2.26 1 98.62 159 PHE B CA 1
ATOM 3074 C C . PHE B 1 159 ? -4.469 5.738 -1.195 1 98.62 159 PHE B C 1
ATOM 3076 O O . PHE B 1 159 ? -5.043 6.816 -1.367 1 98.62 159 PHE B O 1
ATOM 3083 N N . CYS B 1 160 ? -3.807 5.41 -0.093 1 98.69 160 CYS B N 1
ATOM 3084 C CA . CYS B 1 160 ? -3.502 6.41 0.924 1 98.69 160 CYS B CA 1
ATOM 3085 C C . CYS B 1 160 ? -2.064 6.27 1.415 1 98.69 160 CYS B C 1
ATOM 3087 O O . CYS B 1 160 ? -1.476 5.191 1.32 1 98.69 160 CYS B O 1
ATOM 3089 N N . VAL B 1 161 ? -1.539 7.367 1.852 1 98.69 161 VAL B N 1
ATOM 3090 C CA . VAL B 1 161 ? -0.3 7.352 2.623 1 98.69 161 VAL B CA 1
ATOM 3091 C C . VAL B 1 161 ? -0.617 7.457 4.113 1 98.69 161 VAL B C 1
ATOM 3093 O O . VAL B 1 161 ? -1.401 8.312 4.527 1 98.69 161 VAL B O 1
ATOM 3096 N N . ILE B 1 162 ? -0.157 6.516 4.879 1 97.94 162 ILE B N 1
ATOM 3097 C CA . ILE B 1 162 ? -0.195 6.535 6.34 1 97.94 162 ILE B CA 1
ATOM 3098 C C . ILE B 1 162 ? 1.191 6.867 6.887 1 97.94 162 ILE B C 1
ATOM 3100 O O . ILE B 1 162 ? 2.176 6.207 6.547 1 97.94 162 ILE B O 1
ATOM 3104 N N . PHE B 1 163 ? 1.266 7.906 7.691 1 95.62 163 PHE B N 1
ATOM 3105 C CA . PHE B 1 163 ? 2.586 8.336 8.133 1 95.62 163 PHE B CA 1
ATOM 3106 C C . PHE B 1 163 ? 2.551 8.781 9.594 1 95.62 163 PHE B C 1
ATOM 3108 O O . PHE B 1 163 ? 1.519 9.242 10.078 1 95.62 163 PHE B O 1
ATOM 3115 N N . ARG B 1 164 ? 3.646 8.57 10.211 1 91 164 ARG B N 1
ATOM 3116 C CA . ARG B 1 164 ? 3.789 9.008 11.594 1 91 164 ARG B CA 1
ATOM 3117 C C . ARG B 1 164 ? 3.582 10.516 11.719 1 91 164 ARG B C 1
ATOM 3119 O O . ARG B 1 164 ? 4.07 11.289 10.883 1 91 164 ARG B O 1
ATOM 3126 N N . ARG B 1 165 ? 2.961 10.891 12.727 1 88.5 165 ARG B N 1
ATOM 3127 C CA . ARG B 1 165 ? 2.67 12.305 12.906 1 88.5 165 ARG B CA 1
ATOM 3128 C C . ARG B 1 165 ? 3.932 13.078 13.273 1 88.5 165 ARG B C 1
ATOM 3130 O O . ARG B 1 165 ? 3.967 14.305 13.164 1 88.5 165 ARG B O 1
ATOM 3137 N N . ASP B 1 166 ? 4.895 12.328 13.828 1 83.56 166 ASP B N 1
ATOM 3138 C CA . ASP B 1 166 ? 6.148 13.008 14.156 1 83.56 166 ASP B CA 1
ATOM 3139 C C . ASP B 1 166 ? 7.121 12.961 12.984 1 83.56 166 ASP B C 1
ATOM 3141 O O . ASP B 1 166 ? 8.242 13.477 13.078 1 83.56 166 ASP B O 1
ATOM 3145 N N . LEU B 1 167 ? 6.738 12.367 11.922 1 90.75 167 LEU B N 1
ATOM 3146 C CA . LEU B 1 167 ? 7.555 12.422 10.711 1 90.75 167 LEU B CA 1
ATOM 3147 C C . LEU B 1 167 ? 7.57 13.828 10.125 1 90.75 167 LEU B C 1
ATOM 3149 O O . LEU B 1 167 ? 6.512 14.43 9.914 1 90.75 167 LEU B O 1
ATOM 3153 N N . ILE B 1 168 ? 8.75 14.352 9.898 1 89.38 168 ILE B N 1
ATOM 3154 C CA . ILE B 1 168 ? 8.859 15.664 9.273 1 89.38 168 ILE B CA 1
ATOM 3155 C C . ILE B 1 168 ? 8.391 15.578 7.824 1 89.38 168 ILE B C 1
ATOM 3157 O O . ILE B 1 168 ? 8.883 14.758 7.047 1 89.38 168 ILE B O 1
ATOM 3161 N N . HIS B 1 169 ? 7.426 16.438 7.484 1 93.19 169 HIS B N 1
ATOM 3162 C CA . HIS B 1 169 ? 6.801 16.406 6.168 1 93.19 169 HIS B CA 1
ATOM 3163 C C . HIS B 1 169 ? 6.34 17.781 5.734 1 93.19 169 HIS B C 1
ATOM 3165 O O . HIS B 1 169 ? 6.488 18.75 6.484 1 93.19 169 HIS B O 1
ATOM 3171 N N . TYR B 1 170 ? 5.938 17.859 4.492 1 88.19 170 TYR B N 1
ATOM 3172 C CA . TYR B 1 170 ? 5.469 19.141 3.973 1 88.19 170 TYR B CA 1
ATOM 3173 C C . TYR B 1 170 ? 4.551 18.938 2.773 1 88.19 170 TYR B C 1
ATOM 3175 O O . TYR B 1 170 ? 4.684 17.953 2.041 1 88.19 170 TYR B O 1
ATOM 3183 N N . GLY B 1 171 ? 3.625 19.797 2.635 1 89.38 171 GLY B N 1
ATOM 3184 C CA . GLY B 1 171 ? 2.75 19.781 1.473 1 89.38 171 GLY B CA 1
ATOM 3185 C C . GLY B 1 171 ? 3.428 20.281 0.211 1 89.38 171 GLY B C 1
ATOM 3186 O O . GLY B 1 171 ? 4.191 21.25 0.252 1 89.38 171 GLY B O 1
ATOM 3187 N N . LEU B 1 172 ? 3.129 19.641 -0.827 1 91.12 172 LEU B N 1
ATOM 3188 C CA . LEU B 1 172 ? 3.686 20.016 -2.125 1 91.12 172 LEU B CA 1
ATOM 3189 C C . LEU B 1 172 ? 2.717 20.906 -2.898 1 91.12 172 LEU B C 1
ATOM 3191 O O . LEU B 1 172 ? 1.508 20.875 -2.656 1 91.12 172 LEU B O 1
ATOM 3195 N N . PRO B 1 173 ? 3.268 21.688 -3.816 1 88.75 173 PRO B N 1
ATOM 3196 C CA . PRO B 1 173 ? 2.393 22.484 -4.676 1 88.75 173 PRO B CA 1
ATOM 3197 C C . PRO B 1 173 ? 1.681 21.656 -5.738 1 88.75 173 PRO B C 1
ATOM 3199 O O . PRO B 1 173 ? 2.156 20.578 -6.102 1 88.75 173 PRO B O 1
ATOM 3202 N N . TYR B 1 174 ? 0.563 22.172 -6.203 1 92 174 TYR B N 1
ATOM 3203 C CA . TYR B 1 174 ? -0.225 21.531 -7.242 1 92 174 TYR B CA 1
ATOM 3204 C C . TYR B 1 174 ? -0.407 22.453 -8.445 1 92 174 TYR B C 1
ATOM 3206 O O . TYR B 1 174 ? -0.584 23.656 -8.281 1 92 174 TYR B O 1
ATOM 3214 N N . ASP B 1 175 ? -0.412 21.828 -9.602 1 91.81 175 ASP B N 1
ATOM 3215 C CA . ASP B 1 175 ? -0.613 22.578 -10.828 1 91.81 175 ASP B CA 1
ATOM 3216 C C . ASP B 1 175 ? -2.094 22.656 -11.195 1 91.81 175 ASP B C 1
ATOM 3218 O O . ASP B 1 175 ? -2.498 23.484 -12.016 1 91.81 175 ASP B O 1
ATOM 3222 N N . VAL B 1 176 ? -2.834 21.766 -10.664 1 94.88 176 VAL B N 1
ATOM 3223 C CA . VAL B 1 176 ? -4.285 21.719 -10.828 1 94.88 176 VAL B CA 1
ATOM 3224 C C . VAL B 1 176 ? -4.953 21.516 -9.477 1 94.88 176 VAL B C 1
ATOM 3226 O O . VAL B 1 176 ? -4.297 21.125 -8.508 1 94.88 176 VAL B O 1
ATOM 3229 N N . VAL B 1 177 ? -6.207 21.891 -9.43 1 95.62 177 VAL B N 1
ATOM 3230 C CA . VAL B 1 177 ? -6.945 21.672 -8.188 1 95.62 177 VAL B CA 1
ATOM 3231 C C . VAL B 1 177 ? -6.898 20.188 -7.816 1 95.62 177 VAL B C 1
ATOM 3233 O O . VAL B 1 177 ? -7.133 19.328 -8.664 1 95.62 177 VAL B O 1
ATOM 3236 N N . ASN B 1 178 ? -6.547 19.969 -6.633 1 96.81 178 ASN B N 1
ATOM 3237 C CA . ASN B 1 178 ? -6.473 18.594 -6.145 1 96.81 178 ASN B CA 1
ATOM 3238 C C . ASN B 1 178 ? -7.312 18.406 -4.887 1 96.81 178 ASN B C 1
ATOM 3240 O O . ASN B 1 178 ? -7.238 19.203 -3.955 1 96.81 178 ASN B O 1
ATOM 3244 N N . HIS B 1 179 ? -8.117 17.344 -4.926 1 97.19 179 HIS B N 1
ATOM 3245 C CA . HIS B 1 179 ? -8.93 16.953 -3.777 1 97.19 179 HIS B CA 1
ATOM 3246 C C . HIS B 1 179 ? -8.422 15.664 -3.145 1 97.19 179 HIS B C 1
ATOM 3248 O O . HIS B 1 179 ? -8.062 14.727 -3.854 1 97.19 179 HIS B O 1
ATOM 3254 N N . ARG B 1 180 ? -8.375 15.664 -1.86 1 97.75 180 ARG B N 1
ATOM 3255 C CA . ARG B 1 180 ? -7.977 14.492 -1.079 1 97.75 180 ARG B CA 1
ATOM 3256 C C . ARG B 1 180 ? -8.633 14.508 0.299 1 97.75 180 ARG B C 1
ATOM 3258 O O . ARG B 1 180 ? -9.32 15.469 0.652 1 97.75 180 ARG B O 1
ATOM 3265 N N . ILE B 1 181 ? -8.492 13.422 1.012 1 98 181 ILE B N 1
ATOM 3266 C CA . ILE B 1 181 ? -9.055 13.336 2.354 1 98 181 ILE B CA 1
ATOM 3267 C C . ILE B 1 181 ? -7.941 13.109 3.371 1 98 181 ILE B C 1
ATOM 3269 O O . ILE B 1 181 ? -7.039 12.297 3.139 1 98 181 ILE B O 1
ATOM 3273 N N . HIS B 1 182 ? -7.957 13.836 4.375 1 96.19 182 HIS B N 1
ATOM 3274 C CA . HIS B 1 182 ? -7.066 13.656 5.516 1 96.19 182 HIS B CA 1
ATOM 3275 C C . HIS B 1 182 ? -7.797 13.023 6.695 1 96.19 182 HIS B C 1
ATOM 3277 O O . HIS B 1 182 ? -8.977 13.312 6.926 1 96.19 182 HIS B O 1
ATOM 3283 N N . CYS B 1 183 ? -7.137 12.188 7.418 1 95.88 183 CYS B N 1
ATOM 3284 C CA . CYS B 1 183 ? -7.684 11.578 8.625 1 95.88 183 CYS B CA 1
ATOM 3285 C C . CYS B 1 183 ? -6.609 11.422 9.695 1 95.88 183 CYS B C 1
ATOM 3287 O O . CYS B 1 183 ? -5.5 10.969 9.406 1 95.88 183 CYS B O 1
ATOM 3289 N N . TYR B 1 184 ? -6.91 11.828 10.898 1 90.94 184 TYR B N 1
ATOM 3290 C CA . TYR B 1 184 ? -6.074 11.516 12.047 1 90.94 184 TYR B CA 1
ATOM 3291 C C . TYR B 1 184 ? -6.445 10.164 12.641 1 90.94 184 TYR B C 1
ATOM 3293 O O . TYR B 1 184 ? -7.625 9.867 12.844 1 90.94 184 TYR B O 1
ATOM 3301 N N . LEU B 1 185 ? -5.457 9.352 12.812 1 91 185 LEU B N 1
ATOM 3302 C CA . LEU B 1 185 ? -5.641 8.117 13.562 1 91 185 LEU B CA 1
ATOM 3303 C C . LEU B 1 185 ? -4.961 8.203 14.922 1 91 185 LEU B C 1
ATOM 3305 O O . LEU B 1 185 ? -3.789 8.578 15.016 1 91 185 LEU B O 1
ATOM 3309 N N . SER B 1 186 ? -5.734 7.914 15.953 1 83.81 186 SER B N 1
ATOM 3310 C CA . SER B 1 186 ? -5.219 8.016 17.312 1 83.81 186 SER B CA 1
ATOM 3311 C C . SER B 1 186 ? -5.648 6.816 18.156 1 83.81 186 SER B C 1
ATOM 3313 O O . SER B 1 186 ? -6.254 5.875 17.641 1 83.81 186 SER B O 1
ATOM 3315 N N . TYR B 1 187 ? -5.09 6.793 19.359 1 79.19 187 TYR B N 1
ATOM 3316 C CA . TYR B 1 187 ? -5.445 5.762 20.328 1 79.19 187 TYR B CA 1
ATOM 3317 C C . TYR B 1 187 ? -6.262 6.348 21.469 1 79.19 187 TYR B C 1
ATOM 3319 O O . TYR B 1 187 ? -6.25 7.562 21.703 1 79.19 187 TYR B O 1
ATOM 3327 N N . ARG B 1 188 ? -7.07 5.586 22.016 1 68.31 188 ARG B N 1
ATOM 3328 C CA . ARG B 1 188 ? -8.039 6 23.016 1 68.31 188 ARG B CA 1
ATOM 3329 C C . ARG B 1 188 ? -7.383 6.887 24.078 1 68.31 188 ARG B C 1
ATOM 3331 O O . ARG B 1 188 ? -7.98 7.859 24.531 1 68.31 188 ARG B O 1
ATOM 3338 N N . SER B 1 189 ? -6.215 6.688 24.406 1 65 189 SER B N 1
ATOM 3339 C CA . SER B 1 189 ? -5.652 7.375 25.562 1 65 189 SER B CA 1
ATOM 3340 C C . SER B 1 189 ? -4.922 8.648 25.156 1 65 189 SER B C 1
ATOM 3342 O O . SER B 1 189 ? -4.434 9.398 26 1 65 189 SER B O 1
ATOM 3344 N N . LEU B 1 190 ? -5.012 8.945 23.938 1 66.88 190 LEU B N 1
ATOM 3345 C CA . LEU B 1 190 ? -4.254 10.109 23.5 1 66.88 190 LEU B CA 1
ATOM 3346 C C . LEU B 1 190 ? -5.141 11.352 23.453 1 66.88 190 LEU B C 1
ATOM 3348 O O . LEU B 1 190 ? -6.168 11.352 22.766 1 66.88 190 LEU B O 1
ATOM 3352 N N . LYS B 1 191 ? -4.824 12.25 24.297 1 64.38 191 LYS B N 1
ATOM 3353 C CA . LYS B 1 191 ? -5.473 13.555 24.203 1 64.38 191 LYS B CA 1
ATOM 3354 C C . LYS B 1 191 ? -4.762 14.445 23.188 1 64.38 191 LYS B C 1
ATOM 3356 O O . LYS B 1 191 ? -3.541 14.602 23.234 1 64.38 191 LYS B O 1
ATOM 3361 N N . TRP B 1 192 ? -5.488 14.75 22.109 1 65.81 192 TRP B N 1
ATOM 3362 C CA . TRP B 1 192 ? -4.875 15.633 21.125 1 65.81 192 TRP B CA 1
ATOM 3363 C C . TRP B 1 192 ? -5.93 16.484 20.422 1 65.81 192 TRP B C 1
ATOM 3365 O O . TRP B 1 192 ? -7.121 16.172 20.469 1 65.81 192 TRP B O 1
ATOM 3375 N N . GLU B 1 193 ? -5.352 17.641 19.969 1 66.5 193 GLU B N 1
ATOM 3376 C CA . GLU B 1 193 ? -6.184 18.531 19.156 1 66.5 193 GLU B CA 1
ATOM 3377 C C . GLU B 1 193 ? -5.781 18.453 17.688 1 66.5 193 GLU B C 1
ATOM 3379 O O . GLU B 1 193 ? -4.594 18.484 17.359 1 66.5 193 GLU B O 1
ATOM 3384 N N . PRO B 1 194 ? -6.793 18.391 16.812 1 66.75 194 PRO B N 1
ATOM 3385 C CA . PRO B 1 194 ? -6.492 18.359 15.375 1 66.75 194 PRO B CA 1
ATOM 3386 C C . PRO B 1 194 ? -5.945 19.688 14.852 1 66.75 194 PRO B C 1
ATOM 3388 O O . PRO B 1 194 ? -6.125 20.719 15.492 1 66.75 194 PRO B O 1
ATOM 3391 N N . ASP B 1 195 ? -5.16 19.656 13.742 1 66.69 195 ASP B N 1
ATOM 3392 C CA . ASP B 1 195 ? -4.715 20.781 12.938 1 66.69 195 ASP B CA 1
ATOM 3393 C C . ASP B 1 195 ? -3.6 21.547 13.648 1 66.69 195 ASP B C 1
ATOM 3395 O O . ASP B 1 195 ? -3.402 22.75 13.398 1 66.69 195 ASP B O 1
ATOM 3399 N N . VAL B 1 196 ? -3.014 20.906 14.664 1 65.75 196 VAL B N 1
ATOM 3400 C CA . VAL B 1 196 ? -1.841 21.5 15.297 1 65.75 196 VAL B CA 1
ATOM 3401 C C . VAL B 1 196 ? -0.571 20.922 14.672 1 65.75 196 VAL B C 1
ATOM 3403 O O . VAL B 1 196 ? -0.435 19.703 14.531 1 65.75 196 VAL B O 1
ATOM 3406 N N . VAL B 1 197 ? 0.242 21.812 14.148 1 66.06 197 VAL B N 1
ATOM 3407 C CA . VAL B 1 197 ? 1.509 21.391 13.555 1 66.06 197 VAL B CA 1
ATOM 3408 C C . VAL B 1 197 ? 2.668 22.047 14.305 1 66.06 197 VAL B C 1
ATOM 3410 O O . VAL B 1 197 ? 2.484 23.062 14.984 1 66.06 197 VAL B O 1
ATOM 3413 N N . SER B 1 198 ? 3.803 21.328 14.422 1 65.88 198 SER B N 1
ATOM 3414 C CA . SER B 1 198 ? 5.02 21.859 15.008 1 65.88 198 SER B CA 1
ATOM 3415 C C . SER B 1 198 ? 6.109 22.047 13.961 1 65.88 198 SER B C 1
ATOM 3417 O O . SER B 1 198 ? 6.441 21.125 13.227 1 65.88 198 SER B O 1
ATOM 3419 N N . SER B 1 199 ? 6.535 23.25 13.828 1 63.03 199 SER B N 1
ATOM 3420 C CA . SER B 1 199 ? 7.625 23.531 12.906 1 63.03 199 SER B CA 1
ATOM 3421 C C . SER B 1 199 ? 8.93 22.891 13.367 1 63.03 199 SER B C 1
ATOM 3423 O O . SER B 1 199 ? 9.203 22.828 14.57 1 63.03 199 SER B O 1
ATOM 3425 N N . VAL B 1 200 ? 9.594 22.016 12.578 1 58.12 200 VAL B N 1
ATOM 3426 C CA . VAL B 1 200 ? 10.867 21.375 12.906 1 58.12 200 VAL B CA 1
ATOM 3427 C C . VAL B 1 200 ? 12.023 22.25 12.414 1 58.12 200 VAL B C 1
ATOM 3429 O O . VAL B 1 200 ? 12.75 21.859 11.5 1 58.12 200 VAL B O 1
ATOM 3432 N N . LEU B 1 201 ? 11.984 23.484 12.586 1 49.69 201 LEU B N 1
ATOM 3433 C CA . LEU B 1 201 ? 13.055 24.375 12.156 1 49.69 201 LEU B CA 1
ATOM 3434 C C . LEU B 1 201 ? 14.336 24.109 12.945 1 49.69 201 LEU B C 1
ATOM 3436 O O . LEU B 1 201 ? 14.273 23.703 14.109 1 49.69 201 LEU B O 1
ATOM 3440 N N . PRO B 1 202 ? 15.547 23.906 12.211 1 48.78 202 PRO B N 1
ATOM 3441 C CA . PRO B 1 202 ? 16.859 23.875 12.875 1 48.78 202 PRO B CA 1
ATOM 3442 C C . PRO B 1 202 ? 16.938 24.844 14.047 1 48.78 202 PRO B C 1
ATOM 3444 O O . PRO B 1 202 ? 16.141 25.781 14.148 1 48.78 202 PRO B O 1
ATOM 3447 N N . LYS B 1 203 ? 17.766 24.547 15.094 1 49 203 LYS B N 1
ATOM 3448 C CA . LYS B 1 203 ? 18.109 25.453 16.172 1 49 203 LYS B CA 1
ATOM 3449 C C . LYS B 1 203 ? 18.203 26.891 15.68 1 49 203 LYS B C 1
ATOM 3451 O O . LYS B 1 203 ? 17.891 27.828 16.422 1 49 203 LYS B O 1
ATOM 3456 N N . THR B 1 204 ? 18.812 27.016 14.484 1 47.78 204 THR B N 1
ATOM 3457 C CA . THR B 1 204 ? 18.859 28.312 13.797 1 47.78 204 THR B CA 1
ATOM 3458 C C . THR B 1 204 ? 18.141 28.234 12.453 1 47.78 204 THR B C 1
ATOM 3460 O O . THR B 1 204 ? 18.312 27.266 11.703 1 47.78 204 THR B O 1
ATOM 3463 N N . TYR B 1 205 ? 17.047 28.812 12.188 1 48.59 205 TYR B N 1
ATOM 3464 C CA . TYR B 1 205 ? 16.281 28.891 10.953 1 48.59 205 TYR B CA 1
ATOM 3465 C C . TYR B 1 205 ? 16.906 29.891 9.984 1 48.59 205 TYR B C 1
ATOM 3467 O O . TYR B 1 205 ? 17.281 31 10.383 1 48.59 205 TYR B O 1
ATOM 3475 N N . SER B 1 206 ? 17.406 29.281 8.828 1 55.16 206 SER B N 1
ATOM 3476 C CA . SER B 1 206 ? 17.906 30.219 7.828 1 55.16 206 SER B CA 1
ATOM 3477 C C . SER B 1 206 ? 16.875 30.469 6.73 1 55.16 206 SER B C 1
ATOM 3479 O O . SER B 1 206 ? 16.203 29.531 6.289 1 55.16 206 SER B O 1
ATOM 3481 N N . CYS B 1 207 ? 16.578 31.641 6.379 1 53.41 207 CYS B N 1
ATOM 3482 C CA . CYS B 1 207 ? 15.672 32.031 5.301 1 53.41 207 CYS B CA 1
ATOM 3483 C C . CYS B 1 207 ? 16.25 31.625 3.945 1 53.41 207 CYS B C 1
ATOM 3485 O O . CYS B 1 207 ? 17.375 31.969 3.617 1 53.41 207 CYS B O 1
ATOM 3487 N N . GLN B 1 208 ? 15.531 30.906 3.17 1 55.47 208 GLN B N 1
ATOM 3488 C CA . GLN B 1 208 ? 15.992 30.438 1.868 1 55.47 208 GLN B CA 1
ATOM 3489 C C . GLN B 1 208 ? 16.188 31.609 0.904 1 55.47 208 GLN B C 1
ATOM 3491 O O . GLN B 1 208 ? 16.875 31.469 -0.106 1 55.47 208 GLN B O 1
ATOM 3496 N N . HIS B 1 209 ? 15.555 32.688 1.201 1 56.47 209 HIS B N 1
ATOM 3497 C CA . HIS B 1 209 ? 15.633 33.844 0.32 1 56.47 209 HIS B CA 1
ATOM 3498 C C . HIS B 1 209 ? 16.812 34.75 0.693 1 56.47 209 HIS B C 1
ATOM 3500 O O . HIS B 1 209 ? 17.484 35.281 -0.185 1 56.47 209 HIS B O 1
ATOM 3506 N N . CYS B 1 210 ? 17.109 35.062 1.992 1 55.81 210 CYS B N 1
ATOM 3507 C CA . CYS B 1 210 ? 18.125 36.031 2.369 1 55.81 210 CYS B CA 1
ATOM 3508 C C . CYS B 1 210 ? 19.141 35.406 3.33 1 55.81 210 CYS B C 1
ATOM 3510 O O . CYS B 1 210 ? 20.031 36.094 3.826 1 55.81 210 CYS B O 1
ATOM 3512 N N . ASP B 1 211 ? 19.062 34.219 3.783 1 61.44 211 ASP B N 1
ATOM 3513 C CA . ASP B 1 211 ? 19.984 33.438 4.613 1 61.44 211 ASP B CA 1
ATOM 3514 C C . ASP B 1 211 ? 19.969 33.938 6.059 1 61.44 211 ASP B C 1
ATOM 3516 O O . ASP B 1 211 ? 20.875 33.656 6.836 1 61.44 211 ASP B O 1
ATOM 3520 N N . PHE B 1 212 ? 19.078 34.875 6.461 1 62.59 212 PHE B N 1
ATOM 3521 C CA . PHE B 1 212 ? 18.891 35.312 7.836 1 62.59 212 PHE B CA 1
ATOM 3522 C C . PHE B 1 212 ? 18.5 34.156 8.734 1 62.59 212 PHE B C 1
ATOM 3524 O O . PHE B 1 212 ? 17.75 33.25 8.312 1 62.59 212 PHE B O 1
ATOM 3531 N N . LYS B 1 213 ? 19.172 34.156 9.93 1 65.56 213 LYS B N 1
ATOM 3532 C CA . LYS B 1 213 ? 19 33.031 10.852 1 65.56 213 LYS B CA 1
ATOM 3533 C C . LYS B 1 213 ? 18.156 33.406 12.055 1 65.56 213 LYS B C 1
ATOM 3535 O O . LYS B 1 213 ? 18.281 34.531 12.57 1 65.56 213 LYS B O 1
ATOM 3540 N N . MET B 1 214 ? 17.156 32.75 12.312 1 60.5 214 MET B N 1
ATOM 3541 C CA . MET B 1 214 ? 16.312 33 13.484 1 60.5 214 MET B CA 1
ATOM 3542 C C . MET B 1 214 ? 16.188 31.719 14.312 1 60.5 214 MET B C 1
ATOM 3544 O O . MET B 1 214 ? 16.328 30.609 13.797 1 60.5 214 MET B O 1
ATOM 3548 N N . ASP B 1 215 ? 16.047 32 15.695 1 59.62 215 ASP B N 1
ATOM 3549 C CA . ASP B 1 215 ? 16.016 30.891 16.625 1 59.62 215 ASP B CA 1
ATOM 3550 C C . ASP B 1 215 ? 14.594 30.422 16.891 1 59.6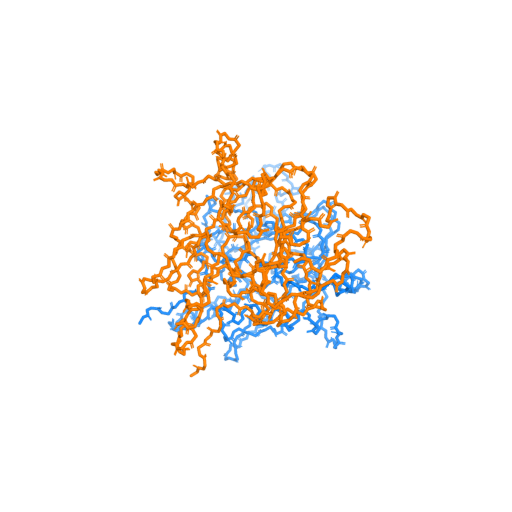2 215 ASP B C 1
ATOM 3552 O O . ASP B 1 215 ? 14.367 29.453 17.594 1 59.62 215 ASP B O 1
ATOM 3556 N N . LYS B 1 216 ? 13.812 31.281 16.438 1 56.66 216 LYS B N 1
ATOM 3557 C CA . LYS B 1 216 ? 12.406 30.938 16.625 1 56.66 216 LYS B CA 1
ATOM 3558 C C . LYS B 1 216 ? 11.734 30.625 15.289 1 56.66 216 LYS B C 1
ATOM 3560 O O . LYS B 1 216 ? 11.875 31.391 14.328 1 56.66 216 LYS B O 1
ATOM 3565 N N . SER B 1 217 ? 11.133 29.5 15.148 1 53.94 217 SER B N 1
ATOM 3566 C CA . SER B 1 217 ? 10.508 29.047 13.914 1 53.94 217 SER B CA 1
ATOM 3567 C C . SER B 1 217 ? 9.406 30 13.461 1 53.94 217 SER B C 1
ATOM 3569 O O . SER B 1 217 ? 9.289 30.297 12.273 1 53.94 217 SER B O 1
ATOM 3571 N N . SER B 1 218 ? 8.656 30.453 14.281 1 50.72 218 SER B N 1
ATOM 3572 C CA . SER B 1 218 ? 7.594 31.406 13.953 1 50.72 218 SER B CA 1
ATOM 3573 C C . SER B 1 218 ? 8.164 32.688 13.367 1 50.72 218 SER B C 1
ATOM 3575 O O . SER B 1 218 ? 7.629 33.219 12.391 1 50.72 218 SER B O 1
ATOM 3577 N N . ALA B 1 219 ? 9.219 33.156 13.977 1 55.81 219 ALA B N 1
ATOM 3578 C CA . ALA B 1 219 ? 9.883 34.375 13.492 1 55.81 219 ALA B CA 1
ATOM 3579 C C . ALA B 1 219 ? 10.445 34.156 12.094 1 55.81 219 ALA B C 1
ATOM 3581 O O . ALA B 1 219 ? 10.359 35.031 11.234 1 55.81 219 ALA B O 1
ATOM 3582 N N . MET B 1 220 ? 10.977 32.969 11.852 1 60.31 220 MET B N 1
ATOM 3583 C CA . MET B 1 220 ? 11.562 32.688 10.547 1 60.31 220 MET B CA 1
ATOM 3584 C C . MET B 1 220 ? 10.484 32.562 9.477 1 60.31 220 MET B C 1
ATOM 3586 O O . MET B 1 220 ? 10.656 33.062 8.359 1 60.31 220 MET B O 1
ATOM 3590 N N . ARG B 1 221 ? 9.484 32.156 9.75 1 52.09 221 ARG B N 1
ATOM 3591 C CA . ARG B 1 221 ? 8.367 32.062 8.812 1 52.09 221 ARG B CA 1
ATOM 3592 C C . ARG B 1 221 ? 7.898 33.469 8.398 1 52.09 221 ARG B C 1
ATOM 3594 O O . ARG B 1 221 ? 7.676 33.719 7.215 1 52.09 221 ARG B O 1
ATOM 3601 N N . SER B 1 222 ? 7.672 34.312 9.375 1 57.09 222 SER B N 1
ATOM 3602 C CA . SER B 1 222 ? 7.344 35.688 9.086 1 57.09 222 SER B CA 1
ATOM 3603 C C . SER B 1 222 ? 8.414 36.344 8.219 1 57.09 222 SER B C 1
ATOM 3605 O O . SER B 1 222 ? 8.094 37.094 7.281 1 57.09 222 SER B O 1
ATOM 3607 N N . HIS B 1 223 ? 9.57 35.969 8.516 1 59.38 223 HIS B N 1
ATOM 3608 C CA . HIS B 1 223 ? 10.688 36.531 7.754 1 59.38 223 HIS B CA 1
ATOM 3609 C C . HIS B 1 223 ? 10.672 36.031 6.312 1 59.38 223 HIS B C 1
ATOM 3611 O O . HIS B 1 223 ? 10.812 36.812 5.375 1 59.38 223 HIS B O 1
ATOM 3617 N N . ARG B 1 224 ? 10.5 34.875 6.094 1 57.19 224 ARG B N 1
ATOM 3618 C CA . ARG B 1 224 ? 10.523 34.281 4.762 1 57.19 224 ARG B CA 1
ATOM 3619 C C . ARG B 1 224 ? 9.383 34.812 3.902 1 57.19 224 ARG B C 1
ATOM 3621 O O . ARG B 1 224 ? 9.562 35.062 2.715 1 57.19 224 ARG B O 1
ATOM 3628 N N . ARG B 1 225 ? 8.273 34.969 4.367 1 57 225 ARG B N 1
ATOM 3629 C CA . ARG B 1 225 ? 7.156 35.594 3.668 1 57 225 ARG B CA 1
ATOM 3630 C C . ARG B 1 225 ? 7.504 37 3.234 1 57 225 ARG B C 1
ATOM 3632 O O . ARG B 1 225 ? 7.168 37.406 2.123 1 57 225 ARG B O 1
ATOM 3639 N N . TYR B 1 226 ? 8.062 37.688 4.172 1 58.94 226 TYR B N 1
ATOM 3640 C CA . TYR B 1 226 ? 8.523 39.031 3.846 1 58.94 226 TYR B CA 1
ATOM 3641 C C . TYR B 1 226 ? 9.516 39 2.686 1 58.94 226 TYR B C 1
ATOM 3643 O O . TYR B 1 226 ? 9.359 39.719 1.714 1 58.94 226 TYR B O 1
ATOM 3651 N N . CYS B 1 227 ? 10.359 38 2.83 1 60.66 227 CYS B N 1
ATOM 3652 C CA . CYS B 1 227 ? 11.398 37.938 1.807 1 60.66 227 CYS B CA 1
ATOM 3653 C C . CYS B 1 227 ? 10.828 37.469 0.475 1 60.66 227 CYS B C 1
ATOM 3655 O O . CYS B 1 227 ? 11.227 37.969 -0.584 1 60.66 227 CYS B O 1
ATOM 3657 N N . SER B 1 228 ? 10.023 36.594 0.463 1 60 228 SER B N 1
ATOM 3658 C CA . SER B 1 228 ? 9.43 36.062 -0.765 1 60 228 SER B CA 1
ATOM 3659 C C . SER B 1 228 ? 8.672 37.156 -1.521 1 60 228 SER B C 1
ATOM 3661 O O . SER B 1 228 ? 8.672 37.188 -2.754 1 60 228 SER B O 1
ATOM 3663 N N . LYS B 1 229 ? 8.109 38 -0.918 1 58.81 229 LYS B N 1
ATOM 3664 C CA . LYS B 1 229 ? 7.352 39.094 -1.502 1 58.81 229 LYS B CA 1
ATOM 3665 C C . LYS B 1 229 ? 8.266 40.281 -1.812 1 58.81 229 LYS B C 1
ATOM 3667 O O . LYS B 1 229 ? 7.895 41.156 -2.582 1 58.81 229 LYS B O 1
ATOM 3672 N N . ASN B 1 230 ? 9.305 40.375 -1.099 1 54.72 230 ASN B N 1
ATOM 3673 C CA . ASN B 1 230 ? 10.266 41.438 -1.296 1 54.72 230 ASN B CA 1
ATOM 3674 C C . ASN B 1 230 ? 11.641 40.906 -1.678 1 54.72 230 ASN B C 1
ATOM 3676 O O . ASN B 1 230 ? 12.57 40.938 -0.866 1 54.72 230 ASN B O 1
ATOM 3680 N N . PRO B 1 231 ? 11.664 40.25 -2.77 1 53.69 231 PRO B N 1
ATOM 3681 C CA . PRO B 1 231 ? 12.883 39.562 -3.182 1 53.69 231 PRO B CA 1
ATOM 3682 C C . PRO B 1 231 ? 14.117 40.438 -3.164 1 53.69 231 PRO B C 1
ATOM 3684 O O . PRO B 1 231 ? 15.234 39.969 -3.381 1 53.69 231 PRO B O 1
ATOM 3687 N N . ASP B 1 232 ? 14.016 41.719 -3.096 1 52.34 232 ASP B N 1
ATOM 3688 C CA . ASP B 1 232 ? 15.211 42.562 -3.1 1 52.34 232 ASP B CA 1
ATOM 3689 C C . ASP B 1 232 ? 16.016 42.375 -1.81 1 52.34 232 ASP B C 1
ATOM 3691 O O . ASP B 1 232 ? 15.492 42.594 -0.715 1 52.34 232 ASP B O 1
ATOM 3695 N N . PRO B 1 233 ? 17.078 41.656 -1.765 1 49.94 233 PRO B N 1
ATOM 3696 C CA . PRO B 1 233 ? 17.953 41.25 -0.661 1 49.94 233 PRO B CA 1
ATOM 3697 C C . PRO B 1 233 ? 18.266 42.406 0.289 1 49.94 233 PRO B C 1
ATOM 3699 O O . PRO B 1 233 ? 18.703 42.156 1.418 1 49.94 233 PRO B O 1
ATOM 3702 N N . GLY B 1 234 ? 18.375 43.625 -0.087 1 46.81 234 GLY B N 1
ATOM 3703 C CA . GLY B 1 234 ? 18.828 44.75 0.7 1 46.81 234 GLY B CA 1
ATOM 3704 C C . GLY B 1 234 ? 17.922 45.094 1.865 1 46.81 234 GLY B C 1
ATOM 3705 O O . GLY B 1 234 ? 18.25 45.938 2.703 1 46.81 234 GLY B O 1
ATOM 3706 N N . ASN B 1 235 ? 16.562 44.75 1.819 1 39.34 235 ASN B N 1
ATOM 3707 C CA . ASN B 1 235 ? 15.656 45.312 2.809 1 39.34 235 ASN B CA 1
ATOM 3708 C C . ASN B 1 235 ? 15.578 44.469 4.062 1 39.34 235 ASN B C 1
ATOM 3710 O O . ASN B 1 235 ? 14.805 44.75 4.977 1 39.34 235 ASN B O 1
ATOM 3714 N N . SER B 1 236 ? 15.844 43.25 4.082 1 39.88 236 SER B N 1
ATOM 3715 C CA . SER B 1 236 ? 15.562 42.5 5.309 1 39.88 236 SER B CA 1
ATOM 3716 C C . SER B 1 236 ? 16.578 42.844 6.398 1 39.88 236 SER B C 1
ATOM 3718 O O . SER B 1 236 ? 17.656 42.25 6.461 1 39.88 236 SER B O 1
ATOM 3720 N N . THR B 1 237 ? 16.891 44.094 6.641 1 35.78 237 THR B N 1
ATOM 3721 C CA . THR B 1 237 ? 17.688 44.531 7.781 1 35.78 237 THR B CA 1
ATOM 3722 C C . THR B 1 237 ? 17.141 43.969 9.078 1 35.78 237 THR B C 1
ATOM 3724 O O . THR B 1 237 ? 15.984 43.5 9.133 1 35.78 237 THR B O 1
ATOM 3727 N N . SER B 1 238 ? 17.891 44.375 10.344 1 34 238 SER B N 1
ATOM 3728 C CA . SER B 1 238 ? 18.031 44.219 11.789 1 34 238 SER B CA 1
ATOM 3729 C C . SER B 1 238 ? 16.703 44.5 12.5 1 34 238 SER B C 1
ATOM 3731 O O . SER B 1 238 ? 16.656 44.562 13.734 1 34 238 SER B O 1
ATOM 3733 N N . HIS B 1 239 ? 15.367 44.5 11.953 1 28.91 239 HIS B N 1
ATOM 3734 C CA . HIS B 1 239 ? 14.461 44.906 13.016 1 28.91 239 HIS B CA 1
ATOM 3735 C C . HIS B 1 239 ? 14.008 43.719 13.844 1 28.91 239 HIS B C 1
ATOM 3737 O O . HIS B 1 239 ? 13.781 42.625 13.305 1 28.91 239 HIS B O 1
#

Solvent-accessible surface area (backbone atoms only — not comparable to full-atom values): 25613 Å² total; per-residue (Å²): 126,81,80,72,51,50,51,38,80,51,34,47,48,40,34,48,51,77,68,54,69,67,49,51,51,49,45,41,53,52,53,73,68,54,77,64,40,54,53,53,81,66,47,77,34,53,60,81,46,72,34,40,22,28,30,74,62,84,68,94,43,72,51,56,50,53,49,49,51,36,49,41,47,54,43,32,22,36,40,70,63,55,35,80,73,48,47,28,36,34,38,34,34,51,83,39,66,64,45,73,58,24,17,61,35,48,65,68,53,49,50,54,30,57,68,35,76,85,38,68,76,45,33,34,33,44,34,20,62,29,78,82,35,55,38,32,32,24,53,52,20,64,80,54,83,46,79,90,36,54,44,77,46,74,31,55,59,56,18,25,38,41,30,39,24,52,34,34,26,26,50,57,55,37,88,48,75,39,48,32,35,37,34,40,28,38,41,91,85,60,84,79,70,87,87,40,64,27,74,52,57,55,79,57,22,61,28,91,80,73,60,53,69,27,72,41,58,46,60,32,37,52,46,39,55,52,33,70,76,44,67,62,71,83,70,78,65,92,124,125,80,80,72,51,49,53,38,80,49,35,46,47,39,34,49,52,77,68,54,69,68,49,52,51,49,45,41,53,51,53,71,68,54,76,64,42,54,56,50,78,67,48,75,36,54,59,81,46,71,34,40,22,27,30,74,62,83,66,94,42,71,52,56,50,53,48,49,53,36,48,41,48,55,44,32,21,36,38,72,62,54,33,79,74,50,47,28,37,33,38,34,35,51,80,41,65,64,45,72,58,24,18,61,36,48,65,66,52,50,48,54,31,57,69,37,75,84,40,67,76,45,32,33,35,44,35,20,63,29,78,80,34,57,40,33,32,24,53,53,19,62,82,55,85,46,78,90,35,54,44,78,45,75,31,55,60,57,17,26,39,39,29,38,23,53,34,34,26,26,50,58,55,34,88,46,73,36,48,34,36,37,34,41,27,40,41,91,84,58,83,80,72,86,87,40,65,26,71,58,56,55,80,57,25,61,30,92,81,73,61,52,69,28,72,42,56,55,60,32,31,52,47,38,55,52,32,70,74,43,70,62,73,85,68,78,65,94,124

Sequence (478 aa):
MAPKAPLPAWGYIVVDLALPPATLRDLLAEAEGRTCEPVFKHVESLHNDSLHEQSRVKARLPSIGKLRVALATVTACLDSAWRPTVFSFMRSKPGGQEQEPHQAYPEDVIATASKNKAARVPVSMIYALKEGTSLGVFGGCFTARDDAKARDVHVPVGFCVIFRRDLIHYGLPYDVVNHRIHCYLSYRSLKWEPDVVSSVLPKTYSCQHCDFKMDKSSAMRSHRRYCSKNPDPGNSTSHMAPKAPLPAWGYIVVDLALPPATLRDLLAEAEGRTCEPVFKHVESLHNDSLHEQSRVKARLPSIGKLRVALATVTACLDSAWRPTVFSFMRSKPGGQEQEPHQAYPEDVIATASKNKAARVPVSMIYALKEGTSLGVFGGCFTARDDAKARDVHVPVGFCVIFRRDLIHYGLPYDVVNHRIHCYLSYRSLKWEPDVVSSVLPKTYSCQHCDFKMDKSSAMRSHRRYCSKNPDPGNSTSH

Foldseek 3Di:
DPPDQLDDLQFKDKFFLPDDPVLLVVVVVVLVPDDWAALQPPPLQDPCLVQKTKDWDDDDDVSVVSVQVSVQVVSCVRPNQKHWDTKMKIKGAAPDAKFAWWFFDDPVLVVVQVVVVVRDFWKKKKAFSDFPDWKWFQTNDQQAHDPVRIDIGGHDHNMMMIGGRSTTIIDHHDRHMGIIMMTIIDGPPRDDDGSDIGRNAPCWHAAPQQGHTDRDPSVNSNLNVVCVVVSPNPPSDDD/DPPQQLDDLQFKDKFFLPDDPVLLVVVVVVLVPDDWAQLCPDPQLPPCLVQKTKDWDDDDDVSVVSVQVSVQVVSCVRPNQKHWDTKMKIKGAAPDAKFAWWFFDDPVLVVVQVVVVVRDFWKKKKAFSDFPDWKWFQTNDQQAHDPVRIDIGGHDHNMMMIGGRSTTIIDHHDRHMGIIMMTIIDGPPRDDDGSDIGRNAPCWHAAPQQGHTDRDPSVNSNLNVVCVVVSPNPPSDDD

Nearest PDB structures (foldseek):
  4j25-assembly6_F  TM=7.120E-01  e=1.237E-07  Pseudomonas putida KT2440
  4j25-assembly1_A  TM=7.229E-01  e=5.504E-07  Pseudomonas putida KT2440
  4j25-assembly3_C  TM=6.917E-01  e=6.585E-07  Pseudomonas putida KT2440
  4j25-assembly4_D  TM=7.094E-01  e=1.348E-06  Pseudomonas putida KT2440
  1nzc-assembly2_C  TM=4.340E-01  e=8.255E-03  Streptococcus suis

pLDDT: mean 78.66, std 19.15, range [28.58, 98.81]

Organism: NCBI:txid53985